Protein AF-A0A8F0HYT4-F1 (afdb_monomer_lite)

Foldseek 3Di:
DDKDKDFDPDQFDDLVNVLVVLVVCLVPPQVVDQPFKKKKWKWWAFPVDPDIDTLADIAIDHSPCSVVVSVVSLVSCVVVVPVRGNTGTTMIMMDMDTDDPVCVVVDVQQHDDSVPDDDDQFDFAQDSPRGRPRQGDFLEPPVVVCPVRAPFDKDWDDDPQKIWIWTDDPNDTRATWIWHDPDPQWIWIGGDQKIFTAGHPPSGGPDIDGDDDFDFDAFFDFAPDDDAQEKEKDWDFEQDPNDTFTQKIWMDRPPDIDMDRHSACVVVCVVQFFQVSAPHEYEYAVCFPPVCVSCVVVVVVCVVPWDKDFDDDPNTGQKIWTDDPRRGIYMYHHVCQAPVDDLQVLLVVLVHQHADWDQCQVPNPDDQFDWAADDDPVSTDPDDPVRVVVVRVVCPPHIDGSNVVVSVRRSSSNVSSSSSLVSVQVVCCVVQSDGCSVDRHNVRSVVNSCSHPPCPPPGHGPDDDPVVVVVVVVPDDDPPDDDDDDDDPPCVPCVVVVVVVVVD

Radius of gyration: 34.07 Å; chains: 1; bounding box: 73×57×103 Å

Sequence (504 aa):
MKNVIYDINTNILDNNILKQYIFKFFENRIRENPNKLYFVILKLRAKDTTSYKSLHKGLIINSTSFNNYIKYINNQLSLKSNYYTETVMDQIIFEYFEVPNNKLNYFKNKLVNFIDINIPNDIKFYDFSNSTITLKIPLNRNYESWVNILEGQYFFKDINNKIIFKYFLKGKLLLDFMDYDYNNKYFIREFDNQKYYIHKDNQSIDLITKEMETKYLNKVNRAKKSKNKIITFDIETILKDNIHIPYLYSMYDGTNKYSWFTNSPENLFKELLQSKYYGYSVYAHNLSRFDIIFIFKYISTLKNKYQITPIIKDGNIISLTIEKGKLIKITFKDSYLMLPSSLSKLAKQFKVDNKGIFPYKFINIIPLNYNGNVPDYNYFSNLSIEEYNNYNKSFSNNIWSLRDETIKYCEQDCKSLYQIINKFSKLIFKLFRINILKYPTLSSLAFAIYRSKFLGDAKIPLITGQIYDDLKLGYKFKIISGYLFDQGFIFENYVNELYEIKIT

Organism: NCBI:txid85976

InterPro domains:
  IPR004868 DNA-directed DNA polymerase, family B, mitochondria/virus [PF03175] (276-470)
  IPR012337 Ribonuclease H-like superfamily [SSF53098] (228-430)
  IPR036397 Ribonuclease H superfamily [G3DSA:3.30.420.10] (223-382)

pLDDT: mean 82.68, std 15.81, range [29.03, 98.62]

Secondary structure (DSSP, 8-state):
-EEEEEE---SS--HHHHHHHHHHHIIIIITTSTT--EEEEEEEEETT-S-EEESSS-EEE-TT-HHHHHHHHHHHHHHSHHHHHHS-EEEEEEEEEEPPGGGHHHHHHHS-BGGG----SS-----SSSS-------SSS-GGGGTTT-SSEEEEEEETTEEEEEEEETTEEEEEEEEEE-SSSEEEEEETTEEEEEETTT--EEEEEE----PBPPPPPPPSS----EEEEEEEEEEETTEEEEEEEEEE-SS-EEEE-SS-THHHHHHHTSGGGTTEEEEETTTTTTHHHHHHHHHHHGGGTSEEEEEEETTEEEEEEEEETTTEEEEEEESTTTS-S-HHHHHHHTT-PPP----TTTTTTS-TT-EESPPPGGG-SS--HHHHHHHHHTTTTS-EEHHHHHHHHHHHHHHHHHHHHHHHHHHHHHHH---GGG-SSHHHHHHHHIIIII-TT---B---HHHHHHHHHHT--------------HHHHHHHHHHHHHH-

Structure (mmCIF, N/CA/C/O backbone):
data_AF-A0A8F0HYT4-F1
#
_entry.id   AF-A0A8F0HYT4-F1
#
loop_
_atom_site.group_PDB
_atom_site.id
_atom_site.type_symbol
_atom_site.label_atom_id
_atom_site.label_alt_id
_atom_site.label_comp_id
_atom_site.label_asym_id
_atom_site.label_entity_id
_atom_site.label_seq_id
_atom_site.pdbx_PDB_ins_code
_atom_site.Cartn_x
_atom_site.Cartn_y
_atom_site.Cartn_z
_atom_site.occupancy
_atom_site.B_iso_or_equiv
_atom_site.auth_seq_id
_atom_site.auth_comp_id
_atom_site.auth_asym_id
_atom_site.auth_atom_id
_atom_site.pdbx_PDB_model_num
ATOM 1 N N . MET A 1 1 ? 7.236 17.257 43.272 1.00 72.50 1 MET A N 1
ATOM 2 C CA . MET A 1 1 ? 7.111 16.086 42.375 1.00 72.50 1 MET A CA 1
ATOM 3 C C . MET A 1 1 ? 8.191 16.181 41.322 1.00 72.50 1 MET A C 1
ATOM 5 O O . MET A 1 1 ? 8.428 17.278 40.836 1.00 72.50 1 MET A O 1
ATOM 9 N N . LYS A 1 2 ? 8.865 15.073 41.021 1.00 88.25 2 LYS A N 1
ATOM 10 C CA . LYS A 1 2 ? 9.779 14.945 39.883 1.00 88.25 2 LYS A CA 1
ATOM 11 C C . LYS A 1 2 ? 8.985 14.438 38.679 1.00 88.25 2 LYS A C 1
ATOM 13 O O . LYS A 1 2 ? 8.055 13.658 38.868 1.00 88.25 2 LYS A O 1
ATOM 18 N N . ASN A 1 3 ? 9.383 14.830 37.470 1.00 90.56 3 ASN A N 1
ATOM 19 C CA . ASN A 1 3 ? 8.738 14.391 36.233 1.00 90.56 3 ASN A CA 1
ATOM 20 C C . ASN A 1 3 ? 9.743 13.654 35.345 1.00 90.56 3 ASN A C 1
ATOM 22 O O . ASN A 1 3 ? 10.880 14.097 35.190 1.00 90.56 3 ASN A O 1
ATOM 26 N N . VAL A 1 4 ? 9.311 12.549 34.744 1.00 92.38 4 VAL A N 1
ATOM 27 C CA . VAL A 1 4 ? 10.009 11.889 33.636 1.00 92.38 4 VAL A CA 1
ATOM 28 C C . VAL A 1 4 ? 9.099 11.945 32.423 1.00 92.38 4 VAL A C 1
ATOM 30 O O . VAL A 1 4 ? 7.975 11.454 32.483 1.00 92.38 4 VAL A O 1
ATOM 33 N N . ILE A 1 5 ? 9.577 12.562 31.346 1.00 91.25 5 ILE A N 1
ATOM 34 C CA . ILE A 1 5 ? 8.827 12.754 30.104 1.00 91.25 5 ILE A CA 1
ATOM 35 C C . ILE A 1 5 ? 9.477 11.897 29.024 1.00 91.25 5 ILE A C 1
ATOM 37 O O . ILE A 1 5 ? 10.697 11.910 28.864 1.00 91.25 5 ILE A O 1
ATOM 41 N N . TYR A 1 6 ? 8.652 11.163 28.291 1.00 90.44 6 TYR A N 1
ATOM 42 C CA . TYR A 1 6 ? 9.053 10.397 27.126 1.00 90.44 6 TYR A CA 1
ATOM 43 C C . TYR A 1 6 ? 8.240 10.849 25.917 1.00 90.44 6 TYR A C 1
ATOM 45 O O . TYR A 1 6 ? 7.015 10.713 25.916 1.00 90.44 6 TYR A O 1
ATOM 53 N N . ASP A 1 7 ? 8.920 11.339 24.884 1.00 85.81 7 ASP A N 1
ATOM 54 C CA . ASP A 1 7 ? 8.289 11.634 23.600 1.00 85.81 7 ASP A CA 1
ATOM 55 C C . ASP A 1 7 ? 8.008 10.331 22.833 1.00 85.81 7 ASP A C 1
ATOM 57 O O . ASP A 1 7 ? 8.849 9.421 22.772 1.00 85.81 7 ASP A O 1
ATOM 61 N N . ILE A 1 8 ? 6.810 10.237 22.255 1.00 80.62 8 ILE A N 1
ATOM 62 C CA . ILE A 1 8 ? 6.346 9.097 21.460 1.00 80.62 8 ILE A CA 1
ATOM 63 C C . ILE A 1 8 ? 5.956 9.552 20.051 1.00 80.62 8 ILE A C 1
ATOM 65 O O . ILE A 1 8 ? 5.098 10.405 19.857 1.00 80.62 8 ILE A O 1
ATOM 69 N N . ASN A 1 9 ? 6.576 8.945 19.037 1.00 61.53 9 ASN A N 1
ATOM 70 C CA . ASN A 1 9 ? 6.337 9.245 17.618 1.00 61.53 9 ASN A CA 1
ATOM 71 C C . ASN A 1 9 ? 5.365 8.244 16.968 1.00 61.53 9 ASN A C 1
ATOM 73 O O . ASN A 1 9 ? 5.588 7.780 15.850 1.00 61.53 9 ASN A O 1
ATOM 77 N N . THR A 1 10 ? 4.305 7.859 17.677 1.00 55.53 10 THR A N 1
ATOM 78 C CA . THR A 1 10 ? 3.382 6.797 17.247 1.00 55.53 10 THR A CA 1
ATOM 79 C C . THR A 1 10 ? 1.950 7.310 17.155 1.00 55.53 10 THR A C 1
ATOM 81 O O . THR A 1 10 ? 1.457 7.937 18.084 1.00 55.53 10 THR A O 1
ATOM 84 N N . ASN A 1 11 ? 1.256 7.005 16.053 1.00 51.56 11 ASN A N 1
ATOM 85 C CA . ASN A 1 11 ? -0.108 7.493 15.808 1.00 51.56 11 ASN A CA 1
ATOM 86 C C . ASN A 1 11 ? -1.163 6.905 16.768 1.00 51.56 11 ASN A C 1
ATOM 88 O O . ASN A 1 11 ? -2.254 7.456 16.858 1.00 51.56 11 ASN A O 1
ATOM 92 N N . ILE A 1 12 ? -0.870 5.787 17.446 1.00 58.75 12 ILE A N 1
ATOM 93 C CA . ILE A 1 12 ? -1.786 5.080 18.353 1.00 58.75 12 ILE A CA 1
ATOM 94 C C . ILE A 1 12 ? -0.971 4.550 19.540 1.00 58.75 12 ILE A C 1
ATOM 96 O O . ILE A 1 12 ? 0.064 3.916 19.334 1.00 58.75 12 ILE A O 1
ATOM 100 N N . LEU A 1 13 ? -1.426 4.814 20.768 1.00 64.06 13 LEU A N 1
ATOM 101 C CA . LEU A 1 13 ? -0.843 4.247 21.984 1.00 64.06 13 LEU A CA 1
ATOM 102 C C . LEU A 1 13 ? -1.328 2.799 22.145 1.00 64.06 13 LEU A C 1
ATOM 104 O O . LEU A 1 13 ? -2.522 2.569 22.329 1.00 64.06 13 LEU A O 1
ATOM 108 N N . ASP A 1 14 ? -0.413 1.831 22.090 1.00 67.94 14 ASP A N 1
ATOM 109 C CA . ASP A 1 14 ? -0.714 0.422 22.359 1.00 67.94 14 ASP A CA 1
ATOM 110 C C . ASP A 1 14 ? -0.092 -0.068 23.683 1.00 67.94 14 ASP A C 1
ATOM 112 O O . ASP A 1 14 ? 0.761 0.589 24.296 1.00 67.94 14 ASP A O 1
ATOM 116 N N . ASN A 1 15 ? -0.536 -1.244 24.142 1.00 69.38 15 ASN A N 1
ATOM 117 C CA . ASN A 1 15 ? -0.076 -1.837 25.401 1.00 69.38 15 ASN A CA 1
ATOM 118 C C . ASN A 1 15 ? 1.432 -2.150 25.398 1.00 69.38 15 ASN A C 1
ATOM 120 O O . ASN A 1 15 ? 2.059 -2.141 26.458 1.00 69.38 15 ASN A O 1
ATOM 124 N N . ASN A 1 16 ? 2.032 -2.418 24.233 1.00 74.44 16 ASN A N 1
ATOM 125 C CA . ASN A 1 16 ? 3.451 -2.757 24.124 1.00 74.44 16 ASN A CA 1
ATOM 126 C C . ASN A 1 16 ? 4.328 -1.516 24.283 1.00 74.44 16 ASN A C 1
ATOM 128 O O . ASN A 1 16 ? 5.298 -1.545 25.043 1.00 74.44 16 ASN A O 1
ATOM 132 N N . ILE A 1 17 ? 3.947 -0.419 23.628 1.00 78.06 17 ILE A N 1
ATOM 133 C CA . ILE A 1 17 ? 4.572 0.896 23.763 1.00 78.06 17 ILE A CA 1
ATOM 134 C C . ILE A 1 17 ? 4.521 1.311 25.231 1.00 78.06 17 ILE A C 1
ATOM 136 O O . ILE A 1 17 ? 5.552 1.611 25.833 1.00 78.06 17 ILE A O 1
ATOM 140 N N . LEU A 1 18 ? 3.344 1.253 25.859 1.00 80.38 18 LEU A N 1
ATOM 141 C CA . LEU A 1 18 ? 3.222 1.681 27.248 1.00 80.38 18 LEU A CA 1
ATOM 142 C C . LEU A 1 18 ? 4.037 0.798 28.201 1.00 80.38 18 LEU A C 1
ATOM 144 O O . LEU A 1 18 ? 4.735 1.317 29.074 1.00 80.38 18 LEU A O 1
ATOM 148 N N . LYS A 1 19 ? 4.031 -0.524 27.994 1.00 84.81 19 LYS A N 1
ATOM 149 C CA . LYS A 1 19 ? 4.869 -1.462 28.752 1.00 84.81 19 LYS A CA 1
ATOM 150 C C . LYS A 1 19 ? 6.356 -1.128 28.627 1.00 84.81 19 LYS A C 1
ATOM 152 O O . LYS A 1 19 ? 7.061 -1.163 29.634 1.00 84.81 19 LYS A O 1
ATOM 157 N N . GLN A 1 20 ? 6.826 -0.769 27.433 1.00 88.00 20 GLN A N 1
ATOM 158 C CA . GLN A 1 20 ? 8.218 -0.381 27.197 1.00 88.00 20 GLN A CA 1
ATOM 159 C C . GLN A 1 20 ? 8.608 0.862 28.010 1.00 88.00 20 GLN A C 1
ATOM 161 O O . GLN A 1 20 ? 9.665 0.878 28.643 1.00 88.00 20 GLN A O 1
ATOM 166 N N . TYR A 1 21 ? 7.770 1.900 28.019 1.00 90.94 21 TYR A N 1
ATOM 167 C CA . TYR A 1 21 ? 8.070 3.136 28.748 1.00 90.94 21 TYR A CA 1
ATOM 168 C C . TYR A 1 21 ? 7.901 2.994 30.263 1.00 90.94 21 TYR A C 1
ATOM 170 O O . TYR A 1 21 ? 8.698 3.553 31.014 1.00 90.94 21 TYR A O 1
ATOM 178 N N . ILE A 1 22 ? 6.944 2.184 30.728 1.00 91.38 22 ILE A N 1
ATOM 179 C CA . ILE A 1 22 ? 6.839 1.817 32.147 1.00 91.38 22 ILE A CA 1
ATOM 180 C C . ILE A 1 22 ? 8.083 1.046 32.589 1.00 91.38 22 ILE A C 1
ATOM 182 O O . ILE A 1 22 ? 8.624 1.333 33.652 1.00 91.38 22 ILE A O 1
ATOM 186 N N . PHE A 1 23 ? 8.572 0.107 31.775 1.00 91.44 23 PHE A N 1
ATOM 187 C CA . PHE A 1 23 ? 9.806 -0.619 32.071 1.00 91.44 23 PHE A CA 1
ATOM 188 C C . PHE A 1 23 ? 10.996 0.336 32.222 1.00 91.44 23 PHE A C 1
ATOM 190 O O . PHE A 1 23 ? 11.670 0.303 33.247 1.00 91.44 23 PHE A O 1
ATOM 197 N N . LYS A 1 24 ? 11.187 1.260 31.268 1.00 92.31 24 LYS A N 1
ATOM 198 C CA . LYS A 1 24 ? 12.234 2.296 31.353 1.00 92.31 24 LYS A CA 1
ATOM 199 C C . LYS A 1 24 ? 12.118 3.147 32.619 1.00 92.31 24 LYS A C 1
ATOM 201 O O . LYS A 1 24 ? 13.131 3.447 33.241 1.00 92.31 24 LYS A O 1
ATOM 206 N N . PHE A 1 25 ? 10.904 3.536 33.005 1.00 94.38 25 PHE A N 1
ATOM 207 C CA . PHE A 1 25 ? 10.683 4.300 34.232 1.00 94.38 25 PHE A CA 1
ATOM 208 C C . PHE A 1 25 ? 11.045 3.490 35.488 1.00 94.38 25 PHE A C 1
ATOM 210 O O . PHE A 1 25 ? 11.702 4.014 36.388 1.00 94.38 25 PHE A O 1
ATOM 217 N N . PHE A 1 26 ? 10.663 2.209 35.545 1.00 93.38 26 PHE A N 1
ATOM 218 C CA . PHE A 1 26 ? 10.997 1.331 36.668 1.00 93.38 26 PHE A CA 1
ATOM 219 C C . PHE A 1 26 ? 12.504 1.120 36.808 1.00 93.38 26 PHE A C 1
ATOM 221 O O . PHE A 1 26 ? 13.015 1.300 37.912 1.00 93.38 26 PHE A O 1
ATOM 228 N N . GLU A 1 27 ? 13.202 0.796 35.718 1.00 92.44 27 GLU A N 1
ATOM 229 C CA . GLU A 1 27 ? 14.664 0.642 35.706 1.00 92.44 27 GLU A CA 1
ATOM 230 C C . GLU A 1 27 ? 15.356 1.916 36.181 1.00 92.44 27 GLU A C 1
ATOM 232 O O . GLU A 1 27 ? 16.109 1.903 37.151 1.00 92.44 27 GLU A O 1
ATOM 237 N N . ASN A 1 28 ? 15.025 3.042 35.549 1.00 90.69 28 ASN A N 1
ATOM 238 C CA . ASN A 1 28 ? 15.797 4.262 35.719 1.00 90.69 28 ASN A CA 1
ATOM 239 C C . ASN A 1 28 ? 15.467 5.033 36.992 1.00 90.69 28 ASN A C 1
ATOM 241 O O . ASN A 1 28 ? 16.157 6.004 37.254 1.00 90.69 28 ASN A O 1
ATOM 245 N N . ARG A 1 29 ? 14.374 4.732 37.713 1.00 90.88 29 ARG A N 1
ATOM 246 C CA . ARG A 1 29 ? 13.926 5.558 38.857 1.00 90.88 29 ARG A CA 1
ATOM 247 C C . ARG A 1 29 ? 13.496 4.782 40.087 1.00 90.88 29 ARG A C 1
ATOM 249 O O . ARG A 1 29 ? 13.711 5.261 41.196 1.00 90.88 29 ARG A O 1
ATOM 256 N N . ILE A 1 30 ? 12.849 3.635 39.904 1.00 89.56 30 ILE A N 1
ATOM 257 C CA . ILE A 1 30 ? 12.277 2.865 41.016 1.00 89.56 30 ILE A CA 1
ATOM 258 C C . ILE A 1 30 ? 13.279 1.821 41.509 1.00 89.56 30 ILE A C 1
ATOM 260 O O . ILE A 1 30 ? 13.470 1.659 42.711 1.00 89.56 30 ILE A O 1
ATOM 264 N N . ARG A 1 31 ? 13.948 1.124 40.584 1.00 89.69 31 ARG A N 1
ATOM 265 C CA . ARG A 1 31 ? 14.937 0.083 40.892 1.00 89.69 31 ARG A CA 1
ATOM 266 C C . ARG A 1 31 ? 16.297 0.640 41.303 1.00 89.69 31 ARG A C 1
ATOM 268 O O . ARG A 1 31 ? 17.032 -0.077 41.969 1.00 89.69 31 ARG A O 1
ATOM 275 N N . GLU A 1 32 ? 16.579 1.918 41.030 1.00 86.50 32 GLU A N 1
ATOM 276 C CA . GLU A 1 32 ? 17.757 2.618 41.571 1.00 86.50 32 GLU A CA 1
ATOM 277 C C . GLU A 1 32 ? 17.811 2.565 43.109 1.00 86.50 32 GLU A C 1
ATOM 279 O O . GLU A 1 32 ? 18.893 2.559 43.684 1.00 86.50 32 GLU A O 1
ATOM 284 N N . ASN A 1 33 ? 16.657 2.519 43.791 1.00 83.62 33 ASN A N 1
ATOM 285 C CA . ASN A 1 33 ? 16.601 2.372 45.246 1.00 83.62 33 ASN A CA 1
ATOM 286 C C . ASN A 1 33 ? 15.488 1.386 45.656 1.00 83.62 33 ASN A C 1
ATOM 288 O O . ASN A 1 33 ? 14.370 1.798 45.983 1.00 83.62 33 ASN A O 1
ATOM 292 N N . PRO A 1 34 ? 15.774 0.074 45.682 1.00 79.75 34 PRO A N 1
ATOM 293 C CA . PRO A 1 34 ? 14.745 -0.963 45.752 1.00 79.75 34 PRO A CA 1
ATOM 294 C C . PRO A 1 34 ? 13.961 -1.007 47.070 1.00 79.75 34 PRO A C 1
ATOM 296 O O . PRO A 1 34 ? 12.847 -1.530 47.077 1.00 79.75 34 PRO A O 1
ATOM 299 N N . ASN A 1 35 ? 14.512 -0.433 48.145 1.00 79.69 35 ASN A N 1
ATOM 300 C CA . ASN A 1 35 ? 13.919 -0.417 49.488 1.00 79.69 35 ASN A CA 1
ATOM 301 C C . ASN A 1 35 ? 12.959 0.760 49.724 1.00 79.69 35 ASN A C 1
ATOM 303 O O . ASN A 1 35 ? 12.392 0.887 50.808 1.00 79.69 35 ASN A O 1
ATOM 307 N N . LYS A 1 36 ? 12.791 1.647 48.738 1.00 84.31 36 LYS A N 1
ATOM 308 C CA . LYS A 1 36 ? 11.980 2.861 48.866 1.00 84.31 36 LYS A CA 1
ATOM 309 C C . LYS A 1 36 ? 10.603 2.688 48.232 1.00 84.31 36 LYS A C 1
ATOM 311 O O . LYS A 1 36 ? 10.423 1.946 47.265 1.00 84.31 36 LYS A O 1
ATOM 316 N N . LEU A 1 37 ? 9.622 3.402 48.784 1.00 83.62 37 LEU A N 1
ATOM 317 C CA . LEU A 1 37 ? 8.289 3.526 48.201 1.00 83.62 37 LEU A CA 1
ATOM 318 C C . LEU A 1 37 ? 8.196 4.812 47.394 1.00 83.62 37 LEU A C 1
ATOM 320 O O . LEU A 1 37 ? 8.661 5.870 47.818 1.00 83.62 37 LEU A O 1
ATOM 324 N N . TYR A 1 38 ? 7.529 4.726 46.253 1.00 86.62 38 TYR A N 1
ATOM 325 C CA . TYR A 1 38 ? 7.334 5.849 45.355 1.00 86.62 38 TYR A CA 1
ATOM 326 C C . TYR A 1 38 ? 5.856 6.065 45.109 1.00 86.62 38 TYR A C 1
ATOM 328 O O . TYR A 1 38 ? 5.135 5.135 44.761 1.00 86.62 38 TYR A O 1
ATOM 336 N N . PHE A 1 39 ? 5.421 7.311 45.240 1.00 86.50 39 PHE A N 1
ATOM 337 C CA . PHE A 1 39 ? 4.147 7.747 44.701 1.00 86.50 39 PHE A CA 1
ATOM 338 C C . PHE A 1 39 ? 4.336 8.076 43.224 1.00 86.50 39 PHE A C 1
ATOM 340 O O . PHE A 1 39 ? 5.239 8.844 42.896 1.00 86.50 39 PHE A O 1
ATOM 347 N N . VAL A 1 40 ? 3.490 7.537 42.349 1.00 86.06 40 VAL A N 1
ATOM 348 C CA . VAL A 1 40 ? 3.593 7.709 40.894 1.00 86.06 40 VAL A CA 1
ATOM 349 C C . VAL A 1 40 ? 2.234 8.023 40.288 1.00 86.06 40 VAL A C 1
ATOM 351 O O . VAL A 1 40 ? 1.248 7.368 40.614 1.00 86.06 40 VAL A O 1
ATOM 354 N N . ILE A 1 41 ? 2.185 8.980 39.365 1.00 85.69 41 ILE A N 1
ATOM 355 C CA . ILE A 1 41 ? 1.064 9.269 38.467 1.00 85.69 41 ILE A CA 1
ATOM 356 C C . ILE A 1 41 ? 1.562 9.139 37.033 1.00 85.69 41 ILE A C 1
ATOM 358 O O . ILE A 1 41 ? 2.530 9.790 36.648 1.00 85.69 41 ILE A O 1
ATOM 362 N N . LEU A 1 42 ? 0.849 8.355 36.230 1.00 87.69 42 LEU A N 1
ATOM 363 C CA . LEU A 1 42 ? 1.042 8.301 34.787 1.00 87.69 42 LEU A CA 1
ATOM 364 C C . LEU A 1 42 ? 0.083 9.267 34.080 1.00 87.69 42 LEU A C 1
ATOM 366 O O . LEU A 1 42 ? -1.133 9.171 34.265 1.00 87.69 42 LEU A O 1
ATOM 370 N N . LYS A 1 43 ? 0.615 10.161 33.244 1.00 86.56 43 LYS A N 1
ATOM 371 C CA . LYS A 1 43 ? -0.131 11.097 32.393 1.00 86.56 43 LYS A CA 1
ATOM 372 C C . LYS A 1 43 ? 0.214 10.907 30.918 1.00 86.56 43 LYS A C 1
ATOM 374 O O . LYS A 1 43 ? 1.314 10.481 30.577 1.00 86.56 43 LYS A O 1
ATOM 379 N N . LEU A 1 44 ? -0.736 11.258 30.058 1.00 85.50 44 LEU A N 1
ATOM 380 C CA . LEU A 1 44 ? -0.611 11.222 28.603 1.00 85.50 44 LEU A CA 1
ATOM 381 C C . LEU A 1 44 ? -0.970 12.595 28.023 1.00 85.50 44 LEU A C 1
ATOM 383 O O . LEU A 1 44 ? -1.933 13.216 28.490 1.00 85.50 44 LEU A O 1
ATOM 387 N N . ARG A 1 45 ? -0.211 13.055 27.022 1.00 81.12 45 ARG A N 1
ATOM 388 C CA . ARG A 1 45 ? -0.515 14.268 26.245 1.00 81.12 45 ARG A CA 1
ATOM 389 C C . ARG A 1 45 ? -0.970 13.892 24.840 1.00 81.12 45 ARG A C 1
ATOM 391 O O . ARG A 1 45 ? -0.346 13.046 24.200 1.00 81.12 45 ARG A O 1
ATOM 398 N N . ALA A 1 46 ? -2.047 14.528 24.383 1.00 75.00 46 ALA A N 1
ATOM 399 C CA . ALA A 1 46 ? -2.500 14.436 23.002 1.00 75.00 46 ALA A CA 1
ATOM 400 C C . ALA A 1 46 ? -1.820 15.509 22.139 1.00 75.00 46 ALA A C 1
ATOM 402 O O . ALA A 1 46 ? -1.694 16.654 22.570 1.00 75.00 46 ALA A O 1
ATOM 403 N N . LYS A 1 47 ? -1.454 15.140 20.907 1.00 68.44 47 LYS A N 1
ATOM 404 C CA . LYS A 1 47 ? -0.622 15.926 19.979 1.00 68.44 47 LYS A CA 1
ATOM 405 C C . LYS A 1 47 ? -1.155 17.330 19.659 1.00 68.44 47 LYS A C 1
ATOM 407 O O . LYS A 1 47 ? -0.363 18.239 19.437 1.00 68.44 47 LYS A O 1
ATOM 412 N N . ASP A 1 48 ? -2.474 17.513 19.691 1.00 64.62 48 ASP A N 1
ATOM 413 C CA . ASP A 1 48 ? -3.138 18.784 19.359 1.00 64.62 48 ASP A CA 1
ATOM 414 C C . ASP A 1 48 ? -3.603 19.561 20.606 1.00 64.62 48 ASP A C 1
ATOM 416 O O . ASP A 1 48 ? -4.430 20.468 20.521 1.00 64.62 48 ASP A O 1
ATOM 420 N N . THR A 1 49 ? -3.101 19.201 21.792 1.00 63.50 49 THR A N 1
ATOM 421 C CA . THR A 1 49 ? -3.502 19.825 23.059 1.00 63.50 49 THR A CA 1
ATOM 422 C C . THR A 1 49 ? -2.305 20.109 23.957 1.00 63.50 49 THR A C 1
ATOM 424 O O . THR A 1 49 ? -1.362 19.329 24.038 1.00 63.50 49 THR A O 1
ATOM 427 N N . THR A 1 50 ? -2.375 21.199 24.718 1.00 65.88 50 THR A N 1
ATOM 428 C CA . THR A 1 50 ? -1.433 21.475 25.816 1.00 65.88 50 THR A CA 1
ATOM 429 C C . THR A 1 50 ? -1.832 20.779 27.121 1.00 65.88 50 THR A C 1
ATOM 431 O O . THR A 1 50 ? -1.114 20.869 28.117 1.00 65.88 50 THR A O 1
ATOM 434 N N . SER A 1 51 ? -2.982 20.096 27.139 1.00 62.12 51 SER A N 1
ATOM 435 C CA . SER A 1 51 ? -3.535 19.466 28.331 1.00 62.12 51 SER A CA 1
ATOM 436 C C . SER A 1 51 ? -3.073 18.015 28.476 1.00 62.12 51 SER A C 1
ATOM 438 O O . SER A 1 51 ? -2.974 17.246 27.520 1.00 62.12 51 SER A O 1
ATOM 440 N N . TYR A 1 52 ? -2.789 17.633 29.719 1.00 73.75 52 TYR A N 1
ATOM 441 C CA . TYR A 1 52 ? -2.397 16.278 30.090 1.00 73.75 52 TYR A CA 1
ATOM 442 C C . TYR A 1 52 ? -3.581 15.572 30.741 1.00 73.75 52 TYR A C 1
ATOM 444 O O . TYR A 1 52 ? -4.261 16.156 31.588 1.00 73.75 52 TYR A O 1
ATOM 452 N N . LYS A 1 53 ? -3.800 14.294 30.420 1.00 73.56 53 LYS A N 1
ATOM 45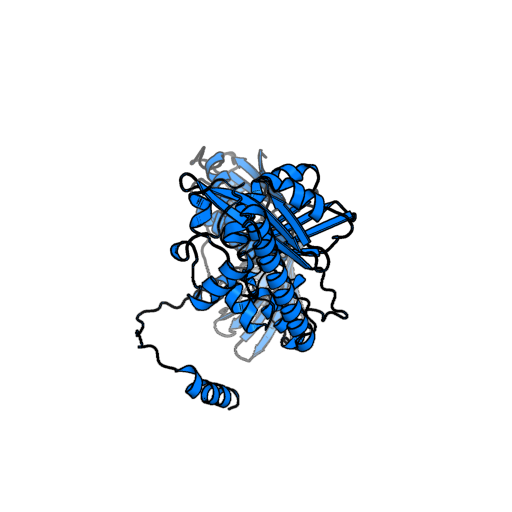3 C CA . LYS A 1 53 ? -4.758 13.453 31.151 1.00 73.56 53 LYS A CA 1
ATOM 454 C C . LYS A 1 53 ? -4.043 12.368 31.938 1.00 73.56 53 LYS A C 1
ATOM 456 O O . LYS A 1 53 ? -3.303 11.566 31.374 1.00 73.56 53 LYS A O 1
ATOM 461 N N . SER A 1 54 ? -4.313 12.313 33.239 1.00 74.75 54 SER A N 1
ATOM 462 C CA . SER A 1 54 ? -3.819 11.249 34.114 1.00 74.75 54 SER A CA 1
ATOM 463 C C . SER A 1 54 ? -4.577 9.944 33.870 1.00 74.75 54 SER A C 1
ATOM 465 O O . SER A 1 54 ? -5.808 9.925 33.869 1.00 74.75 54 SER A O 1
ATOM 467 N N . LEU A 1 55 ? -3.854 8.835 33.711 1.00 70.38 55 LEU A N 1
ATOM 468 C CA . LEU A 1 55 ? -4.449 7.507 33.561 1.00 70.38 55 LEU A CA 1
ATOM 469 C C . LEU A 1 55 ? -4.993 6.975 34.896 1.00 70.38 55 LEU A C 1
ATOM 471 O O . LEU A 1 55 ? -5.969 6.230 34.925 1.00 70.38 55 LEU A O 1
ATOM 475 N N . HIS A 1 56 ? -4.398 7.399 36.008 1.00 70.56 56 HIS A N 1
ATOM 476 C CA . HIS A 1 56 ? -4.845 7.123 37.372 1.00 70.56 56 HIS A CA 1
ATOM 477 C C . HIS A 1 56 ? -4.461 8.295 38.289 1.00 70.56 56 HIS A C 1
ATOM 479 O O . HIS A 1 56 ? -3.729 9.195 37.884 1.00 70.56 56 HIS A O 1
ATOM 485 N N . LYS A 1 57 ? -4.963 8.313 39.527 1.00 67.12 57 LYS A N 1
ATOM 486 C CA . LYS A 1 57 ? -4.786 9.445 40.459 1.00 67.12 57 LYS A CA 1
ATOM 487 C C . LYS A 1 57 ? -3.524 9.413 41.318 1.00 67.12 57 LYS A C 1
ATOM 489 O O . LYS A 1 57 ? -3.300 10.327 42.103 1.00 67.12 57 LYS A O 1
ATOM 494 N N . GLY A 1 58 ? -2.713 8.375 41.167 1.00 73.06 58 GLY A N 1
ATOM 495 C CA . GLY A 1 58 ? -1.574 8.126 42.041 1.00 73.06 58 GLY A CA 1
ATOM 496 C C . GLY A 1 58 ? -1.569 6.704 42.563 1.00 73.06 58 GLY A C 1
ATOM 497 O O . GLY A 1 58 ? -2.612 6.197 42.967 1.00 73.06 58 GLY A O 1
ATOM 498 N N . LEU A 1 59 ? -0.416 6.053 42.520 1.00 77.69 59 LEU A N 1
ATOM 499 C CA . LEU A 1 59 ? -0.199 4.719 43.068 1.00 77.69 59 LEU A CA 1
ATOM 500 C C . LEU A 1 59 ? 1.093 4.703 43.865 1.00 77.69 59 LEU A C 1
ATOM 502 O O . LEU A 1 59 ? 2.058 5.361 43.477 1.00 77.69 59 LEU A O 1
ATOM 506 N N . ILE A 1 60 ? 1.104 3.936 44.952 1.00 79.75 60 ILE A N 1
ATOM 507 C CA . ILE A 1 60 ? 2.336 3.636 45.671 1.00 79.75 60 ILE A CA 1
ATOM 508 C C . ILE A 1 60 ? 2.909 2.358 45.082 1.00 79.75 60 ILE A C 1
ATOM 510 O O . ILE A 1 60 ? 2.239 1.327 45.028 1.00 79.75 60 ILE A O 1
ATOM 514 N N . ILE A 1 61 ? 4.149 2.441 44.625 1.00 81.81 61 ILE A N 1
ATOM 515 C CA . ILE A 1 61 ? 4.874 1.319 44.045 1.00 81.81 61 ILE A CA 1
ATOM 516 C C . ILE A 1 61 ? 6.251 1.178 44.688 1.00 81.81 61 ILE A C 1
ATOM 518 O O . ILE A 1 61 ? 6.815 2.128 45.232 1.00 81.81 61 ILE A O 1
ATOM 522 N N . ASN A 1 62 ? 6.798 -0.024 44.580 1.00 83.62 62 ASN A N 1
ATOM 523 C CA . ASN A 1 62 ? 8.188 -0.354 44.876 1.00 83.62 62 ASN A CA 1
ATOM 524 C C . ASN A 1 62 ? 8.810 -1.112 43.694 1.00 83.62 62 ASN A C 1
ATOM 526 O O . ASN A 1 62 ? 8.163 -1.355 42.670 1.00 83.62 62 ASN A O 1
ATOM 530 N N . SER A 1 63 ? 10.061 -1.532 43.861 1.00 83.31 63 SER A N 1
ATOM 531 C CA . SER A 1 63 ? 10.822 -2.313 42.880 1.00 83.31 63 SER A CA 1
ATOM 532 C C . SER A 1 63 ? 10.122 -3.601 42.410 1.00 83.31 63 SER A C 1
ATOM 534 O O . SER A 1 63 ? 10.259 -3.969 41.239 1.00 83.31 63 SER A O 1
ATOM 536 N N . THR A 1 64 ? 9.324 -4.250 43.269 1.00 79.81 64 THR A N 1
ATOM 537 C CA . THR A 1 64 ? 8.613 -5.507 42.965 1.00 79.81 64 THR A CA 1
ATOM 538 C C . THR A 1 64 ? 7.233 -5.300 42.333 1.00 79.81 64 THR A C 1
ATOM 540 O O . THR A 1 64 ? 6.654 -6.231 41.777 1.00 79.81 64 THR A O 1
ATOM 543 N N . SER A 1 65 ? 6.714 -4.070 42.323 1.00 78.69 65 SER A N 1
ATOM 544 C CA . SER A 1 65 ? 5.355 -3.756 41.858 1.00 78.69 65 SER A CA 1
ATOM 545 C C . SER A 1 65 ? 5.173 -3.788 40.333 1.00 78.69 65 SER A C 1
ATOM 547 O O . SER A 1 65 ? 4.056 -3.592 39.863 1.00 78.69 65 SER A O 1
ATOM 549 N N . PHE A 1 66 ? 6.228 -4.024 39.543 1.00 82.50 66 PHE A N 1
ATOM 550 C CA . PHE A 1 66 ? 6.210 -3.861 38.080 1.00 82.50 66 PHE A CA 1
ATOM 551 C C . PHE A 1 66 ? 5.072 -4.625 37.385 1.00 82.50 66 PHE A C 1
ATOM 553 O O . PHE A 1 66 ? 4.277 -4.025 36.663 1.00 82.50 66 PHE A O 1
ATOM 560 N N . ASN A 1 67 ? 4.949 -5.932 37.633 1.00 73.62 67 ASN A N 1
ATOM 561 C CA . ASN A 1 67 ? 3.939 -6.765 36.968 1.00 73.62 67 ASN A CA 1
ATOM 562 C C . ASN A 1 67 ? 2.510 -6.344 37.340 1.00 73.62 67 ASN A C 1
ATOM 564 O O . ASN A 1 67 ? 1.638 -6.253 36.475 1.00 73.62 67 ASN A O 1
ATOM 568 N N . ASN A 1 68 ? 2.285 -6.029 38.616 1.00 66.38 68 ASN A N 1
ATOM 569 C CA . ASN A 1 68 ? 0.982 -5.594 39.110 1.00 66.38 68 ASN A CA 1
ATOM 570 C C . ASN A 1 68 ? 0.617 -4.200 38.585 1.00 66.38 68 ASN A C 1
ATOM 572 O O . ASN A 1 68 ? -0.527 -3.975 38.187 1.00 66.38 68 ASN A O 1
ATOM 576 N N . TYR A 1 69 ? 1.598 -3.298 38.500 1.00 78.06 69 TYR A N 1
ATOM 577 C CA . TYR A 1 69 ? 1.433 -1.977 37.908 1.00 78.06 69 TYR A CA 1
ATOM 578 C C . TYR A 1 69 ? 1.055 -2.088 36.429 1.00 78.06 69 TYR A C 1
ATOM 580 O O . TYR A 1 69 ? 0.043 -1.525 36.024 1.00 78.06 69 TYR A O 1
ATOM 588 N N . ILE A 1 70 ? 1.765 -2.901 35.639 1.00 75.69 70 ILE A N 1
ATOM 589 C CA . ILE A 1 70 ? 1.407 -3.169 34.236 1.00 75.69 70 ILE A CA 1
ATOM 590 C C . ILE A 1 70 ? -0.017 -3.724 34.115 1.00 75.69 70 ILE A C 1
ATOM 592 O O . ILE A 1 70 ? -0.805 -3.217 33.317 1.00 75.69 70 ILE A O 1
ATOM 596 N N . LYS A 1 71 ? -0.377 -4.729 34.923 1.00 66.94 71 LYS A N 1
ATOM 597 C CA . LYS A 1 71 ? -1.718 -5.333 34.896 1.00 66.94 71 LYS A CA 1
ATOM 598 C C . LYS A 1 71 ? -2.811 -4.301 35.189 1.00 66.94 71 LYS A C 1
ATOM 600 O O . LYS A 1 71 ? -3.825 -4.268 34.495 1.00 66.94 71 LYS A O 1
ATOM 605 N N . TYR A 1 72 ? -2.599 -3.434 36.178 1.00 69.25 72 TYR A N 1
ATOM 606 C CA . TYR A 1 72 ? -3.538 -2.364 36.510 1.00 69.25 72 TYR A CA 1
ATOM 607 C C . TYR A 1 72 ? -3.650 -1.318 35.408 1.00 69.25 72 TYR A C 1
ATOM 609 O O . TYR A 1 72 ? -4.759 -0.932 35.053 1.00 69.25 72 TYR A O 1
ATOM 617 N N . ILE A 1 73 ? -2.526 -0.886 34.840 1.00 73.56 73 ILE A N 1
ATOM 618 C CA . ILE A 1 73 ? -2.507 0.087 33.748 1.00 73.56 73 ILE A CA 1
ATOM 619 C C . ILE A 1 73 ? -3.235 -0.461 32.514 1.00 73.56 73 ILE A C 1
ATOM 621 O O . ILE A 1 73 ? -4.061 0.245 31.937 1.00 73.56 73 ILE A O 1
ATOM 625 N N . ASN A 1 74 ? -3.021 -1.733 32.171 1.00 65.88 74 ASN A N 1
ATOM 626 C CA . ASN A 1 74 ? -3.742 -2.397 31.083 1.00 65.88 74 ASN A CA 1
ATOM 627 C C . ASN A 1 74 ? -5.254 -2.448 31.347 1.00 65.88 74 ASN A C 1
ATOM 629 O O . ASN A 1 74 ? -6.041 -2.194 30.439 1.00 65.88 74 ASN A O 1
ATOM 633 N N . ASN A 1 75 ? -5.670 -2.711 32.590 1.00 60.38 75 ASN A N 1
ATOM 634 C CA . ASN A 1 75 ? -7.085 -2.682 32.964 1.00 60.38 75 ASN A CA 1
ATOM 635 C C . ASN A 1 75 ? -7.671 -1.255 32.921 1.00 60.38 75 ASN A C 1
ATOM 637 O O . ASN A 1 75 ? -8.794 -1.037 32.487 1.00 60.38 75 ASN A O 1
ATOM 641 N N . GLN A 1 76 ? -6.905 -0.237 33.322 1.00 62.91 76 GLN A N 1
ATOM 642 C CA . GLN A 1 76 ? -7.344 1.157 33.200 1.00 62.91 76 GLN A CA 1
ATOM 643 C C . GLN A 1 76 ? -7.514 1.577 31.735 1.00 62.91 76 GLN A C 1
ATOM 645 O O . GLN A 1 76 ? -8.456 2.300 31.414 1.00 62.91 76 GLN A O 1
ATOM 650 N N . LEU A 1 77 ? -6.636 1.113 30.844 1.00 61.97 77 LEU A N 1
ATOM 651 C CA . LEU A 1 77 ? -6.755 1.356 29.407 1.00 61.97 77 LEU A CA 1
ATOM 652 C C . LEU A 1 77 ? -7.945 0.622 28.787 1.00 61.97 77 LEU A C 1
ATOM 654 O O . LEU A 1 77 ? -8.657 1.224 27.989 1.00 61.97 77 LEU A O 1
ATOM 658 N N . SER A 1 78 ? -8.199 -0.635 29.165 1.00 54.72 78 SER A N 1
ATOM 659 C CA . SER A 1 78 ? -9.357 -1.389 28.660 1.00 54.72 78 SER A CA 1
ATOM 660 C C . SER A 1 78 ? -10.691 -0.781 29.110 1.00 54.72 78 SER A C 1
ATOM 662 O O . SER A 1 78 ? -11.681 -0.830 28.381 1.00 54.72 78 SER A O 1
ATOM 664 N N . LEU A 1 79 ? -10.723 -0.154 30.290 1.00 50.47 79 LEU A N 1
ATOM 665 C CA . LEU A 1 79 ? -11.897 0.561 30.785 1.00 50.47 79 LEU A CA 1
ATOM 666 C C . LEU A 1 79 ? -12.103 1.913 30.088 1.00 50.47 79 LEU A C 1
ATOM 668 O O . LEU A 1 79 ? -13.247 2.296 29.863 1.00 50.47 79 LEU A O 1
ATOM 672 N N . LYS A 1 80 ? -11.021 2.611 29.717 1.00 56.34 80 LYS A N 1
ATOM 673 C CA . LYS A 1 80 ? -11.042 3.979 29.158 1.00 56.34 80 LYS A CA 1
ATOM 674 C C . LYS A 1 80 ? -10.808 4.040 27.641 1.00 56.34 80 LYS A C 1
ATOM 676 O O . LYS A 1 80 ? -10.506 5.116 27.117 1.00 56.34 80 LYS A O 1
ATOM 681 N N . SER A 1 81 ? -10.906 2.900 26.955 1.00 51.56 81 SER A N 1
ATOM 682 C CA . SER A 1 81 ? -10.321 2.647 25.630 1.00 51.56 81 SER A CA 1
ATOM 683 C C . SER A 1 81 ? -10.588 3.744 24.601 1.00 51.56 81 SER A C 1
ATOM 685 O O . SER A 1 81 ? -9.643 4.208 23.973 1.00 51.56 81 SER A O 1
ATOM 687 N N . ASN A 1 82 ? -11.817 4.254 24.492 1.00 49.31 82 ASN A N 1
ATOM 688 C CA . ASN A 1 82 ? -12.205 5.133 23.381 1.00 49.31 82 ASN A CA 1
ATOM 689 C C . ASN A 1 82 ? -11.416 6.453 23.327 1.00 49.31 82 ASN A C 1
ATOM 691 O O . ASN A 1 82 ? -11.092 6.924 22.243 1.00 49.31 82 ASN A O 1
ATOM 695 N N . TYR A 1 83 ? -11.034 7.039 24.467 1.00 51.66 83 TYR A N 1
ATOM 696 C CA . TYR A 1 83 ? -10.258 8.286 24.456 1.00 51.66 83 TYR A CA 1
ATOM 697 C C . TYR A 1 83 ? -8.781 8.051 24.109 1.00 51.66 83 TYR A C 1
ATOM 699 O O . TYR A 1 83 ? -8.171 8.837 23.385 1.00 51.66 83 TYR A O 1
ATOM 707 N N . TYR A 1 84 ? -8.188 6.978 24.636 1.00 55.44 84 TYR A N 1
ATOM 708 C CA . TYR A 1 84 ? -6.738 6.770 24.595 1.00 55.44 84 TYR A CA 1
ATOM 709 C C . TYR A 1 84 ? -6.266 5.985 23.365 1.00 55.44 84 TYR A C 1
ATOM 711 O O . TYR A 1 84 ? -5.109 6.135 22.980 1.00 55.44 84 TYR A O 1
ATOM 719 N N . THR A 1 85 ? -7.140 5.199 22.725 1.00 52.84 85 THR A N 1
ATOM 720 C CA . THR A 1 85 ? -6.808 4.466 21.489 1.00 52.84 85 THR A CA 1
ATOM 721 C C . THR A 1 85 ? -7.107 5.255 20.215 1.00 52.84 85 THR A C 1
ATOM 723 O O . THR A 1 85 ? -6.572 4.920 19.163 1.00 52.84 85 THR A O 1
ATOM 726 N N . GLU A 1 86 ? -7.964 6.280 20.278 1.00 52.19 86 GLU A N 1
ATOM 727 C CA . GLU A 1 86 ? -8.356 7.075 19.100 1.00 52.19 86 GLU A CA 1
ATOM 728 C C . GLU A 1 86 ? -7.657 8.434 18.999 1.00 52.19 86 GLU A C 1
ATOM 730 O O . GLU A 1 86 ? -7.641 9.040 17.927 1.00 52.19 86 GLU A O 1
ATOM 735 N N . THR A 1 87 ? -7.065 8.906 20.096 1.00 59.56 87 THR A N 1
ATOM 736 C CA . THR A 1 87 ? -6.359 10.187 20.135 1.00 59.56 87 THR A CA 1
ATOM 737 C C . THR A 1 87 ? -4.864 9.961 19.935 1.00 59.56 87 THR A C 1
ATOM 739 O O . THR A 1 87 ? -4.256 9.139 20.621 1.00 59.56 87 THR A O 1
ATOM 742 N N . VAL A 1 88 ? -4.255 10.711 19.013 1.00 67.31 88 VAL A N 1
ATOM 743 C CA . VAL A 1 88 ? -2.806 10.667 18.784 1.00 67.31 88 VAL A CA 1
ATOM 744 C C . VAL A 1 88 ? -2.100 11.249 20.006 1.00 67.31 88 VAL A C 1
ATOM 746 O O . VAL A 1 88 ? -2.221 12.444 20.284 1.00 67.31 88 VAL A O 1
ATOM 749 N N . MET A 1 89 ? -1.368 10.405 20.729 1.00 75.75 89 MET A N 1
ATOM 750 C CA . MET A 1 89 ? -0.569 10.815 21.882 1.00 75.75 89 MET A CA 1
ATOM 751 C C . MET A 1 89 ? 0.865 11.097 21.446 1.00 75.75 89 MET A C 1
ATOM 753 O O . MET A 1 89 ? 1.423 10.342 20.653 1.00 75.75 89 MET A O 1
ATOM 757 N N . ASP A 1 90 ? 1.460 12.164 21.970 1.00 79.69 90 ASP A N 1
ATOM 758 C CA . ASP A 1 90 ? 2.838 12.554 21.658 1.00 79.69 90 ASP A CA 1
ATOM 759 C C . ASP A 1 90 ? 3.777 12.481 22.872 1.00 79.69 90 ASP A C 1
ATOM 761 O O . ASP A 1 90 ? 4.992 12.411 22.688 1.00 79.69 90 ASP A O 1
ATOM 765 N N . GLN A 1 91 ? 3.245 12.411 24.102 1.00 86.38 91 GLN A N 1
ATOM 766 C CA . GLN A 1 91 ? 4.056 12.246 25.314 1.00 86.38 91 GLN A CA 1
ATOM 767 C C . GLN A 1 91 ? 3.453 11.301 26.357 1.00 86.38 91 GLN A C 1
ATOM 769 O O . GLN A 1 91 ? 2.249 11.322 26.635 1.00 86.38 91 GLN A O 1
ATOM 774 N N . ILE A 1 92 ? 4.340 10.541 27.005 1.00 89.25 92 ILE A N 1
ATOM 775 C CA . ILE A 1 92 ? 4.083 9.764 28.223 1.00 89.25 92 ILE A CA 1
ATOM 776 C C . ILE A 1 92 ? 4.857 10.403 29.372 1.00 89.25 92 ILE A C 1
ATOM 778 O O . ILE A 1 92 ? 6.068 10.593 29.280 1.00 89.25 92 ILE A O 1
ATOM 782 N N . ILE A 1 93 ? 4.169 10.718 30.468 1.00 90.75 93 ILE A N 1
ATOM 783 C CA . ILE A 1 93 ? 4.750 11.457 31.591 1.00 90.75 93 ILE A CA 1
ATOM 784 C C . ILE A 1 93 ? 4.513 10.705 32.893 1.00 90.75 93 ILE A C 1
ATOM 786 O O . ILE A 1 93 ? 3.376 10.393 33.238 1.00 90.75 93 ILE A O 1
ATOM 790 N N . PHE A 1 94 ? 5.583 10.464 33.644 1.00 93.19 94 PHE A N 1
ATOM 791 C CA . PHE A 1 94 ? 5.526 9.949 35.007 1.00 93.19 94 PHE A CA 1
ATOM 792 C C . PHE A 1 94 ? 5.831 11.078 35.985 1.00 93.19 94 PHE A C 1
ATOM 794 O O . PHE A 1 94 ? 6.965 11.552 36.055 1.00 93.19 94 PHE A O 1
ATOM 801 N N . GLU A 1 95 ? 4.835 11.494 36.760 1.00 92.62 95 GLU A N 1
ATOM 802 C CA . GLU A 1 95 ? 5.041 12.382 37.904 1.00 92.62 95 GLU A CA 1
ATOM 803 C C . GLU A 1 95 ? 5.200 11.533 39.156 1.00 92.62 95 GLU A C 1
ATOM 805 O O . GLU A 1 95 ? 4.333 10.719 39.473 1.00 92.62 95 GLU A O 1
ATOM 810 N N . TYR A 1 96 ? 6.301 11.698 39.877 1.00 92.88 96 TYR A N 1
ATOM 811 C CA . TYR A 1 96 ? 6.603 10.836 41.008 1.00 92.88 96 TYR A CA 1
ATOM 812 C C . TYR A 1 96 ? 7.372 11.538 42.122 1.00 92.88 96 TYR A C 1
ATOM 814 O O . TYR A 1 96 ? 7.988 12.591 41.937 1.00 92.88 96 TYR A O 1
ATOM 822 N N . PHE A 1 97 ? 7.328 10.963 43.317 1.00 90.31 97 PHE A N 1
ATOM 823 C CA . PHE A 1 97 ? 8.218 11.326 44.414 1.00 90.31 97 PHE A CA 1
ATOM 824 C C . PHE A 1 97 ? 8.427 10.133 45.345 1.00 90.31 97 PHE A C 1
ATOM 826 O O . PHE A 1 97 ? 7.579 9.248 45.446 1.00 90.31 97 PHE A O 1
ATOM 833 N N . GLU A 1 98 ? 9.572 10.117 46.016 1.00 90.56 98 GLU A N 1
ATOM 834 C CA . GLU A 1 98 ? 9.852 9.164 47.086 1.00 90.56 98 GLU A CA 1
ATOM 835 C C . GLU A 1 98 ? 8.985 9.495 48.301 1.00 90.56 98 GLU A C 1
ATOM 837 O O . GLU A 1 98 ? 8.980 10.636 48.765 1.00 90.56 98 GLU A O 1
ATOM 842 N N . VAL A 1 99 ? 8.246 8.509 48.806 1.00 85.44 99 VAL A N 1
ATOM 843 C CA . VAL A 1 99 ? 7.367 8.678 49.962 1.00 85.44 99 VAL A CA 1
ATOM 844 C C . VAL A 1 99 ? 8.224 8.830 51.223 1.00 85.44 99 VAL A C 1
ATOM 846 O O . VAL A 1 99 ? 8.931 7.889 51.580 1.00 85.44 99 VAL A O 1
ATOM 849 N N . PRO A 1 100 ? 8.148 9.967 51.940 1.00 83.19 100 PRO A N 1
ATOM 850 C CA . PRO A 1 100 ? 8.894 10.145 53.180 1.00 83.19 100 PRO A CA 1
ATOM 851 C C . PRO A 1 100 ? 8.451 9.141 54.251 1.00 83.19 100 PRO A C 1
ATOM 853 O O . PRO A 1 100 ? 7.249 8.943 54.450 1.00 83.19 100 PRO A O 1
ATOM 856 N N . ASN A 1 101 ? 9.403 8.564 54.992 1.00 76.81 101 ASN A N 1
ATOM 857 C CA . ASN A 1 101 ? 9.126 7.561 56.033 1.00 76.81 101 ASN A CA 1
ATOM 858 C C . ASN A 1 101 ? 8.106 8.044 57.081 1.00 76.81 101 ASN A C 1
ATOM 860 O O . ASN A 1 101 ? 7.244 7.283 57.509 1.00 76.81 101 ASN A O 1
ATOM 864 N N . ASN A 1 102 ? 8.132 9.330 57.440 1.00 75.88 102 ASN A N 1
ATOM 865 C CA . ASN A 1 102 ? 7.188 9.929 58.391 1.00 75.88 102 ASN A CA 1
ATOM 866 C C . ASN A 1 102 ? 5.753 10.092 57.846 1.00 75.88 102 ASN A C 1
ATOM 868 O O . ASN A 1 102 ? 4.828 10.331 58.617 1.00 75.88 102 ASN A O 1
ATOM 872 N N . LYS A 1 103 ? 5.541 9.957 56.531 1.00 72.56 103 LYS A N 1
ATOM 873 C CA . LYS A 1 103 ? 4.220 10.006 55.880 1.00 72.56 103 LYS A CA 1
ATOM 874 C C . LYS A 1 103 ? 3.784 8.650 55.321 1.00 72.56 103 LYS A C 1
ATOM 876 O O . LYS A 1 103 ? 2.752 8.576 54.655 1.00 72.56 103 LYS A O 1
ATOM 881 N N . LEU A 1 104 ? 4.525 7.578 55.612 1.00 67.56 104 LEU A N 1
ATOM 882 C CA . LEU A 1 104 ? 4.271 6.239 55.077 1.00 67.56 104 LEU A CA 1
ATOM 883 C C . LEU A 1 104 ? 2.842 5.765 55.377 1.00 67.56 104 LEU A C 1
ATOM 885 O O . LEU A 1 104 ? 2.137 5.352 54.465 1.00 67.56 104 LEU A O 1
ATOM 889 N N . ASN A 1 105 ? 2.386 5.899 56.627 1.00 64.88 105 ASN A N 1
ATOM 890 C CA . ASN A 1 105 ? 1.041 5.479 57.041 1.00 64.88 105 ASN A CA 1
ATOM 891 C C . ASN A 1 105 ? -0.061 6.354 56.427 1.00 64.88 105 ASN A C 1
ATOM 893 O O . ASN A 1 105 ? -1.092 5.839 56.005 1.00 64.88 105 ASN A O 1
ATOM 897 N N . TYR A 1 106 ? 0.179 7.664 56.296 1.00 67.12 106 TYR A N 1
ATOM 898 C CA . TYR A 1 106 ? -0.748 8.576 55.620 1.00 67.12 106 TYR A CA 1
ATOM 899 C C . TYR A 1 106 ? -0.975 8.163 54.162 1.00 67.12 106 TYR A C 1
ATOM 901 O O . TYR A 1 106 ? -2.109 8.135 53.694 1.00 67.12 106 TYR A O 1
ATOM 909 N N . PHE A 1 107 ? 0.093 7.813 53.444 1.00 63.47 107 PHE A N 1
ATOM 910 C CA . PHE A 1 107 ? -0.014 7.392 52.052 1.00 63.47 107 PHE A CA 1
ATOM 911 C C . PHE A 1 107 ? -0.541 5.954 51.918 1.00 63.47 107 PHE A C 1
ATOM 913 O O . PHE A 1 107 ? -1.410 5.732 51.079 1.00 63.47 107 PHE A O 1
ATOM 920 N N . LYS A 1 108 ? -0.122 5.016 52.783 1.00 58.62 108 LYS A N 1
ATOM 921 C CA . LYS A 1 108 ? -0.655 3.639 52.829 1.00 58.62 108 LYS A CA 1
ATOM 922 C C . LYS A 1 108 ? -2.172 3.594 53.048 1.00 58.62 108 LYS A C 1
ATOM 924 O O . LYS A 1 108 ? -2.834 2.782 52.420 1.00 58.62 108 LYS A O 1
ATOM 929 N N . ASN A 1 109 ? -2.719 4.474 53.890 1.00 52.59 109 ASN A N 1
ATOM 930 C CA . ASN A 1 109 ? -4.150 4.475 54.219 1.00 52.59 109 ASN A CA 1
ATOM 931 C C . ASN A 1 109 ? -5.019 5.229 53.197 1.00 52.59 109 ASN A C 1
ATOM 933 O O . ASN A 1 109 ? -6.233 5.057 53.177 1.00 52.59 109 ASN A O 1
ATOM 937 N N . LYS A 1 110 ? -4.425 6.102 52.372 1.00 48.53 110 LYS A N 1
ATOM 938 C CA . LYS A 1 110 ? -5.162 7.029 51.492 1.00 48.53 110 LYS A CA 1
ATOM 939 C C . LYS A 1 110 ? -5.047 6.684 50.003 1.00 48.53 110 LYS A C 1
ATOM 941 O O . LYS A 1 110 ? -5.771 7.254 49.189 1.00 48.53 110 LYS A O 1
ATOM 946 N N . LEU A 1 111 ? -4.149 5.770 49.632 1.00 50.28 111 LEU A N 1
ATOM 947 C CA . LEU A 1 111 ? -3.864 5.383 48.248 1.00 50.28 111 LEU A CA 1
ATOM 948 C C . LEU A 1 111 ? -3.800 3.863 48.089 1.00 50.28 111 LEU A C 1
ATOM 950 O O . LEU A 1 111 ? -3.470 3.142 49.022 1.00 50.28 111 LEU A O 1
ATOM 954 N N . VAL A 1 112 ? -4.078 3.385 46.874 1.00 50.38 112 VAL A N 1
ATOM 955 C CA . VAL A 1 112 ? -4.081 1.953 46.541 1.00 50.38 112 VAL A CA 1
ATOM 956 C C . VAL A 1 112 ? -2.672 1.366 46.661 1.00 50.38 112 VAL A C 1
ATOM 958 O O . VAL A 1 112 ? -1.774 1.762 45.913 1.00 50.38 112 VAL A O 1
ATOM 961 N N . ASN A 1 113 ? -2.507 0.382 47.549 1.00 51.56 113 ASN A N 1
ATOM 962 C CA . ASN A 1 113 ? -1.363 -0.527 47.562 1.00 51.56 113 ASN A CA 1
ATOM 963 C C . ASN A 1 113 ? -1.673 -1.755 46.697 1.00 51.56 113 ASN A C 1
ATOM 965 O O . ASN A 1 113 ? -2.715 -2.389 46.844 1.00 51.56 113 ASN A O 1
ATOM 969 N N . PHE A 1 114 ? -0.735 -2.154 45.837 1.00 48.34 114 PHE A N 1
ATOM 970 C CA . PHE A 1 114 ? -0.832 -3.412 45.080 1.00 48.34 114 PHE A CA 1
ATOM 971 C C . PHE A 1 114 ? -0.755 -4.674 45.948 1.00 48.34 114 PHE A C 1
ATOM 973 O O . PHE A 1 114 ? -0.989 -5.768 45.442 1.00 48.34 114 PHE A O 1
ATOM 980 N N . ILE A 1 115 ? -0.399 -4.521 47.223 1.00 39.62 115 ILE A N 1
ATOM 981 C CA . ILE A 1 115 ? -0.172 -5.620 48.162 1.00 39.62 115 ILE A CA 1
ATOM 982 C C . ILE A 1 115 ? -1.506 -6.207 48.671 1.00 39.62 115 ILE A C 1
ATOM 984 O O . ILE A 1 115 ? -1.541 -7.379 49.017 1.00 39.62 115 ILE A O 1
ATOM 988 N N . ASP A 1 116 ? -2.622 -5.469 48.579 1.00 37.19 116 ASP A N 1
ATOM 989 C CA . ASP A 1 116 ? -3.915 -5.870 49.168 1.00 37.19 116 ASP A CA 1
ATOM 990 C C . ASP A 1 116 ? -5.000 -6.245 48.134 1.00 37.19 116 ASP A C 1
ATOM 992 O O . ASP A 1 116 ? -6.201 -6.207 48.417 1.00 37.19 116 ASP A O 1
ATOM 996 N N . ILE A 1 117 ? -4.619 -6.613 46.903 1.00 36.88 117 ILE A N 1
ATOM 997 C CA . ILE A 1 117 ? -5.589 -7.036 45.876 1.00 36.88 117 ILE A CA 1
ATOM 998 C C . ILE A 1 117 ? -6.000 -8.495 46.119 1.00 36.88 117 ILE A C 1
ATOM 1000 O O . ILE A 1 117 ? -5.591 -9.403 45.401 1.00 36.88 117 ILE A O 1
ATOM 1004 N N . ASN A 1 118 ? -6.868 -8.712 47.107 1.00 29.03 118 ASN A N 1
ATOM 1005 C CA . ASN A 1 118 ? -7.713 -9.902 47.132 1.00 29.03 118 ASN A CA 1
ATOM 1006 C C . ASN A 1 118 ? -8.769 -9.780 46.024 1.00 29.03 118 ASN A C 1
ATOM 1008 O O . ASN A 1 118 ? -9.340 -8.701 45.824 1.00 29.03 118 ASN A O 1
ATOM 1012 N N . ILE A 1 119 ? -9.034 -10.866 45.299 1.00 31.53 119 ILE A N 1
ATOM 1013 C CA . ILE A 1 119 ? -10.111 -10.976 44.303 1.00 31.53 119 ILE A CA 1
ATOM 1014 C C . ILE A 1 119 ? -11.302 -11.664 44.989 1.00 31.53 119 ILE A C 1
ATOM 1016 O O . ILE A 1 119 ? -11.193 -12.849 45.283 1.00 31.53 119 ILE A O 1
ATOM 1020 N N . PRO A 1 120 ? -12.420 -10.966 45.258 1.00 34.19 120 PRO A N 1
ATOM 1021 C CA . PRO A 1 120 ? -13.670 -11.607 45.635 1.00 34.19 120 PRO A CA 1
ATOM 1022 C C . PRO A 1 120 ? -14.805 -11.313 44.645 1.00 34.19 120 PRO A C 1
ATOM 1024 O O . PRO A 1 120 ? -14.742 -10.367 43.856 1.00 34.19 120 PRO A O 1
ATOM 1027 N N . ASN A 1 121 ? -15.854 -12.124 44.778 1.00 33.88 121 ASN A N 1
ATOM 1028 C CA . ASN A 1 121 ? -17.145 -12.147 44.080 1.00 33.88 121 ASN A CA 1
ATOM 1029 C C . ASN A 1 121 ? -18.025 -10.877 44.260 1.00 33.88 121 ASN A C 1
ATOM 1031 O O . ASN A 1 121 ? -19.244 -10.962 44.154 1.00 33.88 121 ASN A O 1
ATOM 1035 N N . ASP A 1 122 ? -17.432 -9.707 44.521 1.00 47.03 122 ASP A N 1
ATOM 1036 C CA . ASP A 1 122 ? -18.129 -8.449 44.838 1.00 47.03 122 ASP A CA 1
ATOM 1037 C C . ASP A 1 122 ? -17.995 -7.422 43.687 1.00 47.03 122 ASP A C 1
ATOM 1039 O O . ASP A 1 122 ? -16.941 -7.330 43.047 1.00 47.03 122 ASP A O 1
ATOM 1043 N N . ILE A 1 123 ? -19.011 -6.570 43.465 1.00 48.22 123 ILE A N 1
ATOM 1044 C CA . ILE A 1 123 ? -18.888 -5.395 42.574 1.00 48.22 123 ILE A CA 1
ATOM 1045 C C . ILE A 1 123 ? -18.024 -4.342 43.282 1.00 48.22 123 ILE A C 1
ATOM 1047 O O . ILE A 1 123 ? -18.440 -3.766 44.285 1.00 48.22 123 ILE A O 1
ATOM 1051 N N . LYS A 1 124 ? -16.812 -4.086 42.771 1.00 48.09 124 LYS A N 1
ATOM 1052 C CA . LYS A 1 124 ? -15.879 -3.088 43.323 1.00 48.09 124 LYS A CA 1
ATOM 1053 C C . LYS A 1 124 ? -15.957 -1.764 42.567 1.00 48.09 124 LYS A C 1
ATOM 1055 O O . LYS A 1 124 ? -15.768 -1.734 41.353 1.00 48.09 124 LYS A O 1
ATOM 1060 N N . PHE A 1 125 ? -16.120 -0.666 43.304 1.00 43.78 125 PHE A N 1
ATOM 1061 C CA . PHE A 1 125 ? -16.117 0.696 42.762 1.00 43.78 125 PHE A CA 1
ATOM 1062 C C . PHE A 1 125 ? -14.769 1.393 42.965 1.00 43.78 125 PHE A C 1
ATOM 1064 O O . PHE A 1 125 ? -14.103 1.215 43.984 1.00 43.78 125 PHE A O 1
ATOM 1071 N N . TYR A 1 126 ? -14.382 2.219 41.990 1.00 39.00 126 TYR A N 1
ATOM 1072 C CA . TYR A 1 126 ? -13.183 3.053 42.050 1.00 39.00 126 TYR A CA 1
ATOM 1073 C C . TYR A 1 126 ? -13.576 4.514 41.811 1.00 39.00 126 TYR A C 1
ATOM 1075 O O . TYR A 1 126 ? -13.872 4.898 40.681 1.00 39.00 126 TYR A O 1
ATOM 1083 N N . ASP A 1 127 ? -13.564 5.341 42.861 1.00 34.53 127 ASP A N 1
ATOM 1084 C CA . ASP A 1 127 ? -13.773 6.784 42.705 1.00 34.53 127 ASP A CA 1
ATOM 1085 C C . ASP A 1 127 ? -12.549 7.419 42.022 1.00 34.53 127 ASP A C 1
ATOM 1087 O O . ASP A 1 127 ? -11.398 7.300 42.466 1.00 34.53 127 ASP A O 1
ATOM 1091 N N . PHE A 1 128 ? -12.812 8.180 40.959 1.00 33.16 128 PHE A N 1
ATOM 1092 C CA . PHE A 1 128 ? -11.905 9.150 40.356 1.00 33.16 128 PHE A CA 1
ATOM 1093 C C . PHE A 1 128 ? -11.716 10.346 41.298 1.00 33.16 128 PHE A C 1
ATOM 1095 O O . PHE A 1 128 ? -11.834 11.495 40.878 1.00 33.16 128 PHE A O 1
ATOM 1102 N N . SER A 1 129 ? -11.321 10.093 42.556 1.00 31.83 129 SER A N 1
ATOM 1103 C CA . SER A 1 129 ? -11.648 10.824 43.793 1.00 31.83 129 SER A CA 1
ATOM 1104 C C . SER A 1 129 ? -10.598 10.979 44.899 1.00 31.83 129 SER A C 1
ATOM 1106 O O . SER A 1 129 ? -10.931 11.504 45.943 1.00 31.83 129 SER A O 1
ATOM 1108 N N . ASN A 1 130 ? -9.349 10.526 44.741 1.00 35.28 130 ASN A N 1
ATOM 1109 C CA . ASN A 1 130 ? -8.311 10.608 45.800 1.00 35.28 130 ASN A CA 1
ATOM 1110 C C . ASN A 1 130 ? -8.516 9.758 47.078 1.00 35.28 130 ASN A C 1
ATOM 1112 O O . ASN A 1 130 ? -7.849 10.001 48.081 1.00 35.28 130 ASN A O 1
ATOM 1116 N N . SER A 1 131 ? -9.323 8.702 47.023 1.00 36.28 131 SER A N 1
ATOM 1117 C CA . SER A 1 131 ? -9.321 7.621 48.019 1.00 36.28 131 SER A CA 1
ATOM 1118 C C . SER A 1 131 ? -10.115 6.449 47.451 1.00 36.28 131 SER A C 1
ATOM 1120 O O . SER A 1 131 ? -11.216 6.653 46.943 1.00 36.28 131 SER A O 1
ATOM 1122 N N . THR A 1 132 ? -9.569 5.233 47.480 1.00 36.16 132 THR A N 1
ATOM 1123 C CA . THR A 1 132 ? -10.352 4.032 47.165 1.00 36.16 132 THR A CA 1
ATOM 1124 C C . THR A 1 132 ? -11.368 3.810 48.265 1.00 36.16 132 THR A C 1
ATOM 1126 O O . THR A 1 132 ? -11.030 3.290 49.323 1.00 36.16 132 THR A O 1
ATOM 1129 N N . ILE A 1 133 ? -12.612 4.193 48.009 1.00 42.03 133 ILE A N 1
ATOM 1130 C CA . ILE A 1 133 ? -13.737 3.652 48.754 1.00 42.03 133 ILE A CA 1
ATOM 1131 C C . ILE A 1 133 ? -14.151 2.396 47.996 1.00 42.03 133 ILE A C 1
ATOM 1133 O O . ILE A 1 133 ? -14.786 2.476 46.946 1.00 42.03 133 ILE A O 1
ATOM 1137 N N . THR A 1 134 ? -13.735 1.235 48.497 1.00 46.09 134 THR A N 1
ATOM 1138 C CA . THR A 1 134 ? -14.283 -0.037 48.023 1.00 46.09 134 THR A CA 1
ATOM 1139 C C . THR A 1 134 ? -15.674 -0.170 48.630 1.00 46.09 134 THR A C 1
ATOM 1141 O O . THR A 1 134 ? -15.828 -0.677 49.736 1.00 46.09 134 THR A O 1
ATOM 1144 N N . LEU A 1 135 ? -16.684 0.339 47.928 1.00 53.84 135 LEU A N 1
ATOM 1145 C CA . LEU A 1 135 ? -18.081 0.122 48.295 1.00 53.84 135 LEU A CA 1
ATOM 1146 C C . LEU A 1 135 ? -18.442 -1.318 47.941 1.00 53.84 135 LEU A C 1
ATOM 1148 O O . LEU A 1 135 ? -18.487 -1.669 46.764 1.00 53.84 135 LEU A O 1
ATOM 1152 N N . LYS A 1 136 ? -18.672 -2.152 48.956 1.00 62.66 136 LYS A N 1
ATOM 1153 C CA . LYS A 1 136 ? -19.309 -3.454 48.762 1.00 62.66 136 LYS A CA 1
ATOM 1154 C C . LYS A 1 136 ? -20.801 -3.224 48.626 1.00 62.66 136 LYS A C 1
ATOM 1156 O O . LYS A 1 136 ? -21.473 -2.948 49.616 1.00 62.66 136 LYS A O 1
ATOM 1161 N N . ILE A 1 137 ? -21.306 -3.294 47.402 1.00 70.31 137 ILE A N 1
ATOM 1162 C CA . ILE A 1 137 ? -22.739 -3.127 47.173 1.00 70.31 137 ILE A CA 1
ATOM 1163 C C . ILE A 1 137 ? -23.423 -4.480 47.296 1.00 70.31 137 ILE A C 1
ATOM 1165 O O . ILE A 1 137 ? -23.016 -5.413 46.598 1.00 70.31 137 ILE A O 1
ATOM 1169 N N . PRO A 1 138 ? -24.465 -4.598 48.133 1.00 78.44 138 PRO A N 1
ATOM 1170 C CA . PRO A 1 138 ? -25.189 -5.849 48.270 1.00 78.44 138 PRO A CA 1
ATOM 1171 C C . PRO A 1 138 ? -25.788 -6.314 46.939 1.00 78.44 138 PRO A C 1
ATOM 1173 O O . PRO A 1 138 ? -26.304 -5.522 46.145 1.00 78.44 138 PRO A O 1
ATOM 1176 N N . LEU A 1 139 ? -25.748 -7.623 46.704 1.00 82.56 139 LEU A N 1
ATOM 1177 C CA . LEU A 1 139 ? -26.276 -8.287 45.508 1.00 82.56 139 LEU A CA 1
ATOM 1178 C C . LEU A 1 139 ? -27.760 -8.666 45.679 1.00 82.56 139 LEU A C 1
ATOM 1180 O O . LEU A 1 139 ? -28.220 -9.711 45.236 1.00 82.56 139 LEU A O 1
ATOM 1184 N N . ASN A 1 140 ? -28.522 -7.794 46.337 1.00 84.31 140 ASN A N 1
ATOM 1185 C CA . ASN A 1 140 ? -29.967 -7.909 46.524 1.00 84.31 140 ASN A CA 1
ATOM 1186 C C . ASN A 1 140 ? -30.648 -6.564 46.213 1.00 84.31 140 ASN A C 1
ATOM 1188 O O . ASN A 1 140 ? -29.966 -5.574 45.962 1.00 84.31 140 ASN A O 1
ATOM 1192 N N . ARG A 1 141 ? -31.984 -6.521 46.206 1.00 85.25 141 ARG A N 1
ATOM 1193 C CA . ARG A 1 141 ? -32.778 -5.288 46.005 1.00 85.25 141 ARG A CA 1
ATOM 1194 C C . ARG A 1 141 ? -33.452 -4.797 47.296 1.00 85.25 141 ARG A C 1
ATOM 1196 O O . ARG A 1 141 ? -34.376 -3.996 47.240 1.00 85.25 141 ARG A O 1
ATOM 1203 N N . ASN A 1 142 ? -33.018 -5.276 48.466 1.00 86.19 142 ASN A N 1
ATOM 1204 C CA . ASN A 1 142 ? -33.536 -4.816 49.756 1.00 86.19 142 ASN A CA 1
ATOM 1205 C C . ASN A 1 142 ? -32.764 -3.566 50.212 1.00 86.19 142 ASN A C 1
ATOM 1207 O O . ASN A 1 142 ? -31.926 -3.645 51.108 1.00 86.19 142 ASN A O 1
ATOM 1211 N N . TYR A 1 143 ? -33.015 -2.418 49.575 1.00 84.06 143 TYR A N 1
ATOM 1212 C CA . TYR A 1 143 ? -32.258 -1.178 49.820 1.00 84.06 143 TYR A CA 1
ATOM 1213 C C . TYR A 1 143 ? -32.394 -0.641 51.252 1.00 84.06 143 TYR A C 1
ATOM 1215 O O . TYR A 1 143 ? -31.510 0.070 51.724 1.00 84.06 143 TYR A O 1
ATOM 1223 N N . GLU A 1 144 ? -33.463 -0.994 51.969 1.00 80.19 144 GLU A N 1
ATOM 1224 C CA . GLU A 1 144 ? -33.627 -0.650 53.388 1.00 80.19 144 GLU A CA 1
ATOM 1225 C C . GLU A 1 144 ? -32.609 -1.381 54.269 1.00 80.19 144 GLU A C 1
ATOM 1227 O O . GLU A 1 144 ? -32.087 -0.813 55.223 1.00 80.19 144 GLU A O 1
ATOM 1232 N N . SER A 1 145 ? -32.224 -2.610 53.908 1.00 80.50 145 SER A N 1
ATOM 1233 C CA . SER A 1 145 ? -31.176 -3.348 54.631 1.00 80.50 145 SER A CA 1
ATOM 1234 C C . SER A 1 145 ? -29.771 -2.749 54.470 1.00 80.50 145 SER A C 1
ATOM 1236 O O . SER A 1 145 ? -28.832 -3.169 55.146 1.00 80.50 145 SER A O 1
ATOM 1238 N N . TRP A 1 146 ? -29.599 -1.759 53.586 1.00 79.38 146 TRP A N 1
ATOM 1239 C CA . TRP A 1 146 ? -28.292 -1.189 53.252 1.00 79.38 146 TRP A CA 1
ATOM 1240 C C . TRP A 1 146 ? -27.883 -0.029 54.165 1.00 79.38 146 TRP A C 1
ATOM 1242 O O . TRP A 1 146 ? -26.730 0.402 54.095 1.00 79.38 146 TRP A O 1
ATOM 1252 N N . VAL A 1 147 ? -28.784 0.438 55.045 1.00 67.56 147 VAL A N 1
ATOM 1253 C CA . VAL A 1 147 ? -28.544 1.529 56.015 1.00 67.56 147 VAL A CA 1
ATOM 1254 C C . VAL A 1 147 ? -27.244 1.312 56.795 1.00 67.56 147 VAL A C 1
ATOM 1256 O O . VAL A 1 147 ? -26.458 2.236 56.966 1.00 67.56 147 VAL A O 1
ATOM 1259 N N . ASN A 1 148 ? -26.984 0.073 57.219 1.00 66.50 148 ASN A N 1
ATOM 1260 C CA . ASN A 1 148 ? -25.826 -0.270 58.051 1.00 66.50 148 ASN A CA 1
ATOM 1261 C C . ASN A 1 148 ? -24.534 -0.503 57.248 1.00 66.50 148 ASN A C 1
ATOM 1263 O O . ASN A 1 148 ? -23.484 -0.755 57.833 1.00 66.50 148 ASN A O 1
ATOM 1267 N N . ILE A 1 149 ? -24.611 -0.472 55.915 1.00 67.62 149 ILE A N 1
ATOM 1268 C CA . ILE A 1 149 ? -23.507 -0.811 55.005 1.00 67.62 149 ILE A CA 1
ATOM 1269 C C . ILE A 1 149 ? -22.893 0.455 54.391 1.00 67.62 149 ILE A C 1
ATOM 1271 O O . ILE A 1 149 ? -21.713 0.467 54.042 1.00 67.62 149 ILE A O 1
ATOM 1275 N N . LEU A 1 150 ? -23.672 1.533 54.256 1.00 69.94 150 LEU A N 1
ATOM 1276 C CA . LEU A 1 150 ? -23.273 2.752 53.555 1.00 69.94 150 LEU A CA 1
ATOM 1277 C C . LEU A 1 150 ? -23.163 3.943 54.522 1.00 69.94 150 LEU A C 1
ATOM 1279 O O . LEU A 1 150 ? -24.168 4.469 54.980 1.00 69.94 150 LEU A O 1
ATOM 1283 N N . GLU A 1 151 ? -21.948 4.446 54.765 1.00 68.31 151 GLU A N 1
ATOM 1284 C CA . GLU A 1 151 ? -21.668 5.575 55.685 1.00 68.31 151 GLU A CA 1
ATOM 1285 C C . GLU A 1 151 ? -22.118 6.969 55.164 1.00 68.31 151 GLU A C 1
ATOM 1287 O O . GLU A 1 151 ? -21.602 8.004 55.587 1.00 68.31 151 GLU A O 1
ATOM 1292 N N . GLY A 1 152 ? -23.034 7.042 54.193 1.00 71.69 152 GLY A N 1
ATOM 1293 C CA . GLY A 1 152 ? -23.413 8.289 53.511 1.00 71.69 152 GLY A CA 1
ATOM 1294 C C . GLY A 1 152 ? -24.909 8.409 53.232 1.00 71.69 152 GLY A C 1
ATOM 1295 O O . GLY A 1 152 ? -25.704 7.572 53.644 1.00 71.69 152 GLY A O 1
ATOM 1296 N N . GLN A 1 153 ? -25.298 9.463 52.514 1.00 75.88 153 GLN A N 1
ATOM 1297 C CA . GLN A 1 153 ? -26.688 9.657 52.104 1.00 75.88 153 GLN A CA 1
ATOM 1298 C C . GLN A 1 153 ? -26.950 8.851 50.836 1.00 75.88 153 GLN A C 1
ATOM 1300 O O . GLN A 1 153 ? -26.176 8.916 49.883 1.00 75.88 153 GLN A O 1
ATOM 1305 N N . TYR A 1 154 ? -28.053 8.123 50.785 1.00 79.44 154 TYR A N 1
ATOM 1306 C CA . TYR A 1 154 ? -28.506 7.476 49.563 1.00 79.44 154 TYR A CA 1
ATOM 1307 C C . TYR A 1 154 ? -29.983 7.754 49.346 1.00 79.44 154 TYR A C 1
ATOM 1309 O O . TYR A 1 154 ? -30.728 8.034 50.283 1.00 79.44 154 TYR A O 1
ATOM 1317 N N . PHE A 1 155 ? -30.399 7.672 48.093 1.00 83.06 155 PHE A N 1
ATOM 1318 C CA . PHE A 1 155 ? -31.802 7.651 47.737 1.00 83.06 155 PHE A CA 1
ATOM 1319 C C . PHE A 1 155 ? -32.027 6.595 46.670 1.00 83.06 155 PHE A C 1
ATOM 1321 O O . PHE A 1 155 ? -31.173 6.362 45.811 1.00 83.06 155 PHE A O 1
ATOM 1328 N N . PHE A 1 156 ? -33.201 5.981 46.707 1.00 85.31 156 PHE A N 1
ATOM 1329 C CA . PHE A 1 156 ? -33.674 5.142 45.626 1.00 85.31 156 PHE A CA 1
ATOM 1330 C C . PHE A 1 156 ? -35.098 5.534 45.258 1.00 85.31 156 PHE A C 1
ATOM 1332 O O . PHE A 1 156 ? -35.868 5.991 46.101 1.00 85.31 156 PHE A O 1
ATOM 1339 N N . LYS A 1 157 ? -35.429 5.409 43.976 1.00 87.50 157 LYS A N 1
ATOM 1340 C CA . LYS A 1 157 ? -36.759 5.716 43.456 1.00 87.50 157 LYS A CA 1
ATOM 1341 C C . LYS A 1 157 ? -37.162 4.654 42.450 1.00 87.50 157 LYS A C 1
ATOM 1343 O O . LYS A 1 157 ? -36.399 4.372 41.529 1.00 87.50 157 LYS A O 1
ATOM 1348 N N . ASP A 1 158 ? -38.365 4.119 42.615 1.00 87.25 158 ASP A N 1
ATOM 1349 C CA . ASP A 1 158 ? -38.991 3.276 41.602 1.00 87.25 158 ASP A CA 1
ATOM 1350 C C . ASP A 1 158 ? -39.602 4.149 40.499 1.00 87.25 158 ASP A C 1
ATOM 1352 O O . ASP A 1 158 ? -40.328 5.114 40.762 1.00 87.25 158 ASP A O 1
ATOM 1356 N N . ILE A 1 159 ? -39.255 3.836 39.256 1.00 85.94 159 ILE A N 1
ATOM 1357 C CA . ILE A 1 159 ? -39.821 4.410 38.045 1.00 85.94 159 ILE A CA 1
ATOM 1358 C C . ILE A 1 159 ? -40.085 3.254 37.077 1.00 85.94 159 ILE A C 1
ATOM 1360 O O . ILE A 1 159 ? -39.153 2.707 36.491 1.00 85.94 159 ILE A O 1
ATOM 1364 N N . ASN A 1 160 ? -41.357 2.913 36.856 1.00 84.19 160 ASN A N 1
ATOM 1365 C CA . ASN A 1 160 ? -41.784 1.886 35.895 1.00 84.19 160 ASN A CA 1
ATOM 1366 C C . ASN A 1 160 ? -41.075 0.525 36.086 1.00 84.19 160 ASN A C 1
ATOM 1368 O O . ASN A 1 160 ? -40.529 -0.022 35.125 1.00 84.19 160 ASN A O 1
ATOM 1372 N N . ASN A 1 161 ? -41.067 -0.013 37.312 1.00 84.50 161 ASN A N 1
ATOM 1373 C CA . ASN A 1 161 ? -40.388 -1.265 37.690 1.00 84.50 161 ASN A CA 1
ATOM 1374 C C . ASN A 1 161 ? -38.857 -1.219 37.547 1.00 84.50 161 ASN A C 1
ATOM 1376 O O . ASN A 1 161 ? -38.195 -2.262 37.495 1.00 84.50 161 ASN A O 1
ATOM 1380 N N . LYS A 1 162 ? -38.281 -0.016 37.486 1.00 90.19 162 LYS A N 1
ATOM 1381 C CA . LYS A 1 162 ? -36.838 0.206 37.520 1.00 90.19 162 LYS A CA 1
ATOM 1382 C C . LYS A 1 162 ? -36.499 1.054 38.728 1.00 90.19 162 LYS A C 1
ATOM 1384 O O . LYS A 1 162 ? -37.017 2.155 38.892 1.00 90.19 162 LYS A O 1
ATOM 1389 N N . ILE A 1 163 ? -35.599 0.555 39.559 1.00 91.25 163 ILE A N 1
ATOM 1390 C CA . ILE A 1 163 ? -35.153 1.256 40.753 1.00 91.25 163 ILE A CA 1
ATOM 1391 C C . ILE A 1 163 ? -33.864 1.982 40.420 1.00 91.25 163 ILE A C 1
ATOM 1393 O O . ILE A 1 163 ? -32.841 1.356 40.164 1.00 91.25 163 ILE A O 1
ATOM 1397 N N . ILE A 1 164 ? -33.916 3.308 40.429 1.00 87.06 164 ILE A N 1
ATOM 1398 C CA . ILE A 1 164 ? -32.728 4.149 40.314 1.00 87.06 164 ILE A CA 1
ATOM 1399 C C . ILE A 1 164 ? -32.174 4.339 41.716 1.00 87.06 164 ILE A C 1
ATOM 1401 O O . ILE A 1 164 ? -32.887 4.841 42.582 1.00 87.06 164 ILE A O 1
ATOM 1405 N N . PHE A 1 165 ? -30.915 3.972 41.926 1.00 85.88 165 PHE A N 1
ATOM 1406 C CA . PHE A 1 165 ? -30.211 4.130 43.190 1.00 85.88 165 PHE A CA 1
ATOM 1407 C C . PHE A 1 165 ? -29.070 5.127 43.030 1.00 85.88 165 PHE A C 1
ATOM 1409 O O . PHE A 1 165 ? -28.227 4.980 42.143 1.00 85.88 165 PHE A O 1
ATOM 1416 N N . LYS A 1 166 ? -29.002 6.108 43.931 1.00 81.81 166 LYS A N 1
ATOM 1417 C CA . LYS A 1 166 ? -27.896 7.062 43.992 1.00 81.81 166 LYS A CA 1
ATOM 1418 C C . LYS A 1 166 ? -27.332 7.154 45.396 1.00 81.81 166 LYS A C 1
ATOM 1420 O O . LYS A 1 166 ? -28.080 7.261 46.365 1.00 81.81 166 LYS A O 1
ATOM 1425 N N . TYR A 1 167 ? -26.008 7.180 45.496 1.00 77.00 167 TYR A N 1
ATOM 1426 C CA . TYR A 1 167 ? -25.298 7.330 46.763 1.00 77.00 167 TYR A CA 1
ATOM 1427 C C . TYR A 1 167 ? -24.341 8.518 46.736 1.00 77.00 167 TYR A C 1
ATOM 1429 O O . TYR A 1 167 ? -23.580 8.726 45.785 1.00 77.00 167 TYR A O 1
ATOM 1437 N N . PHE A 1 168 ? -24.389 9.288 47.819 1.00 69.81 168 PHE A N 1
ATOM 1438 C CA . PHE A 1 168 ? -23.665 10.523 48.037 1.00 69.81 168 PHE A CA 1
ATOM 1439 C C . PHE A 1 168 ? -22.846 10.426 49.315 1.00 69.81 168 PHE A C 1
ATOM 1441 O O . PHE A 1 168 ? -23.348 10.088 50.388 1.00 69.81 168 PHE A O 1
ATOM 1448 N N . LEU A 1 169 ? -21.587 10.837 49.226 1.00 70.69 169 LEU A N 1
ATOM 1449 C CA . LEU A 1 169 ? -20.734 11.011 50.391 1.00 70.69 169 LEU A CA 1
ATOM 1450 C C . LEU A 1 169 ? -20.263 12.458 50.440 1.00 70.69 169 LEU A C 1
ATOM 1452 O O . LEU A 1 169 ? -19.702 12.966 49.470 1.00 70.69 169 LEU A O 1
ATOM 1456 N N . LYS A 1 170 ? -20.506 13.131 51.572 1.00 74.12 170 LYS A N 1
ATOM 1457 C CA . LYS A 1 170 ? -20.143 14.546 51.782 1.00 74.12 170 LYS A CA 1
ATOM 1458 C C . LYS A 1 170 ? -20.642 15.464 50.648 1.00 74.12 170 LYS A C 1
ATOM 1460 O O . LYS A 1 170 ? -19.908 16.321 50.166 1.00 74.12 170 LYS A O 1
ATOM 1465 N N . GLY A 1 171 ? -21.876 15.240 50.187 1.00 67.62 171 GLY A N 1
ATOM 1466 C CA . GLY A 1 171 ? -22.519 16.026 49.125 1.00 67.62 171 GLY A CA 1
ATOM 1467 C C . GLY A 1 171 ? -22.080 15.692 47.693 1.00 67.62 171 GLY A C 1
ATOM 1468 O O . GLY A 1 171 ? -22.586 16.295 46.751 1.00 67.62 171 GLY A O 1
ATOM 1469 N N . LYS A 1 172 ? -21.173 14.728 47.494 1.00 63.16 172 LYS A N 1
ATOM 1470 C CA . LYS A 1 172 ? -20.716 14.302 46.167 1.00 63.16 172 LYS A CA 1
ATOM 1471 C C . LYS A 1 172 ? -21.361 12.979 45.758 1.00 63.16 172 LYS A C 1
ATOM 1473 O O . LYS A 1 172 ? -21.260 12.009 46.502 1.00 63.16 172 LYS A O 1
ATOM 1478 N N . LEU A 1 173 ? -21.947 12.926 44.557 1.00 63.88 173 LEU A N 1
ATOM 1479 C CA . LEU A 1 173 ? -22.428 11.685 43.940 1.00 63.88 173 LEU A CA 1
ATOM 1480 C C . LEU A 1 173 ? -21.243 10.742 43.694 1.00 63.88 173 LEU A C 1
ATOM 1482 O O . LEU A 1 173 ? -20.320 11.084 42.951 1.00 63.88 173 LEU A O 1
ATOM 1486 N N . LEU A 1 174 ? -21.269 9.574 44.331 1.00 63.94 174 LEU A N 1
ATOM 1487 C CA . LEU A 1 174 ? -20.245 8.538 44.178 1.00 63.94 174 LEU A CA 1
ATOM 1488 C C . LEU A 1 174 ? -20.725 7.351 43.349 1.00 63.94 174 LEU A C 1
ATOM 1490 O O . LEU A 1 174 ? -19.901 6.631 42.789 1.00 63.94 174 LEU A O 1
ATOM 1494 N N . LEU A 1 175 ? -22.036 7.142 43.283 1.00 68.69 175 LEU A N 1
ATOM 1495 C CA . LEU A 1 175 ? -22.614 5.988 42.625 1.00 68.69 175 LEU A CA 1
ATOM 1496 C C . LEU A 1 175 ? -24.013 6.303 42.107 1.00 68.69 175 LEU A C 1
ATOM 1498 O O . LEU A 1 175 ? -24.814 6.898 42.826 1.00 68.69 175 LEU A O 1
ATOM 1502 N N . ASP A 1 176 ? -24.289 5.847 40.891 1.00 77.12 176 ASP A N 1
ATOM 1503 C CA . ASP A 1 176 ? -25.578 5.951 40.214 1.00 77.12 176 ASP A CA 1
ATOM 1504 C C . ASP A 1 176 ? -25.785 4.677 39.387 1.00 77.12 176 ASP A C 1
ATOM 1506 O O . ASP A 1 176 ? -25.005 4.420 38.471 1.00 77.12 176 ASP A O 1
ATOM 1510 N N . PHE A 1 177 ? -26.765 3.847 39.744 1.00 81.81 177 PHE A N 1
ATOM 1511 C CA . PHE A 1 177 ? -27.110 2.634 38.995 1.00 81.81 177 PHE A CA 1
ATOM 1512 C C . PHE A 1 177 ? -28.622 2.426 38.945 1.00 81.81 177 PHE A C 1
ATOM 1514 O O . PHE A 1 177 ? -29.387 3.036 39.694 1.00 81.81 177 PHE A O 1
ATOM 1521 N N . MET A 1 178 ? -29.048 1.520 38.071 1.00 87.75 178 MET A N 1
ATOM 1522 C CA . MET A 1 178 ? -30.443 1.145 37.894 1.00 87.75 178 MET A CA 1
ATOM 1523 C C . MET A 1 178 ? -30.620 -0.365 38.048 1.00 87.75 178 MET A C 1
ATOM 1525 O O . MET A 1 178 ? -29.956 -1.130 37.358 1.00 87.75 178 MET A O 1
ATOM 1529 N N . ASP A 1 179 ? -31.543 -0.794 38.902 1.00 92.94 179 ASP A N 1
ATOM 1530 C CA . ASP A 1 179 ? -31.922 -2.199 39.054 1.00 92.94 179 ASP A CA 1
ATOM 1531 C C . ASP A 1 179 ? -33.298 -2.463 38.436 1.00 92.94 179 ASP A C 1
ATOM 1533 O O . ASP A 1 179 ? -34.229 -1.677 38.613 1.00 92.94 179 ASP A O 1
ATOM 1537 N N . TYR A 1 180 ? -33.462 -3.589 37.747 1.00 94.06 180 TYR A N 1
ATOM 1538 C CA . TYR A 1 180 ? -34.753 -4.027 37.207 1.00 94.06 180 TYR A CA 1
ATOM 1539 C C . TYR A 1 180 ? -34.819 -5.545 37.078 1.00 94.06 180 TYR A C 1
ATOM 1541 O O . TYR A 1 180 ? -33.798 -6.221 36.951 1.00 94.06 180 TYR A O 1
ATOM 1549 N N . ASP A 1 181 ? -36.026 -6.102 37.116 1.00 94.06 181 ASP A N 1
ATOM 1550 C CA . ASP A 1 181 ? -36.205 -7.538 36.925 1.00 94.06 181 ASP A CA 1
ATOM 1551 C C . ASP A 1 181 ? -35.946 -7.937 35.471 1.00 94.06 181 ASP A C 1
ATOM 1553 O O . ASP A 1 181 ? -36.439 -7.302 34.540 1.00 94.06 181 ASP A O 1
ATOM 1557 N N . TYR A 1 182 ? -35.176 -9.011 35.287 1.00 92.69 182 TYR A N 1
ATOM 1558 C CA . TYR A 1 182 ? -34.974 -9.630 33.978 1.00 92.69 182 TYR A CA 1
ATOM 1559 C C . TYR A 1 182 ? -35.897 -10.833 33.799 1.00 92.69 182 TYR A C 1
ATOM 1561 O O . TYR A 1 182 ? -36.571 -10.959 32.781 1.00 92.69 182 TYR A O 1
ATOM 1569 N N . ASN A 1 183 ? -35.948 -11.711 34.803 1.00 92.44 183 ASN A N 1
ATOM 1570 C CA . ASN A 1 183 ? -36.874 -12.838 34.872 1.00 92.44 183 ASN A CA 1
ATOM 1571 C C . ASN A 1 183 ? -37.046 -13.305 36.333 1.00 92.44 183 ASN A C 1
ATOM 1573 O O . ASN A 1 183 ? -36.608 -12.639 37.276 1.00 92.44 183 ASN A O 1
ATOM 1577 N N . ASN A 1 184 ? -37.673 -14.464 36.540 1.00 91.69 184 ASN A N 1
ATOM 1578 C CA . ASN A 1 184 ? -37.893 -15.016 37.882 1.00 91.69 184 ASN A CA 1
ATOM 1579 C C . ASN A 1 184 ? -36.591 -15.354 38.624 1.00 91.69 184 ASN A C 1
ATOM 1581 O O . ASN A 1 184 ? -36.584 -15.350 39.847 1.00 91.69 184 ASN A O 1
ATOM 1585 N N . LYS A 1 185 ? -35.493 -15.602 37.900 1.00 94.44 185 LYS A N 1
ATOM 1586 C CA . LYS A 1 185 ? -34.197 -16.012 38.453 1.00 94.44 185 LYS A CA 1
ATOM 1587 C C . LYS A 1 185 ? -33.240 -14.835 38.662 1.00 94.44 185 LYS A C 1
ATOM 1589 O O . LYS A 1 185 ? -32.454 -14.843 39.605 1.00 94.44 185 LYS A O 1
ATOM 1594 N N . TYR A 1 186 ? -33.324 -13.813 37.812 1.00 93.75 186 TYR A N 1
ATOM 1595 C CA . TYR A 1 186 ? -32.354 -12.723 37.745 1.00 93.75 186 TYR A CA 1
ATOM 1596 C C . TYR A 1 186 ? -33.001 -11.346 37.847 1.00 93.75 186 TYR A C 1
ATOM 1598 O O . TYR A 1 186 ? -34.039 -11.074 37.237 1.00 93.75 186 TYR A O 1
ATOM 1606 N N . PHE A 1 187 ? -32.323 -10.445 38.548 1.00 94.88 187 PHE A N 1
ATOM 1607 C CA . PHE A 1 187 ? -32.454 -9.012 38.305 1.00 94.88 187 PHE A CA 1
ATOM 1608 C C . PHE A 1 187 ? -31.161 -8.494 37.668 1.00 94.88 187 PHE A C 1
ATOM 1610 O O . PHE A 1 187 ? -30.089 -9.075 37.844 1.00 94.88 187 PHE A O 1
ATOM 1617 N N . ILE A 1 188 ? -31.268 -7.425 36.889 1.00 91.50 188 ILE A N 1
ATOM 1618 C CA . ILE A 1 188 ? -30.122 -6.749 36.292 1.00 91.50 188 ILE A CA 1
ATOM 1619 C C . ILE A 1 188 ? -29.830 -5.503 37.108 1.00 91.50 188 ILE A C 1
ATOM 1621 O O . ILE A 1 188 ? -30.736 -4.709 37.353 1.00 91.50 188 ILE A O 1
ATOM 1625 N N . ARG A 1 189 ? -28.558 -5.326 37.464 1.00 88.62 189 ARG A N 1
ATOM 1626 C CA . ARG A 1 189 ? -27.998 -4.045 37.890 1.00 88.62 189 ARG A CA 1
ATOM 1627 C C . ARG A 1 189 ? -27.239 -3.425 36.732 1.00 88.62 189 ARG A C 1
ATOM 1629 O O . ARG A 1 189 ? -26.256 -3.991 36.258 1.00 88.62 189 ARG A O 1
ATOM 1636 N N . GLU A 1 190 ? -27.695 -2.276 36.270 1.00 83.44 190 GLU A N 1
ATOM 1637 C CA . GLU A 1 190 ? -27.105 -1.518 35.176 1.00 83.44 190 GLU A CA 1
ATOM 1638 C C . GLU A 1 190 ? -26.357 -0.307 35.728 1.00 83.44 190 GLU A C 1
ATOM 1640 O O . GLU A 1 190 ? -26.933 0.558 36.386 1.00 83.44 190 GLU A O 1
ATOM 1645 N N . PHE A 1 191 ? -25.054 -0.276 35.475 1.00 73.25 191 PHE A N 1
ATOM 1646 C CA . PHE A 1 191 ? -24.146 0.773 35.909 1.00 73.25 191 PHE A CA 1
ATOM 1647 C C . PHE A 1 191 ? -23.293 1.211 34.721 1.00 73.25 191 PHE A C 1
ATOM 1649 O O . PHE A 1 191 ? -22.558 0.400 34.154 1.00 73.25 191 PHE A O 1
ATOM 1656 N N . ASP A 1 192 ? -23.372 2.494 34.368 1.00 71.81 192 ASP A N 1
ATOM 1657 C CA . ASP A 1 192 ? -22.707 3.056 33.187 1.00 71.81 192 ASP A CA 1
ATOM 1658 C C . ASP A 1 192 ? -23.068 2.261 31.911 1.00 71.81 192 ASP A C 1
ATOM 1660 O O . ASP A 1 192 ? -24.239 2.206 31.543 1.00 71.81 192 ASP A O 1
ATOM 1664 N N . ASN A 1 193 ? -22.108 1.592 31.263 1.00 68.31 193 ASN A N 1
ATOM 1665 C CA . ASN A 1 193 ? -22.342 0.719 30.105 1.00 68.31 193 ASN A CA 1
ATOM 1666 C C . ASN A 1 193 ? -22.289 -0.781 30.433 1.00 68.31 193 ASN A C 1
ATOM 1668 O O . ASN A 1 193 ? -22.139 -1.608 29.528 1.00 68.31 193 ASN A O 1
ATOM 1672 N N . GLN A 1 194 ? -22.350 -1.148 31.713 1.00 75.31 194 GLN A N 1
ATOM 1673 C CA . GLN A 1 194 ? -22.263 -2.528 32.177 1.00 75.31 194 GLN A CA 1
ATOM 1674 C C . GLN A 1 194 ? -23.572 -2.990 32.806 1.00 75.31 194 GLN A C 1
ATOM 1676 O O . GLN A 1 194 ? -24.196 -2.282 33.591 1.00 75.31 194 GLN A O 1
ATOM 1681 N N . LYS A 1 195 ? -23.951 -4.229 32.500 1.00 84.12 195 LYS A N 1
ATOM 1682 C CA . LYS A 1 195 ? -25.103 -4.915 33.085 1.00 84.12 195 LYS A CA 1
ATOM 1683 C C . LYS A 1 195 ? -24.610 -6.148 33.826 1.00 84.12 195 LYS A C 1
ATOM 1685 O O . LYS A 1 195 ? -23.900 -6.976 33.252 1.00 84.12 195 LYS A O 1
ATOM 1690 N N . TYR A 1 196 ? -24.993 -6.245 35.089 1.00 84.75 196 TYR A N 1
ATOM 1691 C CA . TYR A 1 196 ? -24.675 -7.338 35.997 1.00 84.75 196 TYR A CA 1
ATOM 1692 C C . TYR A 1 196 ? -25.940 -8.161 36.210 1.00 84.75 196 TYR A C 1
ATOM 1694 O O . TYR A 1 196 ? -26.931 -7.644 36.722 1.00 84.75 196 TYR A O 1
ATOM 1702 N N . TYR A 1 197 ? -25.911 -9.428 35.815 1.00 87.12 197 TYR A N 1
ATOM 1703 C CA . TYR A 1 197 ? -27.025 -10.354 35.988 1.00 87.12 197 TYR A CA 1
ATOM 1704 C C . TYR A 1 197 ? -26.865 -11.039 37.337 1.00 87.12 197 TYR A C 1
ATOM 1706 O O . TYR A 1 197 ? -25.986 -11.888 37.511 1.00 87.12 197 TYR A O 1
ATOM 1714 N N . ILE A 1 198 ? -27.692 -10.622 38.292 1.00 85.94 198 ILE A N 1
ATOM 1715 C CA . ILE A 1 198 ? -27.602 -11.046 39.683 1.00 85.94 198 ILE A CA 1
ATOM 1716 C C . ILE A 1 198 ? -28.716 -12.045 39.966 1.00 85.94 198 ILE A C 1
ATOM 1718 O O . ILE A 1 198 ? -29.900 -11.765 39.754 1.00 85.94 198 ILE A O 1
ATOM 1722 N N . HIS A 1 199 ? -28.325 -13.226 40.422 1.00 87.19 199 HIS A N 1
ATOM 1723 C CA . HIS A 1 199 ? -29.236 -14.304 40.760 1.00 87.19 199 HIS A CA 1
ATOM 1724 C C . HIS A 1 199 ? -29.935 -14.009 42.093 1.00 87.19 199 HIS A C 1
ATOM 1726 O O . HIS A 1 199 ? -29.288 -13.736 43.102 1.00 87.19 199 HIS A O 1
ATOM 1732 N N . LYS A 1 200 ? -31.270 -14.068 42.110 1.00 89.88 200 LYS A N 1
ATOM 1733 C CA . LYS A 1 200 ? -32.092 -13.619 43.248 1.00 89.88 200 LYS A CA 1
ATOM 1734 C C . LYS A 1 200 ? -31.893 -14.461 44.513 1.00 89.88 200 LYS A C 1
ATOM 1736 O O . LYS A 1 200 ? -31.782 -13.891 45.594 1.00 89.88 200 LYS A O 1
ATOM 1741 N N . ASP A 1 201 ? -31.801 -15.785 44.367 1.00 86.81 201 ASP A N 1
ATOM 1742 C CA . ASP A 1 201 ? -31.761 -16.701 45.520 1.00 86.81 201 ASP A CA 1
ATOM 1743 C C . ASP A 1 201 ? -30.396 -16.767 46.220 1.00 86.81 201 ASP A C 1
ATOM 1745 O O . ASP A 1 201 ? -30.308 -16.625 47.436 1.00 86.81 201 ASP A O 1
ATOM 1749 N N . ASN A 1 202 ? -29.317 -16.979 45.464 1.00 84.69 202 ASN A N 1
ATOM 1750 C CA . ASN A 1 202 ? -27.966 -17.151 46.012 1.00 84.69 202 ASN A CA 1
ATOM 1751 C C . ASN A 1 202 ? -27.140 -15.848 46.014 1.00 84.69 202 ASN A C 1
ATOM 1753 O O . ASN A 1 202 ? -26.012 -15.852 46.504 1.00 84.69 202 ASN A O 1
ATOM 1757 N N . GLN A 1 203 ? -27.684 -14.759 45.456 1.00 81.75 203 GLN A N 1
ATOM 1758 C CA . GLN A 1 203 ? -27.045 -13.446 45.375 1.00 81.75 203 GLN A CA 1
ATOM 1759 C C . GLN A 1 203 ? -25.671 -13.483 44.673 1.00 81.75 203 GLN A C 1
ATOM 1761 O O . GLN A 1 203 ? -24.756 -12.773 45.080 1.00 81.75 203 GLN A O 1
ATOM 1766 N N . SER A 1 204 ? -25.508 -14.298 43.619 1.00 77.38 204 SER A N 1
ATOM 1767 C CA . SER A 1 204 ? -24.292 -14.342 42.785 1.00 77.38 204 SER A CA 1
ATOM 1768 C C . SER A 1 204 ? -24.409 -13.513 41.504 1.00 77.38 204 SER A C 1
ATOM 1770 O O . SER A 1 204 ? -25.499 -13.312 40.968 1.00 77.38 204 SER A O 1
ATOM 1772 N N . ILE A 1 205 ? -23.267 -13.046 40.988 1.00 77.19 205 ILE A N 1
ATOM 1773 C CA . ILE A 1 205 ? -23.165 -12.462 39.643 1.00 77.19 205 ILE A CA 1
ATOM 1774 C C . ILE A 1 205 ? -22.849 -13.591 38.664 1.00 77.19 205 ILE A C 1
ATOM 1776 O O . ILE A 1 205 ? -21.735 -14.113 38.666 1.00 77.19 205 ILE A O 1
ATOM 1780 N N . ASP A 1 206 ? -23.805 -13.931 37.806 1.00 77.06 206 ASP A N 1
ATOM 1781 C CA . ASP A 1 206 ? -23.652 -15.046 36.863 1.00 77.06 206 ASP A CA 1
ATOM 1782 C C . ASP A 1 206 ? -23.156 -14.576 35.485 1.00 77.06 206 ASP A C 1
ATOM 1784 O O . ASP A 1 206 ? -22.511 -15.328 34.757 1.00 77.06 206 ASP A O 1
ATOM 1788 N N . LEU A 1 207 ? -23.447 -13.325 35.112 1.00 67.25 207 LEU A N 1
ATOM 1789 C CA . LEU A 1 207 ? -23.050 -12.742 33.831 1.00 67.25 207 LEU A CA 1
ATOM 1790 C C . LEU A 1 207 ? -22.794 -11.240 33.972 1.00 67.25 207 LEU A C 1
ATOM 1792 O O . LEU A 1 207 ? -23.545 -10.517 34.627 1.00 67.25 207 LEU A O 1
ATOM 1796 N N . ILE A 1 208 ? -21.750 -10.764 33.296 1.00 72.88 208 ILE A N 1
ATOM 1797 C CA . ILE A 1 208 ? -21.466 -9.341 33.119 1.00 72.88 208 ILE A CA 1
ATOM 1798 C C . ILE A 1 208 ? -21.421 -9.069 31.619 1.00 72.88 208 ILE A C 1
ATOM 1800 O O . ILE A 1 208 ? -20.620 -9.667 30.902 1.00 72.88 208 ILE A O 1
ATOM 1804 N N . THR A 1 209 ? -22.257 -8.152 31.139 1.00 70.75 209 THR A N 1
ATOM 1805 C CA . THR A 1 209 ? -22.205 -7.674 29.749 1.00 70.75 209 THR A CA 1
ATOM 1806 C C . THR A 1 209 ? -21.813 -6.208 29.722 1.00 70.75 209 THR A C 1
ATOM 1808 O O . THR A 1 209 ? -22.285 -5.437 30.554 1.00 70.75 209 THR A O 1
ATOM 1811 N N . LYS A 1 210 ? -20.983 -5.807 28.756 1.00 71.44 210 LYS A N 1
ATOM 1812 C CA . LYS A 1 210 ? -20.576 -4.414 28.547 1.00 71.44 210 LYS A CA 1
ATOM 1813 C C . LYS A 1 210 ? -20.938 -3.977 27.135 1.00 71.44 210 LYS A C 1
ATOM 1815 O O . LYS A 1 210 ? -20.527 -4.623 26.174 1.00 71.44 210 LYS A O 1
ATOM 1820 N N . GLU A 1 211 ? -21.656 -2.869 27.009 1.00 72.50 211 GLU A N 1
ATOM 1821 C CA . GLU A 1 211 ? -21.887 -2.229 25.718 1.00 72.50 211 GLU A CA 1
ATOM 1822 C C . GLU A 1 211 ? -20.639 -1.441 25.308 1.00 72.50 211 GLU A C 1
ATOM 1824 O O . GLU A 1 211 ? -20.125 -0.600 26.049 1.00 72.50 211 GLU A O 1
ATOM 1829 N N . MET A 1 212 ? -20.111 -1.753 24.125 1.00 67.88 212 MET A N 1
ATOM 1830 C CA . MET A 1 212 ? -18.913 -1.118 23.585 1.00 67.88 212 MET A CA 1
ATOM 1831 C C . MET A 1 212 ? -19.269 -0.335 22.330 1.00 67.88 212 MET A C 1
ATOM 1833 O O . MET A 1 212 ? -19.759 -0.900 21.352 1.00 67.88 212 MET A O 1
ATOM 1837 N N . GLU A 1 213 ? -18.973 0.962 22.333 1.00 70.06 213 GLU A N 1
ATOM 1838 C CA . GLU A 1 213 ? -19.013 1.745 21.104 1.00 70.06 213 GLU A CA 1
ATOM 1839 C C . GLU A 1 213 ? -17.924 1.239 20.154 1.00 70.06 213 GLU A C 1
ATOM 1841 O O . GLU A 1 213 ? -16.753 1.129 20.520 1.00 70.06 213 GLU A O 1
ATOM 1846 N N . THR A 1 214 ? -18.305 0.922 18.920 1.00 74.00 214 THR A N 1
ATOM 1847 C CA . THR A 1 214 ? -17.377 0.472 17.884 1.00 74.00 214 THR A CA 1
ATOM 1848 C C . THR A 1 214 ? -17.672 1.177 16.571 1.00 74.00 214 THR A C 1
ATOM 1850 O O . THR A 1 214 ? -18.822 1.474 16.233 1.00 74.00 214 THR A O 1
ATOM 1853 N N . LYS A 1 215 ? -16.610 1.451 15.813 1.00 84.44 215 LYS A N 1
ATOM 1854 C CA . LYS A 1 215 ? -16.734 1.912 14.432 1.00 84.44 215 LYS A CA 1
ATOM 1855 C C . LYS A 1 215 ? -17.087 0.724 13.555 1.00 84.44 215 LYS A C 1
ATOM 1857 O O . LYS A 1 215 ? -16.588 -0.378 13.752 1.00 84.44 215 LYS A O 1
ATOM 1862 N N . TYR A 1 216 ? -17.900 0.964 12.541 1.00 88.12 216 TYR A N 1
ATOM 1863 C CA . TYR A 1 216 ? -18.262 -0.063 11.574 1.00 88.12 216 TYR A CA 1
ATOM 1864 C C . TYR A 1 216 ? -17.433 0.072 10.304 1.00 88.12 216 TYR A C 1
ATOM 1866 O O . TYR A 1 216 ? -16.928 1.145 9.959 1.00 88.12 216 TYR A O 1
ATOM 1874 N N . LEU A 1 217 ? -17.287 -1.039 9.589 1.00 91.31 217 LEU A N 1
ATOM 1875 C CA . LEU A 1 217 ? -16.636 -1.046 8.296 1.00 91.31 217 LEU A CA 1
ATOM 1876 C C . LEU A 1 217 ? -17.396 -0.135 7.323 1.00 91.31 217 LEU A C 1
ATOM 1878 O O . LEU A 1 217 ? -18.544 -0.384 6.966 1.00 91.31 217 LEU A O 1
ATOM 1882 N N . ASN A 1 218 ? -16.729 0.919 6.858 1.00 90.69 218 ASN A N 1
ATOM 1883 C CA . ASN A 1 218 ? -17.364 1.907 5.990 1.00 90.69 218 ASN A CA 1
ATOM 1884 C C . ASN A 1 218 ? -17.533 1.395 4.553 1.00 90.69 218 ASN A C 1
ATOM 1886 O O . ASN A 1 218 ? -16.608 0.797 3.990 1.00 90.69 218 ASN A O 1
ATOM 1890 N N . LYS A 1 219 ? -18.650 1.744 3.907 1.00 92.81 219 LYS A N 1
ATOM 1891 C CA . LYS A 1 219 ? -18.837 1.557 2.458 1.00 92.81 219 LYS A CA 1
ATOM 1892 C C . LYS A 1 219 ? -17.799 2.354 1.661 1.00 92.81 219 LYS A C 1
ATOM 1894 O O . LYS A 1 219 ? -17.343 3.419 2.080 1.00 92.81 219 LYS A O 1
ATOM 1899 N N . VAL A 1 220 ? -17.413 1.834 0.497 1.00 92.69 220 VAL A N 1
ATOM 1900 C CA . VAL A 1 220 ? -16.543 2.543 -0.457 1.00 92.69 220 VAL A CA 1
ATOM 1901 C C . VAL A 1 220 ? -17.392 3.101 -1.591 1.00 92.69 220 VAL A C 1
ATOM 1903 O O . VAL A 1 220 ? -18.128 2.368 -2.245 1.00 92.69 220 VAL A O 1
ATOM 1906 N N . ASN A 1 221 ? -17.251 4.399 -1.862 1.00 89.19 221 ASN A N 1
ATOM 1907 C CA . ASN A 1 221 ? -17.981 5.054 -2.944 1.00 89.19 221 ASN A CA 1
ATOM 1908 C C . ASN A 1 221 ? -17.475 4.618 -4.323 1.00 89.19 221 ASN A C 1
ATOM 1910 O O . ASN A 1 221 ? -16.270 4.622 -4.601 1.00 89.19 221 ASN A O 1
ATOM 1914 N N . ARG A 1 222 ? -18.421 4.325 -5.218 1.00 88.81 222 ARG A N 1
ATOM 1915 C CA . ARG A 1 222 ? -18.154 4.029 -6.629 1.00 88.81 222 ARG A CA 1
ATOM 1916 C C . ARG A 1 222 ? -17.663 5.280 -7.355 1.00 88.81 222 ARG A C 1
ATOM 1918 O O . ARG A 1 222 ? -18.164 6.387 -7.158 1.00 88.81 222 ARG A O 1
ATOM 1925 N N . ALA A 1 223 ? -16.669 5.108 -8.216 1.00 87.88 223 ALA A N 1
ATOM 1926 C CA . ALA A 1 223 ? -16.110 6.185 -9.014 1.00 87.88 223 ALA A CA 1
ATOM 1927 C C . ALA A 1 223 ? -17.048 6.549 -10.177 1.00 87.88 223 ALA A C 1
ATOM 1929 O O . ALA A 1 223 ? -17.468 5.689 -10.951 1.00 87.88 223 ALA A O 1
ATOM 1930 N N . LYS A 1 224 ? -17.333 7.849 -10.333 1.00 85.31 224 LYS A N 1
ATOM 1931 C CA . LYS A 1 224 ? -18.189 8.370 -11.414 1.00 85.31 224 LYS A CA 1
ATOM 1932 C C . LYS A 1 224 ? -17.524 8.279 -12.792 1.00 85.31 224 LYS A C 1
ATOM 1934 O O . LYS A 1 224 ? -18.185 7.975 -13.777 1.00 85.31 224 LYS A O 1
ATOM 1939 N N . LYS A 1 225 ? -16.215 8.545 -12.863 1.00 83.44 225 LYS A N 1
ATOM 1940 C CA . LYS A 1 225 ? -15.430 8.572 -14.106 1.00 83.44 225 LYS A CA 1
ATOM 1941 C C . LYS A 1 225 ? -14.181 7.709 -13.969 1.00 83.44 225 LYS A C 1
ATOM 1943 O O . LYS A 1 225 ? -13.586 7.652 -12.891 1.00 83.44 225 LYS A O 1
ATOM 1948 N N . SER A 1 226 ? -13.771 7.102 -15.078 1.00 77.75 226 SER A N 1
ATOM 1949 C CA . SER A 1 226 ? -12.446 6.508 -15.213 1.00 77.7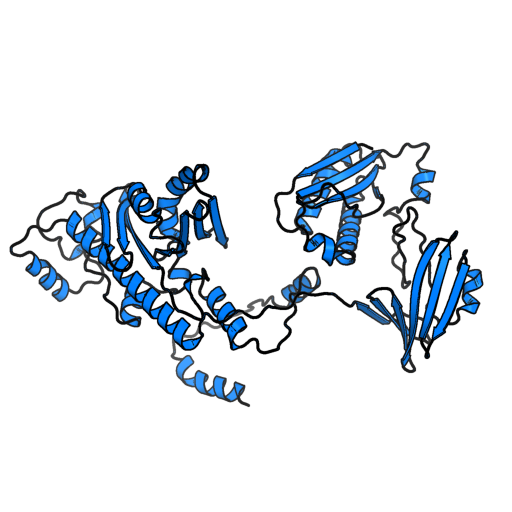5 226 SER A CA 1
ATOM 1950 C C . SER A 1 226 ? -11.482 7.588 -15.699 1.00 77.75 226 SER A C 1
ATOM 1952 O O . SER A 1 226 ? -11.713 8.206 -16.736 1.00 77.75 226 SER A O 1
ATOM 1954 N N . LYS A 1 227 ? -10.432 7.863 -14.925 1.00 78.50 227 LYS A N 1
ATOM 1955 C CA . LYS A 1 227 ? -9.273 8.637 -15.378 1.00 78.50 227 LYS A CA 1
ATOM 1956 C C . LYS A 1 227 ? -8.039 7.803 -15.079 1.00 78.50 227 LYS A C 1
ATOM 1958 O O . LYS A 1 227 ? -7.692 7.618 -13.913 1.00 78.50 227 LYS A O 1
ATOM 1963 N N . ASN A 1 228 ? -7.405 7.315 -16.137 1.00 86.31 228 ASN A N 1
ATOM 1964 C CA . ASN A 1 228 ? -6.171 6.554 -16.046 1.00 86.31 228 ASN A CA 1
ATOM 1965 C C . ASN A 1 228 ? -5.000 7.522 -16.177 1.00 86.31 228 ASN A C 1
ATOM 1967 O O . ASN A 1 228 ? -4.639 7.930 -17.273 1.00 86.31 228 ASN A O 1
ATOM 1971 N N . LYS A 1 229 ? -4.455 7.921 -15.030 1.00 95.56 229 LYS A N 1
ATOM 1972 C CA . LYS A 1 229 ? -3.211 8.684 -14.935 1.00 95.56 229 LYS A CA 1
ATOM 1973 C C . LYS A 1 229 ? -2.094 7.708 -14.586 1.00 95.56 229 LYS A C 1
ATOM 1975 O O . LYS A 1 229 ? -1.819 7.480 -13.408 1.00 95.56 229 LYS A O 1
ATOM 1980 N N . ILE A 1 230 ? -1.567 7.048 -15.609 1.00 98.06 230 ILE A N 1
ATOM 1981 C CA . ILE A 1 230 ? -0.599 5.956 -15.486 1.00 98.06 230 ILE A CA 1
ATOM 1982 C C . ILE A 1 230 ? 0.672 6.381 -16.207 1.00 98.06 230 ILE A C 1
ATOM 1984 O O . ILE A 1 230 ? 0.593 6.874 -17.324 1.00 98.06 230 ILE A O 1
ATOM 1988 N N . ILE A 1 231 ? 1.811 6.167 -15.568 1.00 98.62 231 ILE A N 1
ATOM 1989 C CA . ILE A 1 231 ? 3.126 6.120 -16.205 1.00 98.62 231 ILE A CA 1
ATOM 1990 C C . ILE A 1 231 ? 3.713 4.762 -15.851 1.00 98.62 231 ILE A C 1
ATOM 1992 O O . ILE A 1 231 ? 3.451 4.233 -14.766 1.00 98.62 231 ILE A O 1
ATOM 1996 N N . THR A 1 232 ? 4.494 4.195 -16.749 1.00 98.50 232 THR A N 1
ATOM 1997 C CA . THR A 1 232 ? 5.295 3.005 -16.473 1.00 98.50 232 THR A CA 1
ATOM 1998 C C . THR A 1 232 ? 6.756 3.314 -16.685 1.00 98.50 232 THR A C 1
ATOM 2000 O O . THR A 1 232 ? 7.074 4.109 -17.565 1.00 98.50 232 THR A O 1
ATOM 2003 N N . PHE A 1 233 ? 7.624 2.692 -15.907 1.00 98.50 233 PHE A N 1
ATOM 2004 C CA . PHE A 1 233 ? 9.061 2.766 -16.114 1.00 98.50 233 PHE A CA 1
ATOM 2005 C C . PHE A 1 233 ? 9.694 1.403 -15.874 1.00 98.50 233 PHE A C 1
ATOM 2007 O O . PHE A 1 233 ? 9.080 0.536 -15.246 1.00 98.50 233 PHE A O 1
ATOM 2014 N N . ASP A 1 234 ? 10.906 1.256 -16.382 1.00 97.75 234 ASP A N 1
ATOM 2015 C CA . ASP A 1 234 ? 11.712 0.053 -16.275 1.00 97.75 234 ASP A CA 1
ATOM 2016 C C . ASP A 1 234 ? 13.199 0.435 -16.216 1.00 97.75 234 ASP A C 1
ATOM 2018 O O . ASP A 1 234 ? 13.586 1.529 -16.661 1.00 97.75 234 ASP A O 1
ATOM 2022 N N . ILE A 1 235 ? 14.010 -0.421 -15.592 1.00 97.31 235 ILE A N 1
ATOM 2023 C CA . ILE A 1 235 ? 15.443 -0.199 -15.384 1.00 97.31 235 ILE A CA 1
ATOM 2024 C C . ILE A 1 235 ? 16.207 -1.420 -15.877 1.00 97.31 235 ILE A C 1
ATOM 2026 O O . ILE A 1 235 ? 16.078 -2.511 -15.326 1.00 97.31 235 ILE A O 1
ATOM 2030 N N . GLU A 1 236 ? 17.106 -1.207 -16.833 1.00 95.44 236 GLU A N 1
ATOM 2031 C CA . GLU A 1 236 ? 18.042 -2.247 -17.236 1.00 95.44 236 GLU A CA 1
ATOM 2032 C C . GLU A 1 236 ? 19.350 -2.148 -16.454 1.00 95.44 236 GLU A C 1
ATOM 2034 O O . GLU A 1 236 ? 19.903 -1.062 -16.229 1.00 95.44 236 GLU A O 1
ATOM 2039 N N . THR A 1 237 ? 19.861 -3.312 -16.050 1.00 94.44 237 THR A N 1
ATOM 2040 C CA . THR A 1 237 ? 21.068 -3.434 -15.225 1.00 94.44 237 THR A CA 1
ATOM 2041 C C . THR A 1 237 ? 22.069 -4.408 -15.833 1.00 94.44 237 THR A C 1
ATOM 2043 O O . THR A 1 237 ? 21.685 -5.398 -16.453 1.00 94.44 237 THR A O 1
ATOM 2046 N N . ILE A 1 238 ? 23.354 -4.134 -15.634 1.00 93.31 238 ILE A N 1
ATOM 2047 C CA . ILE A 1 238 ? 24.439 -5.091 -15.866 1.00 93.31 238 ILE A CA 1
ATOM 2048 C C . ILE A 1 238 ? 24.895 -5.672 -14.533 1.00 93.31 238 ILE A C 1
ATOM 2050 O O . ILE A 1 238 ? 24.793 -5.008 -13.498 1.00 93.31 238 ILE A O 1
ATOM 2054 N N . LEU A 1 239 ? 25.423 -6.894 -14.556 1.00 91.19 239 LEU A N 1
ATOM 2055 C CA . LEU A 1 239 ? 26.010 -7.516 -13.375 1.00 91.19 239 LEU A CA 1
ATOM 2056 C C . LEU A 1 239 ? 27.532 -7.360 -13.431 1.00 91.19 239 LEU A C 1
ATOM 2058 O O . LEU A 1 239 ? 28.193 -8.012 -14.235 1.00 91.19 239 LEU A O 1
ATOM 2062 N N . LYS A 1 240 ? 28.088 -6.501 -12.574 1.00 88.38 240 LYS A N 1
ATOM 2063 C CA . LYS A 1 240 ? 29.536 -6.301 -12.441 1.00 88.38 240 LYS A CA 1
ATOM 2064 C C . LYS A 1 240 ? 29.951 -6.627 -11.014 1.00 88.38 240 LYS A C 1
ATOM 2066 O O . LYS A 1 240 ? 29.395 -6.057 -10.082 1.00 88.38 240 LYS A O 1
ATOM 2071 N N . ASP A 1 241 ? 30.881 -7.563 -10.843 1.00 88.69 241 ASP A N 1
ATOM 2072 C CA . ASP A 1 241 ? 31.361 -8.008 -9.525 1.00 88.69 241 ASP A CA 1
ATOM 2073 C C . ASP A 1 241 ? 30.217 -8.448 -8.584 1.00 88.69 241 ASP A C 1
ATOM 2075 O O . ASP A 1 241 ? 30.191 -8.117 -7.402 1.00 88.69 241 ASP A O 1
ATOM 2079 N N . ASN A 1 242 ? 29.226 -9.170 -9.130 1.00 89.25 242 ASN A N 1
ATOM 2080 C CA . ASN A 1 242 ? 27.980 -9.572 -8.453 1.00 89.25 242 ASN A CA 1
ATOM 2081 C C . ASN A 1 242 ? 27.097 -8.413 -7.950 1.00 89.25 242 ASN A C 1
ATOM 2083 O O . ASN A 1 242 ? 26.172 -8.627 -7.166 1.00 89.25 242 ASN A O 1
ATOM 2087 N N . ILE A 1 243 ? 27.337 -7.191 -8.426 1.00 90.62 243 ILE A N 1
ATOM 2088 C CA . ILE A 1 243 ? 26.542 -6.005 -8.116 1.00 90.62 243 ILE A CA 1
ATOM 2089 C C . ILE A 1 243 ? 25.770 -5.590 -9.369 1.00 90.62 243 ILE A C 1
ATOM 2091 O O . ILE A 1 243 ? 26.339 -5.417 -10.448 1.00 90.62 243 ILE A O 1
ATOM 2095 N N . HIS A 1 244 ? 24.458 -5.413 -9.221 1.00 92.88 244 HIS A N 1
ATOM 2096 C CA . HIS A 1 244 ? 23.630 -4.839 -10.276 1.00 92.88 244 HIS A CA 1
ATOM 2097 C C . HIS A 1 244 ? 23.907 -3.341 -10.399 1.00 92.88 244 HIS A C 1
ATOM 2099 O O . HIS A 1 244 ? 23.736 -2.588 -9.438 1.00 92.88 244 HIS A O 1
ATOM 2105 N N . ILE A 1 245 ? 24.302 -2.909 -11.594 1.00 93.62 245 ILE A N 1
ATOM 2106 C CA . ILE A 1 245 ? 24.532 -1.503 -11.917 1.00 93.62 245 ILE A CA 1
ATOM 2107 C C . ILE A 1 245 ? 23.541 -1.105 -13.014 1.00 93.62 245 ILE A C 1
ATOM 2109 O O . ILE A 1 245 ? 23.574 -1.701 -14.093 1.00 93.62 245 ILE A O 1
ATOM 2113 N N . PRO A 1 246 ? 22.658 -0.121 -12.774 1.00 96.06 246 PRO A N 1
ATOM 2114 C CA . PRO A 1 246 ? 21.764 0.377 -13.808 1.00 96.06 246 PRO A CA 1
ATOM 2115 C C . PRO A 1 246 ? 22.564 1.052 -14.922 1.00 96.06 246 PRO A C 1
ATOM 2117 O O . PRO A 1 246 ? 23.570 1.713 -14.660 1.00 96.06 246 PRO A O 1
ATOM 2120 N N . TYR A 1 247 ? 22.114 0.898 -16.162 1.00 95.94 247 TYR A N 1
ATOM 2121 C CA . TYR A 1 247 ? 22.729 1.557 -17.320 1.00 95.94 247 TYR A CA 1
ATOM 2122 C C . TYR A 1 247 ? 21.711 2.172 -18.287 1.00 95.94 247 TYR A C 1
ATOM 2124 O O . TYR A 1 247 ? 22.088 2.956 -19.160 1.00 95.94 247 TYR A O 1
ATOM 2132 N N . LEU A 1 248 ? 20.426 1.858 -18.123 1.00 97.38 248 LEU A N 1
ATOM 2133 C CA . LEU A 1 248 ? 19.339 2.457 -18.880 1.00 97.38 248 LEU A CA 1
ATOM 2134 C C . LEU A 1 248 ? 18.100 2.579 -17.991 1.00 97.38 248 LEU A C 1
ATOM 2136 O O . LEU A 1 248 ? 17.734 1.652 -17.273 1.00 97.38 248 LEU A O 1
ATOM 2140 N N . TYR A 1 249 ? 17.452 3.734 -18.087 1.00 98.44 249 TYR A N 1
ATOM 2141 C CA . TYR A 1 249 ? 16.131 3.989 -17.529 1.00 98.44 249 TYR A CA 1
ATOM 2142 C C . TYR A 1 249 ? 15.196 4.344 -18.674 1.00 98.44 249 TYR A C 1
ATOM 2144 O O . TYR A 1 249 ? 15.505 5.265 -19.435 1.00 98.44 249 TYR A O 1
ATOM 2152 N N . SER A 1 250 ? 14.042 3.690 -18.753 1.00 98.38 250 SER A N 1
ATOM 2153 C CA . SER A 1 250 ? 13.003 4.041 -19.720 1.00 98.38 250 SER A CA 1
ATOM 2154 C C . SER A 1 250 ? 11.676 4.297 -19.024 1.00 98.38 250 SER A C 1
ATOM 2156 O O . SER A 1 250 ? 11.386 3.728 -17.975 1.00 98.38 250 SER A O 1
ATOM 2158 N N . MET A 1 251 ? 10.856 5.175 -19.598 1.00 98.44 251 MET A N 1
ATOM 2159 C CA . MET A 1 251 ? 9.478 5.378 -19.170 1.00 98.44 251 MET A CA 1
ATOM 2160 C C . MET A 1 251 ? 8.530 5.613 -20.343 1.00 98.44 251 MET A C 1
ATOM 2162 O O . MET A 1 251 ? 8.917 6.085 -21.412 1.00 98.44 251 MET A O 1
ATOM 2166 N N . TYR A 1 252 ? 7.255 5.322 -20.110 1.00 98.50 252 TYR A N 1
ATOM 2167 C CA . TYR A 1 252 ? 6.163 5.561 -21.043 1.00 98.50 252 TYR A CA 1
ATOM 2168 C C . TYR A 1 252 ? 4.973 6.184 -20.308 1.00 98.50 252 TYR A C 1
ATOM 2170 O O . TYR A 1 252 ? 4.470 5.626 -19.329 1.00 98.50 252 TYR A O 1
ATOM 2178 N N . ASP A 1 253 ? 4.517 7.347 -20.775 1.00 97.75 253 ASP A N 1
ATOM 2179 C CA . ASP A 1 253 ? 3.413 8.107 -20.160 1.00 97.75 253 ASP A CA 1
ATOM 2180 C C . ASP A 1 253 ? 2.028 7.782 -20.765 1.00 97.75 253 ASP A C 1
ATOM 2182 O O . ASP A 1 253 ? 1.003 8.335 -20.354 1.00 97.75 253 ASP A O 1
ATOM 2186 N N . GLY A 1 254 ? 1.988 6.868 -21.741 1.00 96.00 254 GLY A N 1
ATOM 2187 C CA . GLY A 1 254 ? 0.807 6.545 -22.544 1.00 96.00 254 GLY A CA 1
ATOM 2188 C C . GLY A 1 254 ? 0.768 7.213 -23.919 1.00 96.00 254 GLY A C 1
ATOM 2189 O O . GLY A 1 254 ? -0.066 6.843 -24.742 1.00 96.00 254 GLY A O 1
ATOM 2190 N N . THR A 1 255 ? 1.670 8.157 -24.178 1.00 95.81 2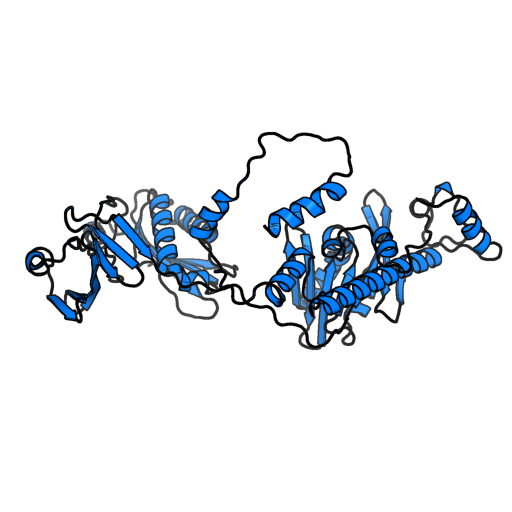55 THR A N 1
ATOM 2191 C CA . THR A 1 255 ? 1.815 8.885 -25.446 1.00 95.81 255 THR A CA 1
ATOM 2192 C C . THR A 1 255 ? 3.273 8.873 -25.896 1.00 95.81 255 THR A C 1
ATOM 2194 O O . THR A 1 255 ? 3.583 8.345 -26.961 1.00 95.81 255 THR A O 1
ATOM 2197 N N . ASN A 1 256 ? 4.171 9.376 -25.054 1.00 97.69 256 ASN A N 1
ATOM 2198 C CA . ASN A 1 256 ? 5.591 9.543 -25.315 1.00 97.69 256 ASN A CA 1
ATOM 2199 C C . ASN A 1 256 ? 6.412 8.479 -24.591 1.00 97.69 256 ASN A C 1
ATOM 2201 O O . ASN A 1 256 ? 6.108 8.083 -23.460 1.00 97.69 256 ASN A O 1
ATOM 2205 N N . LYS A 1 257 ? 7.483 8.054 -25.257 1.00 98.00 257 LYS A N 1
ATOM 2206 C CA . LYS A 1 257 ? 8.521 7.189 -24.706 1.00 98.00 257 LYS A CA 1
ATOM 2207 C C . LYS A 1 257 ? 9.752 8.032 -24.403 1.00 98.00 257 LYS A C 1
ATOM 2209 O O . LYS A 1 257 ? 10.093 8.921 -25.180 1.00 98.00 257 LYS A O 1
ATOM 2214 N N . TYR A 1 258 ? 10.401 7.742 -23.288 1.00 98.38 258 TYR A N 1
ATOM 2215 C CA . TYR A 1 258 ? 11.616 8.419 -22.861 1.00 98.38 258 TYR A CA 1
ATOM 2216 C C . TYR A 1 258 ? 12.620 7.373 -22.410 1.00 98.38 258 TYR A C 1
ATOM 2218 O O . TYR A 1 258 ? 12.248 6.461 -21.676 1.00 98.38 258 TYR A O 1
ATOM 2226 N N . SER A 1 259 ? 13.874 7.533 -22.818 1.00 98.31 259 SER A N 1
ATOM 2227 C CA . SER A 1 259 ? 14.946 6.591 -22.516 1.00 98.31 259 SER A CA 1
ATOM 2228 C C . SER A 1 259 ? 16.238 7.353 -22.254 1.00 98.31 259 SER A C 1
ATOM 2230 O O . SER A 1 259 ? 16.635 8.216 -23.039 1.00 98.31 259 SER A O 1
ATOM 2232 N N . TRP A 1 260 ? 16.904 7.040 -21.146 1.00 98.12 260 TRP A N 1
ATOM 2233 C CA . TRP A 1 260 ? 18.158 7.667 -20.744 1.00 98.12 260 TRP A CA 1
ATOM 2234 C C . TRP A 1 260 ? 19.198 6.592 -20.471 1.00 98.12 260 TRP A C 1
ATOM 2236 O O . TRP A 1 260 ? 19.126 5.879 -19.471 1.00 98.12 260 TRP A O 1
ATOM 2246 N N . PHE A 1 261 ? 20.177 6.495 -21.368 1.00 95.75 261 PHE A N 1
ATOM 2247 C CA . PHE A 1 261 ? 21.303 5.575 -21.244 1.00 95.75 261 PHE A CA 1
ATOM 2248 C C . PHE A 1 261 ? 22.312 6.134 -20.227 1.00 95.75 261 PHE A C 1
ATOM 2250 O O . PHE A 1 261 ? 23.228 6.880 -20.574 1.00 95.75 261 PHE A O 1
ATOM 2257 N N . THR A 1 262 ? 22.055 5.883 -18.946 1.00 95.25 262 THR A N 1
ATOM 2258 C CA . THR A 1 262 ? 22.800 6.413 -17.802 1.00 95.25 262 THR A CA 1
ATOM 2259 C C . THR A 1 262 ? 22.653 5.482 -16.600 1.00 95.25 262 THR A C 1
ATOM 2261 O O . THR A 1 262 ? 21.678 4.745 -16.485 1.00 95.25 262 THR A O 1
ATOM 2264 N N . ASN A 1 263 ? 23.599 5.559 -15.666 1.00 94.38 263 ASN A N 1
ATOM 2265 C CA . ASN A 1 263 ? 23.534 4.870 -14.377 1.00 94.38 263 ASN A CA 1
ATOM 2266 C C . ASN A 1 263 ? 22.851 5.693 -13.269 1.00 94.38 263 ASN A C 1
ATOM 2268 O O . ASN A 1 263 ? 22.778 5.245 -12.126 1.00 94.38 263 ASN A O 1
ATOM 2272 N N . SER A 1 264 ? 22.382 6.904 -13.584 1.00 96.06 264 SER A N 1
ATOM 2273 C CA . SER A 1 264 ? 21.748 7.810 -12.628 1.00 96.06 264 SER A CA 1
ATOM 2274 C C . SER A 1 264 ? 20.250 7.956 -12.906 1.00 96.06 264 SER A C 1
ATOM 2276 O O . SER A 1 264 ? 19.864 8.267 -14.034 1.00 96.06 264 SER A O 1
ATOM 2278 N N . PRO A 1 265 ? 19.380 7.866 -11.885 1.00 97.31 265 PRO A N 1
ATOM 2279 C CA . PRO A 1 265 ? 17.942 8.060 -12.062 1.00 97.31 265 PRO A CA 1
ATOM 2280 C C . PRO A 1 265 ? 17.540 9.538 -12.228 1.00 97.31 265 PRO A C 1
ATOM 2282 O O . PRO A 1 265 ? 16.358 9.845 -12.355 1.00 97.31 265 PRO A O 1
ATOM 2285 N N . GLU A 1 266 ? 18.483 10.483 -12.210 1.00 97.56 266 GLU A N 1
ATOM 2286 C CA . GLU A 1 266 ? 18.191 11.921 -12.200 1.00 97.56 266 GLU A CA 1
ATOM 2287 C C . GLU A 1 266 ? 17.290 12.376 -13.357 1.00 97.56 266 GLU A C 1
ATOM 2289 O O . GLU A 1 266 ? 16.341 13.129 -13.134 1.00 97.56 266 GLU A O 1
ATOM 2294 N N . ASN A 1 267 ? 17.549 11.906 -14.579 1.00 98.06 267 ASN A N 1
ATOM 2295 C CA . ASN A 1 267 ? 16.756 12.292 -15.748 1.00 98.06 267 ASN A CA 1
ATOM 2296 C C . ASN A 1 267 ? 15.322 11.749 -15.681 1.00 98.06 267 ASN A C 1
ATOM 2298 O O . ASN A 1 267 ? 14.381 12.483 -15.985 1.00 98.06 267 ASN A O 1
ATOM 2302 N N . LEU A 1 268 ? 15.150 10.521 -15.179 1.00 98.19 268 LEU A N 1
ATOM 2303 C CA . LEU A 1 268 ? 13.832 9.949 -14.913 1.00 98.19 268 LEU A CA 1
ATOM 2304 C C . LEU A 1 268 ? 13.046 10.840 -13.942 1.00 98.19 268 LEU A C 1
ATOM 2306 O O . LEU A 1 268 ? 11.900 11.189 -14.208 1.00 98.19 268 LEU A O 1
ATOM 2310 N N . PHE A 1 269 ? 13.657 11.275 -12.836 1.00 98.06 269 PHE A N 1
ATOM 2311 C CA . PHE A 1 269 ? 12.974 12.147 -11.876 1.00 98.06 269 PHE A CA 1
ATOM 2312 C C . PHE A 1 269 ? 12.749 13.571 -12.395 1.00 98.06 269 PHE A C 1
ATOM 2314 O O . PHE A 1 269 ? 11.712 14.153 -12.083 1.00 98.06 269 PHE A O 1
ATOM 2321 N N . LYS A 1 270 ? 13.660 14.134 -13.200 1.00 97.19 270 LYS A N 1
ATOM 2322 C CA . LYS A 1 270 ? 13.448 15.427 -13.878 1.00 97.19 270 LYS A CA 1
ATOM 2323 C C . LYS A 1 270 ? 12.207 15.398 -14.773 1.00 97.19 270 LYS A C 1
ATOM 2325 O O . LYS A 1 270 ? 11.469 16.381 -14.822 1.00 97.19 270 LYS A O 1
ATOM 2330 N N . GLU A 1 271 ? 11.954 14.273 -15.435 1.00 98.12 271 GLU A N 1
ATOM 2331 C CA . GLU A 1 271 ? 10.758 14.093 -16.254 1.00 98.12 271 GLU A CA 1
ATOM 2332 C C . GLU A 1 271 ? 9.509 13.809 -15.399 1.00 98.12 271 GLU A C 1
ATOM 2334 O O . GLU A 1 271 ? 8.484 14.472 -15.557 1.00 98.12 271 GLU A O 1
ATOM 2339 N N . LEU A 1 272 ? 9.594 12.891 -14.429 1.00 97.81 272 LEU A N 1
ATOM 2340 C CA . LEU A 1 272 ? 8.462 12.511 -13.571 1.00 97.81 272 LEU A CA 1
ATOM 2341 C C . LEU A 1 272 ? 7.958 13.650 -12.670 1.00 97.81 272 LEU A C 1
ATOM 2343 O O . LEU A 1 272 ? 6.760 13.730 -12.392 1.00 97.81 272 LEU A O 1
ATOM 2347 N N . LEU A 1 273 ? 8.842 14.532 -12.195 1.00 96.94 273 LEU A N 1
ATOM 2348 C CA . LEU A 1 273 ? 8.514 15.613 -11.256 1.00 96.94 273 LEU A CA 1
ATOM 2349 C C . LEU A 1 273 ? 8.041 16.897 -11.962 1.00 96.94 273 LEU A C 1
ATOM 2351 O O . LEU A 1 273 ? 8.292 18.007 -11.493 1.00 96.94 273 LEU A O 1
ATOM 2355 N N . GLN A 1 274 ? 7.318 16.749 -13.071 1.00 96.12 274 GLN A N 1
ATOM 2356 C CA . GLN A 1 274 ? 6.662 17.844 -13.787 1.00 96.12 274 GLN A CA 1
ATOM 2357 C C . GLN A 1 274 ? 5.188 17.978 -13.379 1.00 96.12 274 GLN A C 1
ATOM 2359 O O . GLN A 1 274 ? 4.494 16.995 -13.112 1.00 96.12 274 GLN A O 1
ATOM 2364 N N . SER A 1 275 ? 4.665 19.208 -13.388 1.00 95.88 275 SER A N 1
ATOM 2365 C CA . SER A 1 275 ? 3.271 19.503 -13.011 1.00 95.88 275 SER A CA 1
ATOM 2366 C C . SER A 1 275 ? 2.235 18.796 -13.897 1.00 95.88 275 SER A C 1
ATOM 2368 O O . SER A 1 275 ? 1.157 18.438 -13.417 1.00 95.88 275 SER A O 1
ATOM 2370 N N . LYS A 1 276 ? 2.570 18.514 -15.166 1.00 95.88 276 LYS A N 1
ATOM 2371 C CA . LYS A 1 276 ? 1.713 17.756 -16.099 1.00 95.88 276 LYS A CA 1
ATOM 2372 C C . LYS A 1 276 ? 1.364 16.352 -15.583 1.00 95.88 276 LYS A C 1
ATOM 2374 O O . LYS A 1 276 ? 0.280 15.839 -15.872 1.00 95.88 276 LYS A O 1
ATOM 2379 N N . TYR A 1 277 ? 2.227 15.770 -14.747 1.00 97.19 277 TYR A N 1
ATOM 2380 C CA . TYR A 1 277 ? 2.035 14.458 -14.131 1.00 97.19 277 TYR A CA 1
ATOM 2381 C C . TYR A 1 277 ? 1.414 14.517 -12.726 1.00 97.19 277 TYR A C 1
ATOM 2383 O O . TYR A 1 277 ? 1.412 13.526 -11.994 1.00 97.19 277 TYR A O 1
ATOM 2391 N N . TYR A 1 278 ? 0.801 15.641 -12.336 1.00 96.56 278 TYR A N 1
ATOM 2392 C CA . TYR A 1 278 ? 0.093 15.731 -11.059 1.00 96.56 278 TYR A CA 1
ATOM 2393 C C . TYR A 1 278 ? -1.012 14.664 -10.927 1.00 96.56 278 TYR A C 1
ATOM 2395 O O . TYR A 1 278 ? -1.958 14.580 -11.725 1.00 96.56 278 TYR A O 1
ATOM 2403 N N . GLY A 1 279 ? -0.921 13.866 -9.866 1.00 95.88 279 GLY A N 1
ATOM 2404 C CA . GLY A 1 279 ? -1.824 12.774 -9.520 1.00 95.88 279 GLY A CA 1
ATOM 2405 C C . GLY A 1 279 ? -1.616 11.486 -10.322 1.00 95.88 279 GLY A C 1
ATOM 2406 O O . GLY A 1 279 ? -2.531 10.662 -10.344 1.00 95.88 279 GLY A O 1
ATOM 2407 N N . TYR A 1 280 ? -0.483 11.319 -11.012 1.00 97.75 280 TYR A N 1
ATOM 2408 C CA . TYR A 1 280 ? -0.174 10.087 -11.743 1.00 97.75 280 TYR A CA 1
ATOM 2409 C C . TYR A 1 280 ? 0.336 8.974 -10.822 1.00 97.75 280 TYR A C 1
ATOM 2411 O O . TYR A 1 280 ? 1.031 9.211 -9.832 1.00 97.75 280 TYR A O 1
ATOM 2419 N N . SER A 1 281 ? -0.028 7.738 -11.165 1.00 98.00 281 SER A N 1
ATOM 2420 C CA . SER A 1 281 ? 0.570 6.527 -10.607 1.00 98.00 281 SER A CA 1
ATOM 2421 C C . SER A 1 281 ? 1.667 6.028 -11.540 1.00 98.00 281 SER A C 1
ATOM 2423 O O . SER A 1 281 ? 1.396 5.765 -12.711 1.00 98.00 281 SER A O 1
ATOM 2425 N N . VAL A 1 282 ? 2.876 5.891 -11.009 1.00 98.44 282 VAL A N 1
ATOM 2426 C CA . VAL A 1 282 ? 4.069 5.423 -11.716 1.00 98.44 282 VAL A CA 1
ATOM 2427 C C . VAL A 1 282 ? 4.285 3.953 -11.355 1.00 98.44 282 VAL A C 1
ATOM 2429 O O . VAL A 1 282 ? 4.486 3.636 -10.185 1.00 98.44 282 VAL A O 1
ATOM 2432 N N . TYR A 1 283 ? 4.198 3.047 -12.324 1.00 98.56 283 TYR A N 1
ATOM 2433 C CA . TYR A 1 283 ? 4.361 1.610 -12.102 1.00 98.56 283 TYR A CA 1
ATOM 2434 C C . TYR A 1 283 ? 5.691 1.103 -12.653 1.00 98.56 283 TYR A C 1
ATOM 2436 O O . TYR A 1 283 ? 6.029 1.400 -13.793 1.00 98.56 283 TYR A O 1
ATOM 2444 N N . ALA A 1 284 ? 6.370 0.264 -11.879 1.00 98.12 284 ALA A N 1
ATOM 2445 C CA . ALA A 1 284 ? 7.350 -0.689 -12.398 1.00 98.12 284 ALA A CA 1
ATOM 2446 C C . ALA A 1 284 ? 6.884 -2.116 -12.090 1.00 98.12 284 ALA A C 1
ATOM 2448 O O . ALA A 1 284 ? 5.982 -2.342 -11.263 1.00 98.12 284 ALA A O 1
ATOM 2449 N N . HIS A 1 285 ? 7.437 -3.088 -12.804 1.00 97.50 285 HIS A N 1
ATOM 2450 C CA . HIS A 1 285 ? 7.122 -4.492 -12.591 1.00 97.50 285 HIS A CA 1
ATOM 2451 C C . HIS A 1 285 ? 8.091 -5.106 -11.593 1.00 97.50 285 HIS A C 1
ATOM 2453 O O . HIS A 1 285 ? 9.268 -5.210 -11.888 1.00 97.50 285 HIS A O 1
ATOM 2459 N N . ASN A 1 286 ? 7.583 -5.530 -10.427 1.00 96.31 286 ASN A N 1
ATOM 2460 C CA . ASN A 1 286 ? 8.395 -5.994 -9.296 1.00 96.31 286 ASN A CA 1
ATOM 2461 C C . ASN A 1 286 ? 9.213 -4.868 -8.618 1.00 96.31 286 ASN A C 1
ATOM 2463 O O . ASN A 1 286 ? 10.273 -5.110 -8.034 1.00 96.31 286 ASN A O 1
ATOM 2467 N N . LEU A 1 287 ? 8.664 -3.643 -8.625 1.00 96.44 287 LEU A N 1
ATOM 2468 C CA . LEU A 1 287 ? 9.260 -2.446 -8.017 1.00 96.44 287 LEU A CA 1
ATOM 2469 C C . LEU A 1 287 ? 9.775 -2.706 -6.597 1.00 96.44 287 LEU A C 1
ATOM 2471 O O . LEU A 1 287 ? 10.897 -2.331 -6.272 1.00 96.44 287 LEU A O 1
ATOM 2475 N N . SER A 1 288 ? 8.934 -3.298 -5.741 1.00 93.31 288 SER A N 1
ATOM 2476 C CA . SER A 1 288 ? 9.172 -3.371 -4.293 1.00 93.31 288 SER A CA 1
ATOM 2477 C C . SER A 1 288 ? 10.377 -4.229 -3.918 1.00 93.31 288 SER A C 1
ATOM 2479 O O . SER A 1 288 ? 10.936 -4.036 -2.841 1.00 93.31 288 SER A O 1
ATOM 2481 N N . ARG A 1 289 ? 10.780 -5.149 -4.803 1.00 92.38 289 ARG A N 1
ATOM 2482 C CA . ARG A 1 289 ? 11.902 -6.071 -4.591 1.00 92.38 289 ARG A CA 1
ATOM 2483 C C . ARG A 1 289 ? 13.147 -5.723 -5.402 1.00 92.38 289 ARG A C 1
ATOM 2485 O O . ARG A 1 289 ? 14.210 -6.231 -5.064 1.00 92.38 289 ARG A O 1
ATOM 2492 N N . PHE A 1 290 ? 13.023 -4.922 -6.462 1.00 93.06 290 PHE A N 1
ATOM 2493 C CA . PHE A 1 290 ? 14.127 -4.664 -7.387 1.00 93.06 290 PHE A CA 1
ATOM 2494 C C . PHE A 1 290 ? 14.311 -3.171 -7.672 1.00 93.06 290 PHE A C 1
ATOM 2496 O O . PHE A 1 290 ? 15.160 -2.542 -7.039 1.00 93.06 290 PHE A O 1
ATOM 2503 N N . ASP A 1 291 ? 13.496 -2.575 -8.550 1.00 93.69 291 ASP A N 1
ATOM 2504 C CA . ASP A 1 291 ? 13.735 -1.223 -9.082 1.00 93.69 291 ASP A CA 1
ATOM 2505 C C . ASP A 1 291 ? 13.862 -0.147 -8.004 1.00 93.69 291 ASP A C 1
ATOM 2507 O O . ASP A 1 291 ? 14.649 0.795 -8.140 1.00 93.69 291 ASP A O 1
ATOM 2511 N N . ILE A 1 292 ? 13.109 -0.290 -6.903 1.00 93.94 292 ILE A N 1
ATOM 2512 C CA . ILE A 1 292 ? 13.109 0.685 -5.812 1.00 93.94 292 ILE A CA 1
ATOM 2513 C C . ILE A 1 292 ? 14.515 0.884 -5.242 1.00 93.94 292 ILE A C 1
ATOM 2515 O O . ILE A 1 292 ? 14.855 2.004 -4.875 1.00 93.94 292 ILE A O 1
ATOM 2519 N N . ILE A 1 293 ? 15.349 -0.161 -5.223 1.00 92.31 293 ILE A N 1
ATOM 2520 C CA . ILE A 1 293 ? 16.701 -0.141 -4.652 1.00 92.31 293 ILE A CA 1
ATOM 2521 C C . ILE A 1 293 ? 17.594 0.843 -5.421 1.00 92.31 293 ILE A C 1
ATOM 2523 O O . ILE A 1 293 ? 18.314 1.630 -4.803 1.00 92.31 293 ILE A O 1
ATOM 2527 N N . PHE A 1 294 ? 17.489 0.875 -6.754 1.00 94.94 294 PHE A N 1
ATOM 2528 C CA . PHE A 1 294 ? 18.308 1.743 -7.610 1.00 94.94 294 PHE A CA 1
ATOM 2529 C C . PHE A 1 294 ? 17.890 3.215 -7.550 1.00 94.94 294 PHE A C 1
ATOM 2531 O O . PHE A 1 294 ? 18.711 4.106 -7.763 1.00 94.94 294 PHE A O 1
ATOM 2538 N N . ILE A 1 295 ? 16.625 3.496 -7.228 1.00 95.50 295 ILE A N 1
ATOM 2539 C CA . ILE A 1 295 ? 16.109 4.869 -7.119 1.00 95.50 295 ILE A CA 1
ATOM 2540 C C . ILE A 1 295 ? 16.072 5.390 -5.677 1.00 95.50 295 ILE A C 1
ATOM 2542 O O . ILE A 1 295 ? 15.984 6.602 -5.469 1.00 95.50 295 ILE A O 1
ATOM 2546 N N . PHE A 1 296 ? 16.179 4.518 -4.667 1.00 91.75 296 PHE A N 1
ATOM 2547 C CA . PHE A 1 296 ? 16.003 4.874 -3.255 1.00 91.75 296 PHE A CA 1
ATOM 2548 C C . PHE A 1 296 ? 17.003 5.931 -2.776 1.00 91.75 296 PHE A C 1
ATOM 2550 O O . PHE A 1 296 ? 16.610 6.925 -2.157 1.00 91.75 296 PHE A O 1
ATOM 2557 N N . LYS A 1 297 ? 18.292 5.766 -3.116 1.00 90.19 297 LYS A N 1
ATOM 2558 C CA . LYS A 1 297 ? 19.335 6.742 -2.758 1.00 90.19 297 LYS A CA 1
ATOM 2559 C C . LYS A 1 297 ? 19.016 8.118 -3.340 1.00 90.19 297 LYS A C 1
ATOM 2561 O O . LYS A 1 297 ? 19.103 9.111 -2.623 1.00 90.19 297 LYS A O 1
ATOM 2566 N N . TYR A 1 298 ? 18.575 8.185 -4.594 1.00 94.62 298 TYR A N 1
ATOM 2567 C CA . TYR A 1 298 ? 18.201 9.452 -5.221 1.00 94.62 298 TYR A CA 1
ATOM 2568 C C . TYR A 1 298 ? 16.967 10.076 -4.561 1.00 94.62 298 TYR A C 1
ATOM 2570 O O . TYR A 1 298 ? 16.998 11.252 -4.206 1.00 94.62 298 TYR A O 1
ATOM 2578 N N . ILE A 1 299 ? 15.922 9.285 -4.293 1.00 94.31 299 ILE A N 1
ATOM 2579 C CA . ILE A 1 299 ? 14.720 9.729 -3.568 1.00 94.31 299 ILE A CA 1
ATOM 2580 C C . ILE A 1 299 ? 15.087 10.366 -2.224 1.00 94.31 299 ILE A C 1
ATOM 2582 O O . ILE A 1 299 ? 14.525 11.400 -1.866 1.00 94.31 299 ILE A O 1
ATOM 2586 N N . SER A 1 300 ? 16.057 9.808 -1.494 1.00 92.31 300 SER A N 1
ATOM 2587 C CA . SER A 1 300 ? 16.483 10.367 -0.205 1.00 92.31 300 SER A CA 1
ATOM 2588 C C . SER A 1 300 ? 17.003 11.812 -0.315 1.00 92.31 300 SER A C 1
ATOM 2590 O O . SER A 1 300 ? 16.723 12.632 0.561 1.00 92.31 300 SER A O 1
ATOM 2592 N N . THR A 1 301 ? 17.656 12.164 -1.431 1.00 94.94 301 THR A N 1
ATOM 2593 C CA . THR A 1 301 ? 18.154 13.529 -1.699 1.00 94.94 301 THR A CA 1
ATOM 2594 C C . THR A 1 301 ? 17.027 14.538 -1.944 1.00 94.94 301 THR A C 1
ATOM 2596 O O . THR A 1 301 ? 17.199 15.740 -1.745 1.00 94.94 301 THR A O 1
ATOM 2599 N N . LEU A 1 302 ? 15.838 14.059 -2.328 1.00 94.50 302 LEU A N 1
ATOM 2600 C CA . LEU A 1 302 ? 14.670 14.890 -2.622 1.00 94.50 302 LEU A CA 1
ATOM 2601 C C . LEU A 1 302 ? 13.925 15.352 -1.360 1.00 94.50 302 LEU A C 1
ATOM 2603 O O . LEU A 1 302 ? 13.118 16.278 -1.445 1.00 94.50 302 LEU A O 1
ATOM 2607 N N . LYS A 1 303 ? 14.203 14.763 -0.188 1.00 91.56 303 LYS A N 1
ATOM 2608 C CA . LYS A 1 303 ? 13.465 15.007 1.067 1.00 91.56 303 LYS A CA 1
ATOM 2609 C C . LYS A 1 303 ? 13.438 16.479 1.501 1.00 91.56 303 LYS A C 1
ATOM 2611 O O . LYS A 1 303 ? 12.466 16.918 2.103 1.00 91.56 303 LYS A O 1
ATOM 2616 N N . ASN A 1 304 ? 14.464 17.258 1.157 1.00 91.31 304 ASN A N 1
ATOM 2617 C CA . ASN A 1 304 ? 14.520 18.689 1.490 1.00 91.31 304 ASN A CA 1
ATOM 2618 C C . ASN A 1 304 ? 13.577 19.546 0.628 1.00 91.31 304 ASN A C 1
ATOM 2620 O O . ASN A 1 304 ? 13.267 20.677 0.988 1.00 91.31 304 ASN A O 1
ATOM 2624 N N . LYS A 1 305 ? 13.142 19.035 -0.530 1.00 94.38 305 LYS A N 1
ATOM 2625 C CA . LYS A 1 305 ? 12.315 19.762 -1.509 1.00 94.38 305 LYS A CA 1
ATOM 2626 C C . LYS A 1 305 ? 10.892 19.209 -1.623 1.00 94.38 305 LYS A C 1
ATOM 2628 O O . LYS A 1 305 ? 10.012 19.919 -2.113 1.00 94.38 305 LYS A O 1
ATOM 2633 N N . TYR A 1 306 ? 10.683 17.959 -1.215 1.00 96.94 306 TYR A N 1
ATOM 2634 C CA . TYR A 1 306 ? 9.447 17.209 -1.402 1.00 96.94 306 TYR A CA 1
ATOM 2635 C C . TYR A 1 306 ? 9.068 16.453 -0.133 1.00 96.94 306 TYR A C 1
ATOM 2637 O O . TYR A 1 306 ? 9.920 15.892 0.553 1.00 96.94 306 TYR A O 1
ATOM 2645 N N . GLN A 1 307 ? 7.768 16.362 0.124 1.00 97.00 307 GLN A N 1
ATOM 2646 C CA . GLN A 1 307 ? 7.223 15.428 1.095 1.00 97.00 307 GLN A CA 1
ATOM 2647 C C . GLN A 1 307 ? 7.209 14.027 0.480 1.00 97.00 307 GLN A C 1
ATOM 2649 O O . GLN A 1 307 ? 6.676 13.814 -0.609 1.00 97.00 307 GLN A O 1
ATOM 2654 N N . ILE A 1 308 ? 7.805 13.067 1.187 1.00 96.62 308 ILE A N 1
ATOM 2655 C CA . ILE A 1 308 ? 7.951 11.683 0.733 1.00 96.62 308 ILE A CA 1
ATOM 2656 C C . ILE A 1 308 ? 7.267 10.775 1.750 1.00 96.62 308 ILE A C 1
ATOM 2658 O O . ILE A 1 308 ? 7.653 10.748 2.916 1.00 96.62 308 ILE A O 1
ATOM 2662 N N . THR A 1 309 ? 6.250 10.036 1.309 1.00 96.12 309 THR A N 1
ATOM 2663 C CA . THR A 1 309 ? 5.431 9.174 2.174 1.00 96.12 309 THR A CA 1
ATOM 2664 C C . THR A 1 309 ? 5.431 7.736 1.645 1.00 96.12 309 THR A C 1
ATOM 2666 O O . THR A 1 309 ? 4.731 7.453 0.664 1.00 96.12 309 THR A O 1
ATOM 2669 N N . PRO A 1 310 ? 6.220 6.824 2.244 1.00 95.50 310 PRO A N 1
ATOM 2670 C CA . PRO A 1 310 ? 6.215 5.411 1.884 1.00 95.50 310 PRO A CA 1
ATOM 2671 C C . PRO A 1 310 ? 5.059 4.655 2.551 1.00 95.50 310 PRO A C 1
ATOM 2673 O O . PRO A 1 310 ? 4.643 4.969 3.664 1.00 95.50 310 PRO A O 1
ATOM 2676 N N . ILE A 1 311 ? 4.594 3.600 1.889 1.00 95.31 311 ILE A N 1
ATOM 2677 C CA . ILE A 1 311 ? 3.811 2.519 2.486 1.00 95.31 311 ILE A CA 1
ATOM 2678 C C . ILE A 1 311 ? 4.730 1.303 2.536 1.00 95.31 311 ILE A C 1
ATOM 2680 O O . ILE A 1 311 ? 5.153 0.801 1.492 1.00 95.31 311 ILE A O 1
ATOM 2684 N N . ILE A 1 312 ? 5.042 0.851 3.748 1.00 93.69 312 ILE A N 1
ATOM 2685 C CA . ILE A 1 312 ? 5.953 -0.267 3.995 1.00 93.69 312 ILE A CA 1
ATOM 2686 C C . ILE A 1 312 ? 5.143 -1.462 4.485 1.00 93.69 312 ILE A C 1
ATOM 2688 O O . ILE A 1 312 ? 4.303 -1.324 5.374 1.00 93.69 312 ILE A O 1
ATOM 2692 N N . LYS A 1 313 ? 5.400 -2.635 3.908 1.00 88.69 313 LYS A N 1
ATOM 2693 C CA . LYS A 1 313 ? 4.826 -3.907 4.341 1.00 88.69 313 LYS A CA 1
ATOM 2694 C C . LYS A 1 313 ? 5.926 -4.962 4.369 1.00 88.69 313 LYS A C 1
ATOM 2696 O O . LYS A 1 313 ? 6.616 -5.141 3.370 1.00 88.69 313 LYS A O 1
ATOM 2701 N N . ASP A 1 314 ? 6.082 -5.637 5.507 1.00 88.56 314 ASP A N 1
ATOM 2702 C CA . ASP A 1 314 ? 7.069 -6.709 5.703 1.00 88.56 314 ASP A CA 1
ATOM 2703 C C . ASP A 1 314 ? 8.490 -6.287 5.271 1.00 88.56 314 ASP A C 1
ATOM 2705 O O . ASP A 1 314 ? 9.176 -6.995 4.541 1.00 88.56 314 ASP A O 1
ATOM 2709 N N . GLY A 1 315 ? 8.894 -5.065 5.641 1.00 88.06 315 GLY A N 1
ATOM 2710 C CA . GLY A 1 315 ? 10.193 -4.474 5.285 1.00 88.06 315 GLY A CA 1
ATOM 2711 C C . GLY A 1 315 ? 10.308 -3.916 3.859 1.00 88.06 315 GLY A C 1
ATOM 2712 O O . GLY A 1 315 ? 11.271 -3.215 3.570 1.00 88.06 315 GLY A O 1
ATOM 2713 N N . ASN A 1 316 ? 9.324 -4.146 2.985 1.00 90.62 316 ASN A N 1
ATOM 2714 C CA . ASN A 1 316 ? 9.357 -3.706 1.587 1.00 90.62 316 ASN A CA 1
ATOM 2715 C C . ASN A 1 316 ? 8.532 -2.434 1.361 1.00 90.62 316 ASN A C 1
ATOM 2717 O O . ASN A 1 316 ? 7.407 -2.310 1.855 1.00 90.62 316 ASN A O 1
ATOM 2721 N N . ILE A 1 317 ? 9.053 -1.500 0.560 1.00 94.06 317 ILE A N 1
ATOM 2722 C CA . ILE A 1 317 ? 8.312 -0.310 0.119 1.00 94.06 317 ILE A CA 1
ATOM 2723 C C . ILE A 1 317 ? 7.381 -0.726 -1.023 1.00 94.06 317 ILE A C 1
ATOM 2725 O O . ILE A 1 317 ? 7.800 -0.873 -2.168 1.00 94.06 317 ILE A O 1
ATOM 2729 N N . ILE A 1 318 ? 6.100 -0.914 -0.712 1.00 94.44 318 ILE A N 1
ATOM 2730 C CA . ILE A 1 318 ? 5.096 -1.361 -1.691 1.00 94.44 318 ILE A CA 1
ATOM 2731 C C . ILE A 1 318 ? 4.480 -0.200 -2.481 1.00 94.44 318 ILE A C 1
ATOM 2733 O O . ILE A 1 318 ? 3.907 -0.390 -3.555 1.00 94.44 318 ILE A O 1
ATOM 2737 N N . SER A 1 319 ? 4.570 1.016 -1.940 1.00 96.25 319 SER A N 1
ATOM 2738 C CA . SER A 1 319 ? 4.187 2.248 -2.620 1.00 96.25 319 SER A CA 1
ATOM 2739 C C . SER A 1 319 ? 4.909 3.442 -2.004 1.00 96.25 319 SER A C 1
ATOM 2741 O O . SER A 1 319 ? 5.221 3.430 -0.815 1.00 96.25 319 SER A O 1
ATOM 2743 N N . LEU A 1 320 ? 5.158 4.485 -2.791 1.00 96.75 320 LEU A N 1
ATOM 2744 C CA . LEU A 1 320 ? 5.842 5.694 -2.341 1.00 96.75 320 LEU A CA 1
ATOM 2745 C C . LEU A 1 320 ? 5.208 6.909 -3.006 1.00 96.75 320 LEU A C 1
ATOM 2747 O O . LEU A 1 320 ? 5.163 6.989 -4.230 1.00 96.75 320 LEU A O 1
ATOM 2751 N N . THR A 1 321 ? 4.730 7.866 -2.217 1.00 97.62 321 THR A N 1
ATOM 2752 C CA . THR A 1 321 ? 4.208 9.133 -2.743 1.00 97.62 321 THR A CA 1
ATOM 2753 C C . THR A 1 321 ? 5.240 10.238 -2.576 1.00 97.62 321 THR A C 1
ATOM 2755 O O . THR A 1 321 ? 5.792 10.391 -1.489 1.00 97.62 321 THR A O 1
ATOM 2758 N N . ILE A 1 322 ? 5.472 11.008 -3.640 1.00 97.81 322 ILE A N 1
ATOM 2759 C CA . ILE A 1 322 ? 6.298 12.220 -3.641 1.00 97.81 322 ILE A CA 1
ATOM 2760 C C . ILE A 1 322 ? 5.386 13.401 -3.964 1.00 97.81 322 ILE A C 1
ATOM 2762 O O . ILE A 1 322 ? 4.725 13.405 -5.007 1.00 97.81 322 ILE A O 1
ATOM 2766 N N . GLU A 1 323 ? 5.334 14.395 -3.080 1.00 97.31 323 GLU A N 1
ATOM 2767 C CA . GLU A 1 323 ? 4.460 15.556 -3.235 1.00 97.31 323 GLU A CA 1
ATOM 2768 C C . GLU A 1 323 ? 5.127 16.890 -2.864 1.00 97.31 323 GLU A C 1
ATOM 2770 O O . GLU A 1 323 ? 6.006 16.968 -2.007 1.00 97.31 323 GLU A O 1
ATOM 2775 N N . LYS A 1 324 ? 4.711 17.961 -3.550 1.00 96.19 324 LYS A N 1
ATOM 2776 C CA . LYS A 1 324 ? 5.089 19.356 -3.278 1.00 96.19 324 LYS A CA 1
ATOM 2777 C C . LYS A 1 324 ? 3.862 20.244 -3.464 1.00 96.19 324 LYS A C 1
ATOM 2779 O O . LYS A 1 324 ? 3.558 20.695 -4.574 1.00 96.19 324 LYS A O 1
ATOM 2784 N N . GLY A 1 325 ? 3.136 20.463 -2.368 1.00 90.62 325 GLY A N 1
ATOM 2785 C CA . GLY A 1 325 ? 1.905 21.253 -2.349 1.00 90.62 325 GLY A CA 1
ATOM 2786 C C . GLY A 1 325 ? 0.888 20.784 -3.397 1.00 90.62 325 GLY A C 1
ATOM 2787 O O . GLY A 1 325 ? 0.630 19.592 -3.552 1.00 90.62 325 GLY A O 1
ATOM 2788 N N . LYS A 1 326 ? 0.314 21.733 -4.145 1.00 89.25 326 LYS A N 1
ATOM 2789 C CA . LYS A 1 326 ? -0.635 21.450 -5.239 1.00 89.25 326 LYS A CA 1
ATOM 2790 C C . LYS A 1 326 ? 0.029 21.292 -6.615 1.00 89.25 326 LYS A C 1
ATOM 2792 O O . LYS A 1 326 ? -0.678 21.079 -7.591 1.00 89.25 326 LYS A O 1
ATOM 2797 N N . LEU A 1 327 ? 1.358 21.407 -6.701 1.00 93.00 327 LEU A N 1
ATOM 2798 C CA . LEU A 1 327 ? 2.085 21.428 -7.975 1.00 93.00 327 LEU A CA 1
ATOM 2799 C C . LEU A 1 327 ? 2.517 20.033 -8.423 1.00 93.00 327 LEU A C 1
ATOM 2801 O O . LEU A 1 327 ? 2.375 19.690 -9.592 1.00 93.00 327 LEU A O 1
ATOM 2805 N N . ILE A 1 328 ? 3.043 19.229 -7.498 1.00 96.12 328 ILE A N 1
ATOM 2806 C CA . ILE A 1 328 ? 3.598 17.905 -7.799 1.00 96.12 328 ILE A CA 1
ATOM 2807 C C . ILE A 1 328 ? 2.981 16.891 -6.846 1.00 96.12 328 ILE A C 1
ATOM 2809 O O . ILE A 1 328 ? 2.951 17.109 -5.636 1.00 96.12 328 ILE A O 1
ATOM 2813 N N . LYS A 1 329 ? 2.490 15.786 -7.408 1.00 97.38 329 LYS A N 1
ATOM 2814 C CA . LYS A 1 329 ? 2.049 14.605 -6.667 1.00 97.38 329 LYS A CA 1
ATOM 2815 C C . LYS A 1 329 ? 2.141 13.386 -7.570 1.00 97.38 329 LYS A C 1
ATOM 2817 O O . LYS A 1 329 ? 1.326 13.253 -8.476 1.00 97.38 329 LYS A O 1
ATOM 2822 N N . ILE A 1 330 ? 3.093 12.502 -7.314 1.00 97.81 330 ILE A N 1
ATOM 2823 C CA . ILE A 1 330 ? 3.216 11.220 -8.016 1.00 97.81 330 ILE A CA 1
ATOM 2824 C C . ILE A 1 330 ? 3.289 10.086 -7.003 1.00 97.81 330 ILE A C 1
ATOM 2826 O O . ILE A 1 330 ? 3.804 10.263 -5.898 1.00 97.81 330 ILE A O 1
ATOM 2830 N N . THR A 1 331 ? 2.769 8.921 -7.375 1.00 98.00 331 THR A N 1
ATOM 2831 C CA . THR A 1 331 ? 2.785 7.738 -6.510 1.00 98.00 331 THR A CA 1
ATOM 2832 C C . THR A 1 331 ? 3.399 6.560 -7.249 1.00 98.00 331 THR A C 1
ATOM 2834 O O . THR A 1 331 ? 2.800 6.047 -8.192 1.00 98.00 331 THR A O 1
ATOM 2837 N N . PHE A 1 332 ? 4.565 6.112 -6.794 1.00 98.12 332 PHE A N 1
ATOM 2838 C CA . PHE A 1 332 ? 5.207 4.888 -7.256 1.00 98.12 332 PHE A CA 1
ATOM 2839 C C . PHE A 1 332 ? 4.489 3.665 -6.696 1.00 98.12 332 PHE A C 1
ATOM 2841 O O . PHE A 1 332 ? 4.067 3.653 -5.529 1.00 98.12 332 PHE A O 1
ATOM 2848 N N . LYS A 1 333 ? 4.341 2.642 -7.533 1.00 97.44 333 LYS A N 1
ATOM 2849 C CA . LYS A 1 333 ? 3.608 1.419 -7.223 1.00 97.44 333 LYS A CA 1
ATOM 2850 C C . LYS A 1 333 ? 4.234 0.205 -7.880 1.00 97.44 333 LYS A C 1
ATOM 2852 O O . LYS A 1 333 ? 4.742 0.275 -8.995 1.00 97.44 333 LYS A O 1
ATOM 2857 N N . ASP A 1 334 ? 4.106 -0.921 -7.199 1.00 97.81 334 ASP A N 1
ATOM 2858 C CA . ASP A 1 334 ? 4.492 -2.210 -7.742 1.00 97.81 334 ASP A CA 1
ATOM 2859 C C . ASP A 1 334 ? 3.319 -2.856 -8.485 1.00 97.81 334 ASP A C 1
ATOM 2861 O O . ASP A 1 334 ? 2.279 -3.166 -7.895 1.00 97.81 334 ASP A O 1
ATOM 2865 N N . SER A 1 335 ? 3.475 -3.067 -9.791 1.00 97.75 335 SER A N 1
ATOM 2866 C CA . SER A 1 335 ? 2.454 -3.758 -10.581 1.00 97.75 335 SER A CA 1
ATOM 2867 C C . SER A 1 335 ? 2.355 -5.250 -10.259 1.00 97.75 335 SER A C 1
ATOM 2869 O O . SER A 1 335 ? 1.268 -5.809 -10.395 1.00 97.75 335 SER A O 1
ATOM 2871 N N . TYR A 1 336 ? 3.422 -5.887 -9.769 1.00 97.75 336 TYR A N 1
ATOM 2872 C CA . TYR A 1 336 ? 3.429 -7.311 -9.425 1.00 97.75 336 TYR A CA 1
ATOM 2873 C C . TYR A 1 336 ? 2.523 -7.608 -8.222 1.00 97.75 336 TYR A C 1
ATOM 2875 O O . TYR A 1 336 ? 1.844 -8.630 -8.172 1.00 97.75 336 TYR A O 1
ATOM 2883 N N . LEU A 1 337 ? 2.412 -6.667 -7.278 1.00 96.69 337 LEU A N 1
ATOM 2884 C CA . LEU A 1 337 ? 1.480 -6.778 -6.148 1.00 96.69 337 LEU A CA 1
ATOM 2885 C C . LEU A 1 337 ? 0.006 -6.638 -6.559 1.00 96.69 337 LEU A C 1
ATOM 2887 O O . LEU A 1 337 ? -0.890 -6.983 -5.782 1.00 96.69 337 LEU A O 1
ATOM 2891 N N . MET A 1 338 ? -0.253 -6.108 -7.756 1.00 96.31 338 MET A N 1
ATOM 2892 C CA . MET A 1 338 ? -1.584 -6.012 -8.354 1.00 96.31 338 MET A CA 1
ATOM 2893 C C . MET A 1 338 ? -1.869 -7.191 -9.297 1.00 96.31 338 MET A C 1
ATOM 2895 O O . MET A 1 338 ? -2.996 -7.678 -9.344 1.00 96.31 338 MET A O 1
ATOM 2899 N N . LEU A 1 339 ? -0.856 -7.642 -10.037 1.00 97.12 339 LEU A N 1
ATOM 2900 C CA . LEU A 1 339 ? -0.916 -8.696 -11.048 1.00 97.12 339 LEU A CA 1
ATOM 2901 C C . LEU A 1 339 ? 0.294 -9.638 -10.857 1.00 97.12 339 LEU A C 1
ATOM 2903 O O . LEU A 1 339 ? 1.341 -9.403 -11.462 1.00 97.12 339 LEU A O 1
ATOM 2907 N N . PRO A 1 340 ? 0.176 -10.684 -10.014 1.00 96.00 340 PRO A N 1
ATOM 2908 C CA . PRO A 1 340 ? 1.304 -11.511 -9.569 1.00 96.00 340 PRO A CA 1
ATOM 2909 C C . PRO A 1 340 ? 1.688 -12.576 -10.609 1.00 96.00 340 PRO A C 1
ATOM 2911 O O . PRO A 1 340 ? 1.519 -13.775 -10.403 1.00 96.00 340 PRO A O 1
ATOM 2914 N N . SER A 1 341 ? 2.164 -12.133 -11.767 1.00 96.12 341 SER A N 1
ATOM 2915 C CA . SER A 1 341 ? 2.646 -12.978 -12.861 1.00 96.12 341 SER A CA 1
ATOM 2916 C C . SER A 1 341 ? 3.718 -12.224 -13.642 1.00 96.12 341 SER A C 1
ATOM 2918 O O . SER A 1 341 ? 3.809 -11.005 -13.530 1.00 96.12 341 SER A O 1
ATOM 2920 N N . SER A 1 342 ? 4.536 -12.924 -14.429 1.00 94.38 342 SER A N 1
ATOM 2921 C CA . SER A 1 342 ? 5.582 -12.267 -15.216 1.00 94.38 342 SER A CA 1
ATOM 2922 C C . SER A 1 342 ? 4.988 -11.369 -16.301 1.00 94.38 342 SER A C 1
ATOM 2924 O O . SER A 1 342 ? 3.942 -11.681 -16.879 1.00 94.38 342 SER A O 1
ATOM 2926 N N . LEU A 1 343 ? 5.699 -10.289 -16.635 1.00 94.31 343 LEU A N 1
ATOM 2927 C CA . LEU A 1 343 ? 5.275 -9.338 -17.662 1.00 94.31 343 LEU A CA 1
ATOM 2928 C C . LEU A 1 343 ? 4.909 -10.022 -18.988 1.00 94.31 343 LEU A C 1
ATOM 2930 O O . LEU A 1 343 ? 3.854 -9.735 -19.543 1.00 94.31 343 LEU A O 1
ATOM 2934 N N . SER A 1 344 ? 5.709 -10.987 -19.460 1.00 91.81 344 SER A N 1
ATOM 2935 C CA . SER A 1 344 ? 5.410 -11.702 -20.711 1.00 91.81 344 SER A CA 1
ATOM 2936 C C . SER A 1 344 ? 4.139 -12.560 -20.628 1.00 91.81 344 SER A C 1
ATOM 2938 O O . SER A 1 344 ? 3.338 -12.575 -21.565 1.00 91.81 344 SER A O 1
ATOM 2940 N N . LYS A 1 345 ? 3.892 -13.241 -19.497 1.00 94.12 345 LYS A N 1
ATOM 2941 C CA . LYS A 1 345 ? 2.645 -13.999 -19.294 1.00 94.12 345 LYS A CA 1
ATOM 2942 C C . LYS A 1 345 ? 1.438 -13.063 -19.275 1.00 94.12 345 LYS A C 1
ATOM 2944 O O . LYS A 1 345 ? 0.439 -13.349 -19.932 1.00 94.12 345 LYS A O 1
ATOM 2949 N N . LEU A 1 346 ? 1.546 -11.933 -18.574 1.00 96.50 346 LEU A N 1
ATOM 2950 C CA . LEU A 1 346 ? 0.502 -10.909 -18.543 1.00 96.50 346 LEU A CA 1
ATOM 2951 C C . LEU A 1 346 ? 0.262 -10.316 -19.935 1.00 96.50 346 LEU A C 1
ATOM 2953 O O . LEU A 1 346 ? -0.890 -10.154 -20.330 1.00 96.50 346 LEU A O 1
ATOM 2957 N N . ALA A 1 347 ? 1.317 -10.051 -20.705 1.00 95.25 347 ALA A N 1
ATOM 2958 C CA . ALA A 1 347 ? 1.193 -9.501 -22.048 1.00 95.25 347 ALA A CA 1
ATOM 2959 C C . ALA A 1 347 ? 0.360 -10.415 -22.959 1.00 95.25 347 ALA A C 1
ATOM 2961 O O . ALA A 1 347 ? -0.606 -9.967 -23.583 1.00 95.25 347 ALA A O 1
ATOM 2962 N N . LYS A 1 348 ? 0.655 -11.723 -22.932 1.00 94.31 348 LYS A N 1
ATOM 2963 C CA . LYS A 1 348 ? -0.119 -12.754 -23.640 1.00 94.31 348 LYS A CA 1
ATOM 2964 C C . LYS A 1 348 ? -1.572 -12.818 -23.152 1.00 94.31 348 LYS A C 1
ATOM 2966 O O . LYS A 1 348 ? -2.491 -12.758 -23.964 1.00 94.31 348 LYS A O 1
ATOM 2971 N N . GLN A 1 349 ? -1.796 -12.874 -21.835 1.00 95.38 349 GLN A N 1
ATOM 2972 C CA . GLN A 1 349 ? -3.142 -12.957 -21.242 1.00 95.38 349 GLN A CA 1
ATOM 2973 C C . GLN A 1 349 ? -4.019 -11.745 -21.580 1.00 95.38 349 GLN A C 1
ATOM 2975 O O . GLN A 1 349 ? -5.195 -11.893 -21.911 1.00 95.38 349 GLN A O 1
ATOM 2980 N N . PHE A 1 350 ? -3.450 -10.540 -21.539 1.00 96.00 350 PHE A N 1
ATOM 2981 C CA . PHE A 1 350 ? -4.160 -9.307 -21.874 1.00 96.00 350 PHE A CA 1
ATOM 2982 C C . PHE A 1 350 ? -4.178 -9.008 -23.379 1.00 96.00 350 PHE A C 1
ATOM 2984 O O . PHE A 1 350 ? -4.783 -8.005 -23.776 1.00 96.00 350 PHE A O 1
ATOM 2991 N N . LYS A 1 351 ? -3.570 -9.862 -24.217 1.00 95.94 351 LYS A N 1
ATOM 2992 C CA . LYS A 1 351 ? -3.444 -9.692 -25.674 1.00 95.94 351 LYS A CA 1
ATOM 2993 C C . LYS A 1 351 ? -2.886 -8.312 -26.024 1.00 95.94 351 LYS A C 1
ATOM 2995 O O . LYS A 1 351 ? -3.550 -7.508 -26.684 1.00 95.94 351 LYS A O 1
ATOM 3000 N N . VAL A 1 352 ? -1.753 -7.965 -25.430 1.00 94.00 352 VAL A N 1
ATOM 3001 C CA . VAL A 1 352 ? -1.018 -6.728 -25.718 1.00 94.00 352 VAL A CA 1
ATOM 3002 C C . VAL A 1 352 ? 0.315 -7.065 -26.370 1.00 94.00 352 VAL A C 1
ATOM 3004 O O . VAL A 1 352 ? 0.697 -8.236 -26.413 1.00 94.00 352 VAL A O 1
ATOM 3007 N N . ASP A 1 353 ? 1.002 -6.041 -26.865 1.00 86.25 353 ASP A N 1
ATOM 3008 C CA . ASP A 1 353 ? 2.338 -6.203 -27.425 1.00 86.25 353 ASP A CA 1
ATOM 3009 C C . ASP A 1 353 ? 3.231 -6.881 -26.366 1.00 86.25 353 ASP A C 1
ATOM 3011 O O . ASP A 1 353 ? 3.170 -6.536 -25.184 1.00 86.25 353 ASP A O 1
ATOM 3015 N N . ASN A 1 354 ? 3.981 -7.912 -26.758 1.00 79.56 354 ASN A N 1
ATOM 3016 C CA . ASN A 1 354 ? 4.799 -8.700 -25.835 1.00 79.56 354 ASN A CA 1
ATOM 3017 C C . ASN A 1 354 ? 6.219 -8.119 -25.734 1.00 79.56 354 ASN A C 1
ATOM 3019 O O . ASN A 1 354 ? 6.611 -7.241 -26.504 1.00 79.56 354 ASN A O 1
ATOM 3023 N N . LYS A 1 355 ? 6.983 -8.652 -24.780 1.00 76.06 355 LYS A N 1
ATOM 3024 C CA . LYS A 1 355 ? 8.419 -8.426 -24.622 1.00 76.06 355 LYS A CA 1
ATOM 3025 C C . LYS A 1 355 ? 9.163 -8.698 -25.940 1.00 76.06 355 LYS A C 1
ATOM 3027 O O . LYS A 1 355 ? 8.861 -9.676 -26.627 1.00 76.06 355 LYS A O 1
ATOM 3032 N N . GLY A 1 356 ? 10.102 -7.814 -26.279 1.00 79.81 356 GLY A N 1
ATOM 3033 C CA . GLY A 1 356 ? 10.944 -7.928 -27.473 1.00 79.81 356 GLY A CA 1
ATOM 3034 C C . GLY A 1 356 ? 12.059 -8.969 -27.331 1.00 79.81 356 GLY A C 1
ATOM 3035 O O . GLY A 1 356 ? 12.267 -9.544 -26.263 1.00 79.81 356 GLY A O 1
ATOM 3036 N N . ILE A 1 357 ? 12.793 -9.191 -28.420 1.00 87.62 357 ILE A N 1
ATOM 3037 C CA . ILE A 1 357 ? 13.971 -10.066 -28.459 1.00 87.62 357 ILE A CA 1
ATOM 3038 C C . ILE A 1 357 ? 15.175 -9.294 -27.897 1.00 87.62 357 ILE A C 1
ATOM 3040 O O . ILE A 1 357 ? 15.431 -8.180 -28.346 1.00 87.62 357 ILE A O 1
ATOM 3044 N N . PHE A 1 358 ? 15.911 -9.868 -26.935 1.00 91.12 358 PHE A N 1
ATOM 3045 C CA . PHE A 1 358 ? 17.111 -9.234 -26.374 1.00 91.12 358 PHE A CA 1
ATOM 3046 C C . PHE A 1 358 ? 18.168 -10.252 -25.889 1.00 91.12 358 PHE A C 1
ATOM 3048 O O . PHE A 1 358 ? 17.808 -11.242 -25.240 1.00 91.12 358 PHE A O 1
ATOM 3055 N N . PRO A 1 359 ? 19.471 -10.036 -26.170 1.00 91.56 359 PRO A N 1
ATOM 3056 C CA . PRO A 1 359 ? 20.544 -10.962 -25.805 1.00 91.56 359 PRO A CA 1
ATOM 3057 C C . PRO A 1 359 ? 21.113 -10.692 -24.398 1.00 91.56 359 PRO A C 1
ATOM 3059 O O . PRO A 1 359 ? 22.207 -10.150 -24.241 1.00 91.56 359 PRO A O 1
ATOM 3062 N N . TYR A 1 360 ? 20.402 -11.109 -23.345 1.00 87.25 360 TYR A N 1
ATOM 3063 C CA . TYR A 1 360 ? 20.784 -10.824 -21.946 1.00 87.25 360 TYR A CA 1
ATOM 3064 C C . TYR A 1 360 ? 22.188 -11.285 -21.546 1.00 87.25 360 TYR A C 1
ATOM 3066 O O . TYR A 1 360 ? 22.806 -10.681 -20.675 1.00 87.25 360 TYR A O 1
ATOM 3074 N N . LYS A 1 361 ? 22.699 -12.374 -22.130 1.00 87.81 361 LYS A N 1
ATOM 3075 C CA . LYS A 1 361 ? 24.035 -12.879 -21.776 1.00 87.81 361 LYS A CA 1
ATOM 3076 C C . LYS A 1 361 ? 25.152 -12.079 -22.445 1.00 87.81 361 LYS A C 1
ATOM 3078 O O . LYS A 1 361 ? 26.261 -12.053 -21.923 1.00 87.81 361 LYS A O 1
ATOM 3083 N N . PHE A 1 362 ? 24.865 -11.434 -23.576 1.00 91.56 362 PHE A N 1
ATOM 3084 C CA . PHE A 1 362 ? 25.856 -10.690 -24.352 1.00 91.56 362 PHE A CA 1
ATOM 3085 C C . PHE A 1 362 ? 26.309 -9.420 -23.628 1.00 91.56 362 PHE A C 1
ATOM 3087 O O . PHE A 1 362 ? 27.478 -9.050 -23.679 1.00 91.56 362 PHE A O 1
ATOM 3094 N N . ILE A 1 363 ? 25.404 -8.782 -22.883 1.00 89.44 363 ILE A N 1
ATOM 3095 C CA . ILE A 1 363 ? 25.686 -7.483 -22.272 1.00 89.44 363 ILE A CA 1
ATOM 3096 C C . ILE A 1 363 ? 26.761 -7.521 -21.182 1.00 89.44 363 ILE A C 1
ATOM 3098 O O . ILE A 1 363 ? 27.435 -6.524 -20.946 1.00 89.44 363 ILE A O 1
ATOM 3102 N N . ASN A 1 364 ? 26.951 -8.669 -20.528 1.00 85.62 364 ASN A N 1
ATOM 3103 C CA . ASN A 1 364 ? 27.935 -8.799 -19.452 1.00 85.62 364 ASN A CA 1
ATOM 3104 C C . ASN A 1 364 ? 29.370 -9.000 -19.972 1.00 85.62 364 ASN A C 1
ATOM 3106 O O . ASN A 1 364 ? 30.301 -8.986 -19.173 1.00 85.62 364 ASN A O 1
ATOM 3110 N N . ILE A 1 365 ? 29.557 -9.206 -21.282 1.00 88.88 365 ILE A N 1
ATOM 3111 C CA . ILE A 1 365 ? 30.861 -9.535 -21.882 1.00 88.88 365 ILE A CA 1
ATOM 3112 C C . ILE A 1 365 ? 31.331 -8.521 -22.934 1.00 88.88 365 ILE A C 1
ATOM 3114 O O . ILE A 1 365 ? 32.432 -8.657 -23.461 1.00 88.88 365 ILE A O 1
ATOM 3118 N N . ILE A 1 366 ? 30.511 -7.519 -23.254 1.00 91.75 366 ILE A N 1
ATOM 3119 C CA . ILE A 1 366 ? 30.760 -6.547 -24.322 1.00 91.75 366 ILE A CA 1
ATOM 3120 C C . ILE A 1 366 ? 30.641 -5.117 -23.770 1.00 91.75 366 ILE A C 1
ATOM 3122 O O . ILE A 1 366 ? 29.878 -4.887 -22.828 1.00 91.75 366 ILE A O 1
ATOM 3126 N N . PRO A 1 367 ? 31.363 -4.121 -24.314 1.00 91.75 367 PRO A N 1
ATOM 3127 C CA . PRO A 1 367 ? 31.160 -2.737 -23.906 1.00 91.75 367 PRO A CA 1
ATOM 3128 C C . PRO A 1 367 ? 29.776 -2.210 -24.322 1.00 91.75 367 PRO A C 1
ATOM 3130 O O . PRO A 1 367 ? 29.255 -2.523 -25.390 1.00 91.75 367 PRO A O 1
ATOM 3133 N N . LEU A 1 368 ? 29.195 -1.342 -23.487 1.00 91.00 368 LEU A N 1
ATOM 3134 C CA . LEU A 1 368 ? 27.841 -0.798 -23.670 1.00 91.00 368 LEU A CA 1
ATOM 3135 C C . LEU A 1 368 ? 27.646 0.048 -24.948 1.00 91.00 368 LEU A C 1
ATOM 3137 O O . LEU A 1 368 ? 26.513 0.294 -25.352 1.00 91.00 368 LEU A O 1
ATOM 3141 N N . ASN A 1 369 ? 28.732 0.499 -25.580 1.00 92.31 369 ASN A N 1
ATOM 3142 C CA . ASN A 1 369 ? 28.731 1.230 -26.851 1.00 92.31 369 ASN A CA 1
ATOM 3143 C C . ASN A 1 369 ? 28.992 0.324 -28.071 1.00 92.31 369 ASN A C 1
ATOM 3145 O O . ASN A 1 369 ? 29.390 0.827 -29.122 1.00 92.31 369 ASN A O 1
ATOM 3149 N N . TYR A 1 370 ? 28.814 -0.994 -27.932 1.00 94.88 370 TYR A N 1
ATOM 3150 C CA . TYR A 1 370 ? 29.011 -1.947 -29.020 1.00 94.88 370 TYR A CA 1
ATOM 3151 C C . TYR A 1 370 ? 28.112 -1.651 -30.224 1.00 94.88 370 TYR A C 1
ATOM 3153 O O . TYR A 1 370 ? 26.888 -1.573 -30.098 1.00 94.88 370 TYR A O 1
ATOM 3161 N N . ASN A 1 371 ? 28.759 -1.570 -31.385 1.00 95.50 371 ASN A N 1
ATOM 3162 C CA . ASN A 1 371 ? 28.157 -1.497 -32.706 1.00 95.50 371 ASN A CA 1
ATOM 3163 C C . ASN A 1 371 ? 28.855 -2.538 -33.582 1.00 95.50 371 ASN A C 1
ATOM 3165 O O . ASN A 1 371 ? 30.072 -2.463 -33.764 1.00 95.50 371 ASN A O 1
ATOM 3169 N N . GLY A 1 372 ? 28.118 -3.514 -34.098 1.00 94.31 372 GLY A N 1
ATOM 3170 C CA . GLY A 1 372 ? 28.717 -4.589 -34.879 1.00 94.31 372 GLY A CA 1
ATOM 3171 C C . GLY A 1 372 ? 27.712 -5.619 -35.369 1.00 94.31 372 GLY A C 1
ATOM 3172 O O . GLY A 1 372 ? 26.594 -5.278 -35.755 1.00 94.31 372 GLY A O 1
ATOM 3173 N N . ASN A 1 373 ? 28.142 -6.878 -35.377 1.00 93.94 373 ASN A N 1
ATOM 3174 C CA . ASN A 1 373 ? 27.317 -8.004 -35.792 1.00 93.94 373 ASN A CA 1
ATOM 3175 C C . ASN A 1 373 ? 26.266 -8.329 -34.727 1.00 93.94 373 ASN A C 1
ATOM 3177 O O . ASN A 1 373 ? 26.457 -8.084 -33.534 1.00 93.94 373 ASN A O 1
ATOM 3181 N N . VAL A 1 374 ? 25.161 -8.927 -35.165 1.00 94.69 374 VAL A N 1
ATOM 3182 C CA . VAL A 1 374 ? 24.153 -9.471 -34.252 1.00 94.69 374 VAL A CA 1
ATOM 3183 C C . VAL A 1 374 ? 24.807 -10.554 -33.382 1.00 94.69 374 VAL A C 1
ATOM 3185 O O . VAL A 1 374 ? 25.546 -11.381 -33.920 1.00 94.69 374 VAL A O 1
ATOM 3188 N N . PRO A 1 375 ? 24.551 -10.587 -32.061 1.00 94.81 375 PRO A N 1
ATOM 3189 C CA . PRO A 1 375 ? 25.106 -11.622 -31.196 1.00 94.81 375 PRO A CA 1
ATOM 3190 C C . PRO A 1 375 ? 24.700 -13.029 -31.636 1.00 94.81 375 PRO A C 1
ATOM 3192 O O . PRO A 1 375 ? 23.622 -13.239 -32.200 1.00 94.81 375 PRO A O 1
ATOM 3195 N N . ASP A 1 376 ? 25.537 -14.011 -31.320 1.00 94.00 376 ASP A N 1
ATOM 3196 C CA . ASP A 1 376 ? 25.219 -15.413 -31.576 1.00 94.00 376 ASP A CA 1
ATOM 3197 C C . ASP A 1 376 ? 23.965 -15.860 -30.811 1.00 94.00 376 ASP A C 1
ATOM 3199 O O . ASP A 1 376 ? 23.679 -15.397 -29.700 1.00 94.00 376 ASP A O 1
ATOM 3203 N N . TYR A 1 377 ? 23.246 -16.831 -31.376 1.00 93.81 377 TYR A N 1
ATOM 3204 C CA . TYR A 1 377 ? 22.023 -17.408 -30.804 1.00 93.81 377 TYR A CA 1
ATOM 3205 C C . TYR A 1 377 ? 22.155 -17.795 -29.318 1.00 93.81 377 TYR A C 1
ATOM 3207 O O . TYR A 1 377 ? 21.235 -17.579 -28.531 1.00 93.81 377 TYR A O 1
ATOM 3215 N N . ASN A 1 378 ? 23.329 -18.284 -28.903 1.00 93.25 378 ASN A N 1
ATOM 3216 C CA . ASN A 1 378 ? 23.607 -18.734 -27.534 1.00 93.25 378 ASN A CA 1
ATOM 3217 C C . ASN A 1 378 ? 23.467 -17.630 -26.464 1.00 93.25 378 ASN A C 1
ATOM 3219 O O . ASN A 1 378 ? 23.337 -17.937 -25.270 1.00 93.25 378 ASN A O 1
ATOM 3223 N N . TYR A 1 379 ? 23.485 -16.355 -26.873 1.00 93.00 379 TYR A N 1
ATOM 3224 C CA . TYR A 1 379 ? 23.302 -15.211 -25.981 1.00 93.00 379 TYR A CA 1
ATOM 3225 C C . TYR A 1 379 ? 21.836 -14.834 -25.725 1.00 93.00 379 TYR A C 1
ATOM 3227 O O . TYR A 1 379 ? 21.563 -14.045 -24.813 1.00 93.00 379 TYR A O 1
ATOM 3235 N N . PHE A 1 380 ? 20.902 -15.403 -26.488 1.00 91.06 380 PHE A N 1
ATOM 3236 C CA . PHE A 1 380 ? 19.466 -15.191 -26.336 1.00 91.06 380 PHE A CA 1
ATOM 3237 C C . PHE A 1 380 ? 18.852 -16.263 -25.427 1.00 91.06 380 PHE A C 1
ATOM 3239 O O . PHE A 1 380 ? 19.326 -17.396 -25.340 1.00 91.06 380 PHE A O 1
ATOM 3246 N N . SER A 1 381 ? 17.779 -15.895 -24.730 1.00 85.75 381 SER A N 1
ATOM 3247 C CA . SER A 1 381 ? 17.036 -16.791 -23.838 1.00 85.75 381 SER A CA 1
ATOM 3248 C C . SER A 1 381 ? 15.595 -16.908 -24.321 1.00 85.75 381 SER A C 1
ATOM 3250 O O . SER A 1 381 ? 14.973 -15.890 -24.613 1.00 85.75 381 SER A O 1
ATOM 3252 N N . ASN A 1 382 ? 15.037 -18.123 -24.320 1.00 82.38 382 ASN A N 1
ATOM 3253 C CA . ASN A 1 382 ? 13.637 -18.394 -24.683 1.00 82.38 382 ASN A CA 1
ATOM 3254 C C . ASN A 1 382 ? 13.242 -17.916 -26.096 1.00 82.38 382 ASN A C 1
ATOM 3256 O O . ASN A 1 382 ? 12.124 -17.439 -26.287 1.00 82.38 382 ASN A O 1
ATOM 3260 N N . LEU A 1 383 ? 14.156 -18.036 -27.061 1.00 88.06 383 LEU A N 1
ATOM 3261 C CA . LEU A 1 383 ? 13.956 -17.676 -28.464 1.00 88.06 383 LEU A CA 1
ATOM 3262 C C . LEU A 1 383 ? 14.104 -18.930 -29.327 1.00 88.06 383 LEU A C 1
ATOM 3264 O O . LEU A 1 383 ? 15.031 -19.701 -29.098 1.00 88.06 383 LEU A O 1
ATOM 3268 N N . SER A 1 384 ? 13.220 -19.150 -30.299 1.00 90.38 384 SER A N 1
ATOM 3269 C CA . SER A 1 384 ? 13.393 -20.240 -31.267 1.00 90.38 384 SER A CA 1
ATOM 3270 C C . SER A 1 384 ? 14.466 -19.902 -32.309 1.00 90.38 384 SER A C 1
ATOM 3272 O O . SER A 1 384 ? 14.748 -18.734 -32.585 1.00 90.38 384 SER A O 1
ATOM 3274 N N . ILE A 1 385 ? 15.052 -20.930 -32.931 1.00 91.62 385 ILE A N 1
ATOM 3275 C CA . ILE A 1 385 ? 16.052 -20.739 -33.994 1.00 91.62 385 ILE A CA 1
ATOM 3276 C C . ILE A 1 385 ? 15.480 -19.967 -35.193 1.00 91.62 385 ILE A C 1
ATOM 3278 O O . ILE A 1 385 ? 16.176 -19.173 -35.820 1.00 91.62 385 ILE A O 1
ATOM 3282 N N . GLU A 1 386 ? 14.193 -20.155 -35.489 1.00 92.62 386 GLU A N 1
ATOM 3283 C CA . GLU A 1 386 ? 13.501 -19.453 -36.567 1.00 92.62 386 GLU A CA 1
ATOM 3284 C C . GLU A 1 386 ? 13.329 -17.961 -36.250 1.00 92.62 386 GLU A C 1
ATOM 3286 O O . GLU A 1 386 ? 13.679 -17.111 -37.071 1.00 92.62 386 GLU A O 1
ATOM 3291 N N . GLU A 1 387 ? 12.873 -17.624 -35.038 1.00 91.62 387 GLU A N 1
ATOM 3292 C CA . GLU A 1 387 ? 12.767 -16.232 -34.585 1.00 91.62 387 GLU A CA 1
ATOM 3293 C C . GLU A 1 387 ? 14.132 -15.536 -34.573 1.00 91.62 387 GLU A C 1
ATOM 3295 O O . GLU A 1 387 ? 14.236 -14.385 -34.999 1.00 91.62 387 GLU A O 1
ATOM 3300 N N . TYR A 1 388 ? 15.188 -16.237 -34.147 1.00 94.06 388 TYR A N 1
ATOM 3301 C CA . TYR A 1 388 ? 16.556 -15.723 -34.201 1.00 94.06 388 TYR A CA 1
ATOM 3302 C C . TYR A 1 388 ? 17.014 -15.443 -35.631 1.00 94.06 388 TYR A C 1
ATOM 3304 O O . TYR A 1 388 ? 17.515 -14.358 -35.913 1.00 94.06 388 TYR A O 1
ATOM 3312 N N . ASN A 1 389 ? 16.817 -16.389 -36.551 1.00 93.88 389 ASN A N 1
ATOM 3313 C CA . ASN A 1 389 ? 17.207 -16.212 -37.948 1.00 93.88 389 ASN A CA 1
ATOM 3314 C C . ASN A 1 389 ? 16.473 -15.028 -38.589 1.00 93.88 389 ASN A C 1
ATOM 3316 O O . ASN A 1 389 ? 17.077 -14.263 -39.340 1.00 93.88 389 ASN A O 1
ATOM 3320 N N . ASN A 1 390 ? 15.191 -14.841 -38.267 1.00 93.38 390 ASN A N 1
ATOM 3321 C CA . ASN A 1 390 ? 14.412 -13.691 -38.722 1.00 93.38 390 ASN A CA 1
ATOM 3322 C C . ASN A 1 390 ? 14.913 -12.376 -38.109 1.00 93.38 390 ASN A C 1
ATOM 3324 O O . ASN A 1 390 ? 15.047 -11.380 -38.822 1.00 93.38 390 ASN A O 1
ATOM 3328 N N . TYR A 1 391 ? 15.248 -12.376 -36.817 1.00 92.44 391 TYR A N 1
ATOM 3329 C CA . TYR A 1 391 ? 15.863 -11.229 -36.151 1.00 92.44 391 TYR A CA 1
ATOM 3330 C C . TYR A 1 391 ? 17.205 -10.867 -36.794 1.00 92.44 391 TYR A C 1
ATOM 3332 O O . TYR A 1 391 ? 17.389 -9.722 -37.195 1.00 92.44 391 TYR A O 1
ATOM 3340 N N . ASN A 1 392 ? 18.101 -11.836 -36.993 1.00 92.75 392 ASN A N 1
ATOM 3341 C CA . ASN A 1 392 ? 19.410 -11.621 -37.606 1.00 92.75 392 ASN A CA 1
ATOM 3342 C C . ASN A 1 392 ? 19.297 -11.070 -39.041 1.00 92.75 392 ASN A C 1
ATOM 3344 O O . ASN A 1 392 ? 19.950 -10.089 -39.391 1.00 92.75 392 ASN A O 1
ATOM 3348 N N . LYS A 1 393 ? 18.382 -11.619 -39.853 1.00 93.44 393 LYS A N 1
ATOM 3349 C CA . LYS A 1 393 ? 18.087 -11.111 -41.207 1.00 93.44 393 LYS A CA 1
ATOM 3350 C C . LYS A 1 393 ? 17.612 -9.655 -41.219 1.00 93.44 393 LYS A C 1
ATOM 3352 O O . LYS A 1 393 ? 17.854 -8.946 -42.190 1.00 93.44 393 LYS A O 1
ATOM 3357 N N . SER A 1 394 ? 16.972 -9.173 -40.151 1.00 91.75 394 SER A N 1
ATOM 3358 C CA . SER A 1 394 ? 16.556 -7.763 -40.078 1.00 91.75 394 SER A CA 1
ATOM 3359 C C . SER A 1 394 ? 17.733 -6.772 -40.009 1.00 91.75 394 SER A C 1
ATOM 3361 O O . SER A 1 394 ? 17.547 -5.582 -40.273 1.00 91.75 394 SER A O 1
ATOM 3363 N N . PHE A 1 395 ? 18.951 -7.266 -39.750 1.00 92.44 395 PHE A N 1
ATOM 3364 C CA . PHE A 1 395 ? 20.194 -6.492 -39.722 1.00 92.44 395 PHE A CA 1
ATOM 3365 C C . PHE A 1 395 ? 21.116 -6.771 -40.917 1.00 92.44 395 PHE A C 1
ATOM 3367 O O . PHE A 1 395 ? 22.239 -6.287 -40.934 1.00 92.44 395 PHE A O 1
ATOM 3374 N N . SER A 1 396 ? 20.671 -7.483 -41.962 1.00 84.00 396 SER A N 1
ATOM 3375 C CA . SER A 1 396 ? 21.543 -7.819 -43.106 1.00 84.00 396 SER A CA 1
ATOM 3376 C C . SER A 1 396 ? 22.186 -6.604 -43.791 1.00 84.00 396 SER A C 1
ATOM 3378 O O . SER A 1 396 ? 23.268 -6.738 -44.351 1.00 84.00 396 SER A O 1
ATOM 3380 N N . ASN A 1 397 ? 21.555 -5.428 -43.705 1.00 85.00 397 ASN A N 1
ATOM 3381 C CA . ASN A 1 397 ? 22.065 -4.165 -44.253 1.00 85.00 397 ASN A CA 1
ATOM 3382 C C . ASN A 1 397 ? 22.283 -3.076 -43.182 1.00 85.00 397 ASN A C 1
ATOM 3384 O O . ASN A 1 397 ? 22.501 -1.920 -43.533 1.00 85.00 397 ASN A O 1
ATOM 3388 N N . ASN A 1 398 ? 22.182 -3.412 -41.890 1.00 89.00 398 ASN A N 1
ATOM 3389 C CA . ASN A 1 398 ? 22.253 -2.452 -40.786 1.00 89.00 398 ASN A CA 1
ATOM 3390 C C . ASN A 1 398 ? 23.223 -2.936 -39.707 1.00 89.00 398 ASN A C 1
ATOM 3392 O O . ASN A 1 398 ? 23.276 -4.119 -39.392 1.00 89.00 398 ASN A O 1
ATOM 3396 N N . ILE A 1 399 ? 23.943 -2.010 -39.078 1.00 92.50 399 ILE A N 1
ATOM 3397 C CA . ILE A 1 399 ? 24.804 -2.338 -37.938 1.00 92.50 399 ILE A CA 1
ATOM 3398 C C . ILE A 1 399 ? 23.924 -2.587 -36.710 1.00 92.50 399 ILE A C 1
ATOM 3400 O O . ILE A 1 399 ? 23.040 -1.786 -36.400 1.00 92.50 399 ILE A O 1
ATOM 3404 N N . TRP A 1 400 ? 24.173 -3.683 -35.996 1.00 95.62 400 TRP A N 1
ATOM 3405 C CA . TRP A 1 400 ? 23.505 -3.961 -34.732 1.00 95.62 400 TRP A CA 1
ATOM 3406 C C . TRP A 1 400 ? 24.121 -3.101 -33.624 1.00 95.62 400 TRP A C 1
ATOM 3408 O O . TRP A 1 400 ? 25.315 -3.204 -33.333 1.00 95.62 400 TRP A O 1
ATOM 3418 N N . SER A 1 401 ? 23.302 -2.246 -33.014 1.00 94.81 401 SER A N 1
ATOM 3419 C CA . SER A 1 401 ? 23.684 -1.337 -31.930 1.00 94.81 401 SER A CA 1
ATOM 3420 C C . SER A 1 401 ? 23.089 -1.834 -30.620 1.00 94.81 401 SER A C 1
ATOM 3422 O O . SER A 1 401 ? 21.865 -1.876 -30.459 1.00 94.81 401 SER A O 1
ATOM 3424 N N . LEU A 1 402 ? 23.951 -2.178 -29.657 1.00 94.44 402 LEU A N 1
ATOM 3425 C CA . LEU A 1 402 ? 23.511 -2.628 -28.333 1.00 94.44 402 LEU A CA 1
ATOM 3426 C C . LEU A 1 402 ? 22.627 -1.569 -27.672 1.00 94.44 402 LEU A C 1
ATOM 3428 O O . LEU A 1 402 ? 21.602 -1.888 -27.068 1.00 94.44 402 LEU A O 1
ATOM 3432 N N . ARG A 1 403 ? 23.015 -0.300 -27.805 1.00 94.75 403 ARG A N 1
ATOM 3433 C CA . ARG A 1 403 ? 22.297 0.830 -27.220 1.00 94.75 403 ARG A CA 1
ATOM 3434 C C . ARG A 1 403 ? 20.883 0.946 -27.781 1.00 94.75 403 ARG A C 1
ATOM 3436 O O . ARG A 1 403 ? 19.940 1.041 -26.997 1.00 94.75 403 ARG A O 1
ATOM 3443 N N . ASP A 1 404 ? 20.736 0.917 -29.102 1.00 94.38 404 ASP A N 1
ATOM 3444 C CA . ASP A 1 404 ? 19.440 1.137 -29.751 1.00 94.38 404 ASP A CA 1
ATOM 3445 C C . ASP A 1 404 ? 18.491 -0.041 -29.520 1.00 94.38 404 ASP A C 1
ATOM 3447 O O . ASP A 1 404 ? 17.314 0.158 -29.211 1.00 94.38 404 ASP A O 1
ATOM 3451 N N . GLU A 1 405 ? 19.010 -1.269 -29.564 1.00 94.50 405 GLU A N 1
ATOM 3452 C CA . GLU A 1 405 ? 18.207 -2.461 -29.305 1.00 94.50 405 GLU A CA 1
ATOM 3453 C C . GLU A 1 405 ? 17.811 -2.581 -27.829 1.00 94.50 405 GLU A C 1
ATOM 3455 O O . GLU A 1 405 ? 16.671 -2.953 -27.544 1.00 94.50 405 GLU A O 1
ATOM 3460 N N . THR A 1 406 ? 18.673 -2.174 -26.886 1.00 94.88 406 THR A N 1
ATOM 3461 C CA . THR A 1 406 ? 18.285 -2.104 -25.465 1.00 94.88 406 THR A CA 1
ATOM 3462 C C . THR A 1 406 ? 17.181 -1.069 -25.249 1.00 94.88 406 THR A C 1
ATOM 3464 O O . THR A 1 406 ? 16.187 -1.361 -24.587 1.00 94.88 406 THR A O 1
ATOM 3467 N N . ILE A 1 407 ? 17.318 0.131 -25.829 1.00 95.81 407 ILE A N 1
ATOM 3468 C CA . ILE A 1 407 ? 16.303 1.192 -25.728 1.00 95.81 407 ILE A CA 1
ATOM 3469 C C . ILE A 1 407 ? 14.963 0.692 -26.265 1.00 95.81 407 ILE A C 1
ATOM 3471 O O . ILE A 1 407 ? 13.950 0.759 -25.570 1.00 95.81 407 ILE A O 1
ATOM 3475 N N . LYS A 1 408 ? 14.959 0.127 -27.475 1.00 95.00 408 LYS A N 1
ATOM 3476 C CA . LYS A 1 408 ? 13.760 -0.422 -28.115 1.00 95.00 408 LYS A CA 1
ATOM 3477 C C . LYS A 1 408 ? 13.094 -1.493 -27.254 1.00 95.00 408 LYS A C 1
ATOM 3479 O O . LYS A 1 408 ? 11.869 -1.499 -27.120 1.00 95.00 408 LYS A O 1
ATOM 3484 N N . TYR A 1 409 ? 13.889 -2.383 -26.672 1.00 94.75 409 TYR A N 1
ATOM 3485 C CA . TYR A 1 409 ? 13.411 -3.452 -25.811 1.00 94.75 409 TYR A CA 1
ATOM 3486 C C . TYR A 1 409 ? 12.820 -2.921 -24.486 1.00 94.75 409 TYR A C 1
ATOM 3488 O O . TYR A 1 409 ? 11.682 -3.258 -24.153 1.00 94.75 409 TYR A O 1
ATOM 3496 N N . CYS A 1 410 ? 13.515 -2.030 -23.774 1.00 95.94 410 CYS A N 1
ATOM 3497 C CA . CYS A 1 410 ? 13.055 -1.487 -22.488 1.00 95.94 410 CYS A CA 1
ATOM 3498 C C . CYS A 1 410 ? 11.813 -0.585 -22.659 1.00 95.94 410 CYS A C 1
ATOM 3500 O O . CYS A 1 410 ? 10.848 -0.638 -21.889 1.00 95.94 410 CYS A O 1
ATOM 3502 N N . GLU A 1 411 ? 11.754 0.187 -23.750 1.00 96.56 411 GLU A N 1
ATOM 3503 C CA . GLU A 1 411 ? 10.555 0.934 -24.140 1.00 96.56 411 GLU A CA 1
ATOM 3504 C C . GLU A 1 411 ? 9.360 0.027 -24.436 1.00 96.56 411 GLU A C 1
ATOM 3506 O O . GLU A 1 411 ? 8.212 0.391 -24.149 1.00 96.56 411 GLU A O 1
ATOM 3511 N N . GLN A 1 412 ? 9.611 -1.139 -25.032 1.00 95.94 412 GLN A N 1
ATOM 3512 C CA . GLN A 1 412 ? 8.579 -2.129 -25.296 1.00 95.94 412 GLN A CA 1
ATOM 3513 C C . GLN A 1 412 ? 8.060 -2.743 -23.991 1.00 95.94 412 GLN A C 1
ATOM 3515 O O . GLN A 1 412 ? 6.843 -2.868 -23.841 1.00 95.94 412 GLN A O 1
ATOM 3520 N N . ASP A 1 413 ? 8.923 -3.041 -23.019 1.00 95.62 413 ASP A N 1
ATOM 3521 C CA . ASP A 1 413 ? 8.514 -3.515 -21.689 1.00 95.62 413 ASP A CA 1
ATOM 3522 C C . ASP A 1 413 ? 7.653 -2.469 -20.958 1.00 95.62 413 ASP A C 1
ATOM 3524 O O . ASP A 1 413 ? 6.550 -2.786 -20.490 1.00 95.62 413 ASP A O 1
ATOM 3528 N N . CYS A 1 414 ? 8.061 -1.195 -20.980 1.00 97.62 414 CYS A N 1
ATOM 3529 C CA . CYS A 1 414 ? 7.261 -0.080 -20.466 1.00 97.62 414 CYS A CA 1
ATOM 3530 C C . CYS A 1 414 ? 5.879 -0.010 -21.142 1.00 97.62 414 CYS A C 1
ATOM 3532 O O . CYS A 1 414 ? 4.841 0.014 -20.473 1.00 97.62 414 CYS A O 1
ATOM 3534 N N . LYS A 1 415 ? 5.836 -0.014 -22.481 1.00 97.75 415 LYS A N 1
ATOM 3535 C CA . LYS A 1 415 ? 4.581 0.049 -23.248 1.00 97.75 415 LYS A CA 1
ATOM 3536 C C . LYS A 1 415 ? 3.663 -1.135 -22.934 1.00 97.75 415 LYS A C 1
ATOM 3538 O O . LYS A 1 415 ? 2.462 -0.939 -22.723 1.00 97.75 415 LYS A O 1
ATOM 3543 N N . SER A 1 416 ? 4.223 -2.339 -22.862 1.00 97.31 416 SER A N 1
ATOM 3544 C CA . SER A 1 416 ? 3.498 -3.574 -22.546 1.00 97.31 416 SER A CA 1
ATOM 3545 C C . SER A 1 416 ? 2.859 -3.475 -21.161 1.00 97.31 416 SER A C 1
ATOM 3547 O O . SER A 1 416 ? 1.650 -3.684 -21.010 1.00 97.31 416 SER A O 1
ATOM 3549 N N . LEU A 1 417 ? 3.637 -3.058 -20.154 1.00 97.75 417 LEU A N 1
ATOM 3550 C CA . LEU A 1 417 ? 3.140 -2.858 -18.795 1.00 97.75 417 LEU A CA 1
ATOM 3551 C C . LEU A 1 417 ? 2.021 -1.809 -18.752 1.00 97.75 417 LEU A C 1
ATOM 3553 O O . LEU A 1 417 ? 0.986 -2.036 -18.119 1.00 97.75 417 LEU A O 1
ATOM 3557 N N . TYR A 1 418 ? 2.172 -0.691 -19.466 1.00 98.00 418 TYR A N 1
ATOM 3558 C CA . TYR A 1 418 ? 1.146 0.350 -19.525 1.00 98.00 418 TYR A CA 1
ATOM 3559 C C . TYR A 1 418 ? -0.163 -0.202 -20.090 1.00 98.00 418 TYR A C 1
ATOM 3561 O O . TYR A 1 418 ? -1.234 0.002 -19.510 1.00 98.00 418 TYR A O 1
ATOM 3569 N N . GLN A 1 419 ? -0.092 -0.929 -21.209 1.00 97.69 419 GLN A N 1
ATOM 3570 C CA . GLN A 1 419 ? -1.264 -1.512 -21.859 1.00 97.69 419 GLN A CA 1
ATOM 3571 C C . GLN A 1 419 ? -1.959 -2.537 -20.948 1.00 97.69 419 GLN A C 1
ATOM 3573 O O . GLN A 1 419 ? -3.192 -2.518 -20.860 1.00 97.69 419 GLN A O 1
ATOM 3578 N N . ILE A 1 420 ? -1.198 -3.366 -20.223 1.00 97.94 420 ILE A N 1
ATOM 3579 C CA . ILE A 1 420 ? -1.716 -4.322 -19.229 1.00 97.94 420 ILE A CA 1
ATOM 3580 C C . ILE A 1 420 ? -2.478 -3.588 -18.123 1.00 97.94 420 ILE A C 1
ATOM 3582 O O . ILE A 1 420 ? -3.663 -3.856 -17.908 1.00 97.94 420 ILE A O 1
ATOM 3586 N N . ILE A 1 421 ? -1.843 -2.623 -17.450 1.00 97.81 421 ILE A N 1
ATOM 3587 C CA . ILE A 1 421 ? -2.463 -1.896 -16.332 1.00 97.81 421 ILE A CA 1
ATOM 3588 C C . ILE A 1 421 ? -3.677 -1.095 -16.809 1.00 97.81 421 ILE A C 1
ATOM 3590 O O . ILE A 1 421 ? -4.703 -1.055 -16.128 1.00 97.81 421 ILE A O 1
ATOM 3594 N N . ASN A 1 422 ? -3.614 -0.502 -18.002 1.00 96.88 422 ASN A N 1
ATOM 3595 C CA . ASN A 1 422 ? -4.734 0.220 -18.597 1.00 96.88 422 ASN A CA 1
ATOM 3596 C C . ASN A 1 422 ? -5.923 -0.710 -18.896 1.00 96.88 422 ASN A C 1
ATOM 3598 O O . ASN A 1 422 ? -7.060 -0.378 -18.547 1.00 96.88 422 ASN A O 1
ATOM 3602 N N . LYS A 1 423 ? -5.684 -1.884 -19.502 1.00 97.06 423 LYS A N 1
ATOM 3603 C CA . LYS A 1 423 ? -6.729 -2.889 -19.764 1.00 97.06 423 LYS A CA 1
ATOM 3604 C C . LYS A 1 423 ? -7.324 -3.427 -18.463 1.00 97.06 423 LYS A C 1
ATOM 3606 O O . LYS A 1 423 ? -8.548 -3.459 -18.334 1.00 97.06 423 LYS A O 1
ATOM 3611 N N . PHE A 1 424 ? -6.491 -3.760 -17.478 1.00 97.38 424 PHE A N 1
ATOM 3612 C CA . PHE A 1 424 ? -6.946 -4.203 -16.161 1.00 97.38 424 PHE A CA 1
ATOM 3613 C C . PHE A 1 424 ? -7.771 -3.122 -15.443 1.00 97.38 424 PHE A C 1
ATOM 3615 O O . PHE A 1 424 ? -8.866 -3.401 -14.955 1.00 97.38 424 PHE A O 1
ATOM 3622 N N . SER A 1 425 ? -7.321 -1.862 -15.464 1.00 96.56 425 SER A N 1
ATOM 3623 C CA . SER A 1 425 ? -8.069 -0.723 -14.909 1.00 96.56 425 SER A CA 1
ATOM 3624 C C . SER A 1 425 ? -9.448 -0.583 -15.557 1.00 96.56 425 SER A C 1
ATOM 3626 O O . SER A 1 425 ? -10.459 -0.466 -14.860 1.00 96.56 425 SER A O 1
ATOM 3628 N N . LYS A 1 426 ? -9.514 -0.651 -16.895 1.00 96.25 426 LYS A N 1
ATOM 3629 C CA . LYS A 1 426 ? -10.778 -0.591 -17.647 1.00 96.25 426 LYS A CA 1
ATOM 3630 C C . LYS A 1 426 ? -11.710 -1.745 -17.276 1.00 96.25 426 LYS A C 1
ATOM 3632 O O . LYS A 1 426 ? -12.898 -1.503 -17.071 1.00 96.25 426 LYS A O 1
ATOM 3637 N N . LEU A 1 427 ? -11.184 -2.964 -17.148 1.00 96.31 427 LEU A N 1
ATOM 3638 C CA . LEU A 1 427 ? -11.952 -4.146 -16.754 1.00 96.31 427 LEU A CA 1
ATOM 3639 C C . LEU A 1 427 ? -12.566 -3.980 -15.357 1.00 96.31 427 LEU A C 1
ATOM 3641 O O . 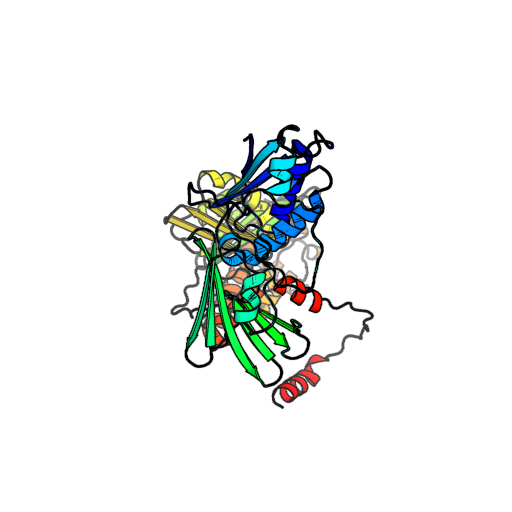LEU A 1 427 ? -13.781 -4.098 -15.195 1.00 96.31 427 LEU A O 1
ATOM 3645 N N . ILE A 1 428 ? -11.749 -3.633 -14.360 1.00 96.38 428 ILE A N 1
ATOM 3646 C CA . ILE A 1 428 ? -12.209 -3.444 -12.978 1.00 96.38 428 ILE A CA 1
ATOM 3647 C C . ILE A 1 428 ? -13.204 -2.285 -12.875 1.00 96.38 428 ILE A C 1
ATOM 3649 O O . ILE A 1 428 ? -14.230 -2.401 -12.199 1.00 96.38 428 ILE A O 1
ATOM 3653 N N . PHE A 1 429 ? -12.957 -1.179 -13.579 1.00 96.12 429 PHE A N 1
ATOM 3654 C CA . PHE A 1 429 ? -13.893 -0.062 -13.607 1.00 96.12 429 PHE A CA 1
ATOM 3655 C C . PHE A 1 429 ? -15.229 -0.452 -14.256 1.00 96.12 429 PHE A C 1
ATOM 3657 O O . PHE A 1 429 ? -16.280 -0.093 -13.727 1.00 96.12 429 PHE A O 1
ATOM 3664 N N . LYS A 1 430 ? -15.211 -1.216 -15.358 1.00 95.69 430 LYS A N 1
ATOM 3665 C CA . LYS A 1 430 ? -16.425 -1.710 -16.028 1.00 95.69 430 LYS A CA 1
ATOM 3666 C C . LYS A 1 430 ? -17.261 -2.588 -15.093 1.00 95.69 430 LYS A C 1
ATOM 3668 O O . LYS A 1 430 ? -18.468 -2.387 -15.004 1.00 95.69 430 LYS A O 1
ATOM 3673 N N . LEU A 1 431 ? -16.624 -3.517 -14.379 1.00 95.31 431 LEU A N 1
ATOM 3674 C CA . LEU A 1 431 ?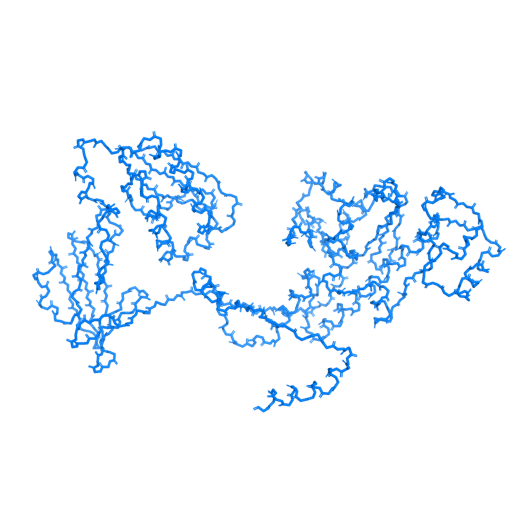 -17.309 -4.500 -13.530 1.00 95.31 431 LEU A CA 1
ATOM 3675 C C . LEU A 1 431 ? -17.761 -3.941 -12.172 1.00 95.31 431 LEU A C 1
ATOM 3677 O O . LEU A 1 431 ? -18.815 -4.326 -11.659 1.00 95.31 431 LEU A O 1
ATOM 3681 N N . PHE A 1 432 ? -16.968 -3.045 -11.575 1.00 95.25 432 PHE A N 1
ATOM 3682 C CA . PHE A 1 432 ? -17.135 -2.649 -10.170 1.00 95.25 432 PHE A CA 1
ATOM 3683 C C . PHE A 1 432 ? -17.198 -1.137 -9.938 1.00 95.25 432 PHE A C 1
ATOM 3685 O O . PHE A 1 432 ? -17.473 -0.708 -8.818 1.00 95.25 432 PHE A O 1
ATOM 3692 N N . ARG A 1 433 ? -16.947 -0.311 -10.965 1.00 95.25 433 ARG A N 1
ATOM 3693 C CA . ARG A 1 433 ? -16.816 1.154 -10.845 1.00 95.25 433 ARG A CA 1
ATOM 3694 C C . ARG A 1 433 ? -15.790 1.560 -9.779 1.00 95.25 433 ARG A C 1
ATOM 3696 O O . ARG A 1 433 ? -15.965 2.557 -9.081 1.00 95.25 433 ARG A O 1
ATOM 3703 N N . ILE A 1 434 ? -14.708 0.792 -9.650 1.00 95.12 434 ILE A N 1
ATOM 3704 C CA . ILE A 1 434 ? -13.589 1.066 -8.741 1.00 95.12 434 ILE A CA 1
ATOM 3705 C C . ILE A 1 434 ? -12.356 1.462 -9.553 1.00 95.12 434 ILE A C 1
ATOM 3707 O O . ILE A 1 434 ? -12.083 0.893 -10.605 1.00 95.12 434 ILE A O 1
ATOM 3711 N N . ASN A 1 435 ? -11.616 2.460 -9.064 1.00 94.44 435 ASN A N 1
ATOM 3712 C CA . ASN A 1 435 ? -10.352 2.879 -9.660 1.00 94.44 435 ASN A CA 1
ATOM 3713 C C . ASN A 1 435 ? -9.189 2.140 -8.983 1.00 94.44 435 ASN A C 1
ATOM 3715 O O . ASN A 1 435 ? -8.889 2.410 -7.817 1.00 94.44 435 ASN A O 1
ATOM 3719 N N . ILE A 1 436 ? -8.513 1.261 -9.729 1.00 95.56 436 ILE A N 1
ATOM 3720 C CA . ILE A 1 436 ? -7.381 0.468 -9.227 1.00 95.56 436 ILE A CA 1
ATOM 3721 C C . ILE A 1 436 ? -6.214 1.343 -8.749 1.00 95.56 436 ILE A C 1
ATOM 3723 O O . ILE A 1 436 ? -5.485 0.967 -7.837 1.00 95.56 436 ILE A O 1
ATOM 3727 N N . LEU A 1 437 ? -6.080 2.560 -9.290 1.00 95.00 437 LEU A N 1
ATOM 3728 C CA . LEU A 1 437 ? -5.000 3.492 -8.966 1.00 95.00 437 LEU A CA 1
ATOM 3729 C C . LEU A 1 437 ? -5.084 4.044 -7.535 1.00 95.00 437 LEU A C 1
ATOM 3731 O O . LEU A 1 437 ? -4.163 4.724 -7.095 1.00 95.00 437 LEU A O 1
ATOM 3735 N N . LYS A 1 438 ? -6.130 3.737 -6.764 1.00 93.75 438 LYS A N 1
ATOM 3736 C CA . LYS A 1 438 ? -6.198 4.076 -5.331 1.00 93.75 438 LYS A CA 1
ATOM 3737 C C . LYS A 1 438 ? -5.582 3.017 -4.417 1.00 93.75 438 LYS A C 1
ATOM 3739 O O . LYS A 1 438 ? -5.357 3.297 -3.247 1.00 93.75 438 LYS A O 1
ATOM 3744 N N . TYR A 1 439 ? -5.305 1.827 -4.942 1.00 95.00 439 TYR A N 1
ATOM 3745 C CA . TYR A 1 439 ? -4.918 0.666 -4.147 1.00 95.00 439 TYR A CA 1
ATOM 3746 C C . TYR A 1 439 ? -3.498 0.224 -4.522 1.00 95.00 439 TYR A C 1
ATOM 3748 O O . TYR A 1 439 ? -3.137 0.309 -5.700 1.00 95.00 439 TYR A O 1
ATOM 3756 N N . PRO A 1 440 ? -2.654 -0.159 -3.550 1.00 94.81 440 PRO A N 1
ATOM 3757 C CA . PRO A 1 440 ? -1.299 -0.634 -3.830 1.00 94.81 440 PRO A CA 1
ATOM 3758 C C . PRO A 1 440 ? -1.246 -2.124 -4.196 1.00 94.81 440 PRO A C 1
ATOM 3760 O O . PRO A 1 440 ? -0.280 -2.555 -4.808 1.00 94.81 440 PRO A O 1
ATOM 3763 N N . THR A 1 441 ? -2.257 -2.918 -3.823 1.00 96.50 441 THR A N 1
ATOM 3764 C CA . THR A 1 441 ? -2.226 -4.385 -3.967 1.00 96.50 441 THR A CA 1
ATOM 3765 C C . THR A 1 441 ? -3.559 -4.956 -4.436 1.00 96.50 441 THR A C 1
ATOM 3767 O O . THR A 1 441 ? -4.613 -4.351 -4.219 1.00 96.50 441 THR A O 1
ATOM 3770 N N . LEU A 1 442 ? -3.532 -6.172 -4.982 1.00 97.12 442 LEU A N 1
ATOM 3771 C CA . LEU A 1 442 ? -4.737 -6.899 -5.377 1.00 97.12 442 LEU A CA 1
ATOM 3772 C C . LEU A 1 442 ? -5.680 -7.151 -4.192 1.00 97.12 442 LEU A C 1
ATOM 3774 O O . LEU A 1 442 ? -6.884 -6.946 -4.317 1.00 97.12 442 LEU A O 1
ATOM 3778 N N . SER A 1 443 ? -5.156 -7.515 -3.017 1.00 95.81 443 SER A N 1
ATOM 3779 C CA . SER A 1 443 ? -5.979 -7.746 -1.818 1.00 95.81 443 SER A CA 1
ATOM 3780 C C . SER A 1 443 ? -6.695 -6.475 -1.352 1.00 95.81 443 SER A C 1
ATOM 3782 O O . SER A 1 443 ? -7.874 -6.516 -1.006 1.00 95.81 443 SER A O 1
ATOM 3784 N N . SER A 1 444 ? -6.012 -5.323 -1.381 1.00 95.69 444 SER A N 1
ATOM 3785 C CA . SER A 1 444 ? -6.634 -4.041 -1.017 1.00 95.69 444 SER A CA 1
ATOM 3786 C C . SER A 1 444 ? -7.687 -3.600 -2.039 1.00 95.69 444 SER A C 1
ATOM 3788 O O . SER A 1 444 ? -8.733 -3.075 -1.651 1.00 95.69 444 SER A O 1
ATOM 3790 N N . LEU A 1 445 ? -7.466 -3.885 -3.327 1.00 97.12 445 LEU A N 1
ATOM 3791 C CA . LEU A 1 445 ? -8.465 -3.694 -4.376 1.00 97.12 445 LEU A CA 1
ATOM 3792 C C . LEU A 1 445 ? -9.686 -4.607 -4.180 1.00 97.12 445 LEU A C 1
ATOM 3794 O O . LEU A 1 445 ? -10.818 -4.128 -4.231 1.00 97.12 445 LEU A O 1
ATOM 3798 N N . ALA A 1 446 ? -9.474 -5.897 -3.921 1.00 97.38 446 ALA A N 1
ATOM 3799 C CA . ALA A 1 446 ? -10.544 -6.862 -3.680 1.00 97.38 446 ALA A CA 1
ATOM 3800 C C . ALA A 1 446 ? -11.404 -6.450 -2.476 1.00 97.38 446 ALA A C 1
ATOM 3802 O O . ALA A 1 446 ? -12.632 -6.419 -2.566 1.00 97.38 446 ALA A O 1
ATOM 3803 N N . PHE A 1 447 ? -10.770 -6.022 -1.381 1.00 96.50 447 PHE A N 1
ATOM 3804 C CA . PHE A 1 447 ? -11.484 -5.530 -0.206 1.00 96.50 447 PHE A CA 1
ATOM 3805 C C . PHE A 1 447 ? -12.285 -4.252 -0.495 1.00 96.50 447 PHE A C 1
ATOM 3807 O O . PHE A 1 447 ? -13.401 -4.083 -0.004 1.00 96.50 447 PHE A O 1
ATOM 3814 N N . ALA A 1 448 ? -11.769 -3.358 -1.340 1.00 96.50 448 ALA A N 1
ATOM 3815 C CA . ALA A 1 448 ? -12.515 -2.183 -1.776 1.00 96.50 448 ALA A CA 1
ATOM 3816 C C . ALA A 1 448 ? -13.723 -2.530 -2.658 1.00 96.50 448 ALA A C 1
ATOM 3818 O O . ALA A 1 448 ? -14.778 -1.909 -2.518 1.00 96.50 448 ALA A O 1
ATOM 3819 N N . ILE A 1 449 ? -13.592 -3.526 -3.538 1.00 96.62 449 ILE A N 1
ATOM 3820 C CA . ILE A 1 449 ? -14.704 -4.054 -4.337 1.00 96.62 449 ILE A CA 1
ATOM 3821 C C . ILE A 1 449 ? -15.777 -4.638 -3.413 1.00 96.62 449 ILE A C 1
ATOM 3823 O O . ILE A 1 449 ? -16.948 -4.281 -3.549 1.00 96.62 449 ILE A O 1
ATOM 3827 N N . TYR A 1 450 ? -15.377 -5.448 -2.428 1.00 96.25 450 TYR A N 1
ATOM 3828 C CA . TYR A 1 450 ? -16.272 -5.968 -1.394 1.00 96.25 450 TYR A CA 1
ATOM 3829 C C . TYR A 1 450 ? -17.047 -4.847 -0.694 1.00 96.25 450 TYR A C 1
ATOM 3831 O O . TYR A 1 450 ? -18.275 -4.810 -0.753 1.00 96.25 450 TYR A O 1
ATOM 3839 N N . ARG A 1 451 ? -16.341 -3.847 -0.158 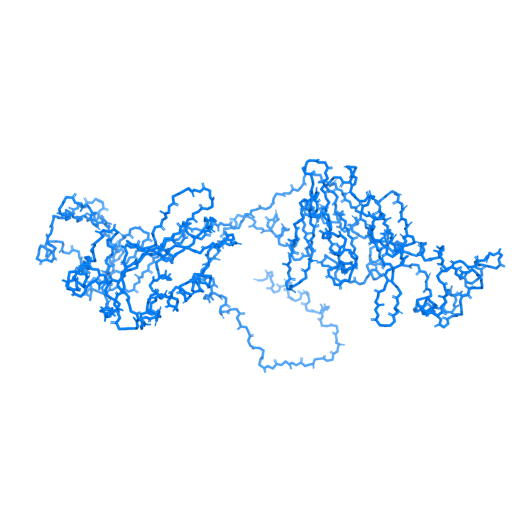1.00 94.81 451 ARG A N 1
ATOM 3840 C CA . ARG A 1 451 ? -16.941 -2.700 0.546 1.00 94.81 451 ARG A CA 1
ATOM 3841 C C . ARG A 1 451 ? -17.833 -1.805 -0.319 1.00 94.81 451 ARG A C 1
ATOM 3843 O O . ARG A 1 451 ? -18.600 -1.013 0.219 1.00 94.81 451 ARG A O 1
ATOM 3850 N N . SER A 1 452 ? -17.707 -1.875 -1.641 1.00 93.69 452 SER A N 1
ATOM 3851 C CA . SER A 1 452 ? -18.477 -1.064 -2.596 1.00 93.69 452 SER A CA 1
ATOM 3852 C C . SER A 1 452 ? -19.696 -1.791 -3.172 1.00 93.69 452 SER A C 1
ATOM 3854 O O . SER A 1 452 ? -20.712 -1.167 -3.502 1.00 93.69 452 SER A O 1
ATOM 3856 N N . LYS A 1 453 ? -19.600 -3.113 -3.353 1.00 90.94 453 LYS A N 1
ATOM 3857 C CA . LYS A 1 453 ? -20.624 -3.907 -4.046 1.00 90.94 453 LYS A CA 1
ATOM 3858 C C . LYS A 1 453 ? -21.310 -4.935 -3.156 1.00 90.94 453 LYS A C 1
ATOM 3860 O O . LYS A 1 453 ? -22.502 -5.143 -3.331 1.00 90.94 453 LYS A O 1
ATOM 3865 N N . PHE A 1 454 ? -20.579 -5.550 -2.236 1.00 92.25 454 PHE A N 1
ATOM 3866 C CA . PHE A 1 454 ? -21.017 -6.760 -1.542 1.00 92.25 454 PHE A CA 1
ATOM 3867 C C . PHE A 1 454 ? -21.267 -6.557 -0.044 1.00 92.25 454 PHE A C 1
ATOM 3869 O O . PHE A 1 454 ? -21.932 -7.383 0.562 1.00 92.25 454 PHE A O 1
ATOM 3876 N N . LEU A 1 455 ? -20.796 -5.451 0.546 1.00 92.81 455 LEU A N 1
ATOM 3877 C CA . LEU A 1 455 ? -21.044 -5.147 1.960 1.00 92.81 455 LEU A CA 1
ATOM 3878 C C . LEU A 1 455 ? -22.538 -4.936 2.275 1.00 92.81 455 LEU A C 1
ATOM 3880 O O . LEU A 1 455 ? -22.959 -5.232 3.387 1.00 92.81 455 LEU A O 1
ATOM 3884 N N . GLY A 1 456 ? -23.345 -4.454 1.318 1.00 88.06 456 GLY A N 1
ATOM 3885 C CA . GLY A 1 456 ? -24.781 -4.220 1.542 1.00 88.06 456 GLY A CA 1
ATOM 3886 C C . GLY A 1 456 ? -25.020 -3.350 2.778 1.00 88.06 456 GLY A C 1
ATOM 3887 O O . GLY A 1 456 ? -24.252 -2.425 3.018 1.00 88.06 456 GLY A O 1
ATOM 3888 N N . ASP A 1 457 ? -26.029 -3.654 3.587 1.00 89.81 457 ASP A N 1
ATOM 3889 C CA . ASP A 1 457 ? -26.289 -2.952 4.856 1.00 89.81 457 ASP A CA 1
ATOM 3890 C C . ASP A 1 457 ? -25.714 -3.677 6.081 1.00 89.81 457 ASP A C 1
ATOM 3892 O O . ASP A 1 457 ? -26.036 -3.345 7.223 1.00 89.81 457 ASP A O 1
ATOM 3896 N N . ALA A 1 458 ? -24.820 -4.645 5.850 1.00 90.69 458 ALA A N 1
ATOM 3897 C CA . ALA A 1 458 ? -24.163 -5.373 6.921 1.00 90.69 458 ALA A CA 1
ATOM 3898 C C . ALA A 1 458 ? -23.314 -4.426 7.782 1.00 90.69 458 ALA A C 1
ATOM 3900 O O . ALA A 1 458 ? -22.449 -3.691 7.294 1.00 90.69 458 ALA A O 1
ATOM 3901 N N . LYS A 1 459 ? -23.539 -4.480 9.096 1.00 87.94 459 LYS A N 1
ATOM 3902 C CA . LYS A 1 459 ? -22.790 -3.721 10.098 1.00 87.94 459 LYS A CA 1
ATOM 3903 C C . LYS A 1 459 ? -21.676 -4.590 10.666 1.00 87.94 459 LYS A C 1
ATOM 3905 O O . LYS A 1 459 ? -21.858 -5.259 11.675 1.00 87.94 459 LYS A O 1
ATOM 3910 N N . ILE A 1 460 ? -20.519 -4.579 10.006 1.00 89.38 460 ILE A N 1
ATOM 3911 C CA . ILE A 1 460 ? -19.336 -5.313 10.476 1.00 89.38 460 ILE A CA 1
ATOM 3912 C C . ILE A 1 460 ? -18.551 -4.415 11.444 1.00 89.38 460 ILE A C 1
ATOM 3914 O O . ILE A 1 460 ? -18.024 -3.392 10.992 1.00 89.38 460 ILE A O 1
ATOM 3918 N N . PRO A 1 461 ? -18.480 -4.741 12.747 1.00 85.94 461 PRO A N 1
ATOM 3919 C CA . PRO A 1 461 ? -17.754 -3.934 13.720 1.00 85.94 461 PRO A CA 1
ATOM 3920 C C . PRO A 1 461 ? -16.239 -4.049 13.516 1.00 85.94 461 PRO A C 1
ATOM 3922 O O . PRO A 1 461 ? -15.710 -5.110 13.180 1.00 85.94 461 PRO A O 1
ATOM 3925 N N . LEU A 1 462 ? -15.527 -2.948 13.734 1.00 84.62 462 LEU A N 1
ATOM 3926 C CA . LEU A 1 462 ? -14.069 -2.905 13.734 1.00 84.62 462 LEU A CA 1
ATOM 3927 C C . LEU A 1 462 ? -13.586 -3.199 15.155 1.00 84.62 462 LEU A C 1
ATOM 3929 O O . LEU A 1 462 ? -13.458 -2.305 15.991 1.00 84.62 462 LEU A O 1
ATOM 3933 N N . ILE A 1 463 ? -13.368 -4.485 15.420 1.00 78.81 463 ILE A N 1
ATOM 3934 C CA . ILE A 1 463 ? -12.963 -4.995 16.730 1.00 78.81 463 ILE A CA 1
ATOM 3935 C C . ILE A 1 463 ? -11.475 -4.708 16.966 1.00 78.81 463 ILE A C 1
ATOM 3937 O O . ILE A 1 463 ? -10.640 -4.952 16.094 1.00 78.81 463 ILE A O 1
ATOM 3941 N N . THR A 1 464 ? -11.144 -4.214 18.158 1.00 69.69 464 THR A N 1
ATOM 3942 C CA . THR A 1 464 ? -9.775 -3.911 18.601 1.00 69.69 464 THR A CA 1
ATOM 3943 C C . THR A 1 464 ? -9.541 -4.398 20.037 1.00 69.69 464 THR A C 1
ATOM 3945 O O . THR A 1 464 ? -10.465 -4.843 20.720 1.00 69.69 464 THR A O 1
ATOM 3948 N N . GLY A 1 465 ? -8.289 -4.332 20.500 1.00 67.31 465 GLY A N 1
ATOM 3949 C CA . GLY A 1 465 ? -7.911 -4.687 21.870 1.00 67.31 465 GLY A CA 1
ATOM 3950 C C . GLY A 1 465 ? -8.038 -6.181 22.173 1.00 67.31 465 GLY A C 1
ATOM 3951 O O . GLY A 1 465 ? -7.888 -7.017 21.285 1.00 67.31 465 GLY A O 1
ATOM 3952 N N . GLN A 1 466 ? -8.338 -6.504 23.433 1.00 63.25 466 GLN A N 1
ATOM 3953 C CA . GLN A 1 466 ? -8.353 -7.886 23.921 1.00 63.25 466 GLN A CA 1
ATOM 3954 C C . GLN A 1 466 ? -9.314 -8.784 23.131 1.00 63.25 466 GLN A C 1
ATOM 3956 O O . GLN A 1 466 ? -8.950 -9.900 22.791 1.00 63.25 466 GLN A O 1
ATOM 3961 N N . ILE A 1 467 ? -10.491 -8.275 22.748 1.00 70.50 467 ILE A N 1
ATOM 3962 C CA . ILE A 1 467 ? -11.470 -9.048 21.966 1.00 70.50 467 ILE A CA 1
ATOM 3963 C C . ILE A 1 467 ? -10.871 -9.473 20.619 1.00 70.50 467 ILE A C 1
ATOM 3965 O O . ILE A 1 467 ? -11.052 -10.607 20.184 1.00 70.50 467 ILE A O 1
ATOM 3969 N N . TYR A 1 468 ? -10.136 -8.579 19.952 1.00 73.31 468 TYR A N 1
ATOM 3970 C CA . TYR A 1 468 ? -9.455 -8.922 18.706 1.00 73.31 468 TYR A CA 1
ATOM 3971 C C . TYR A 1 468 ? -8.363 -9.972 18.933 1.00 73.31 468 TYR A C 1
ATOM 3973 O O . TYR A 1 468 ? -8.256 -10.914 18.148 1.00 73.31 468 TYR A O 1
ATOM 3981 N N . ASP A 1 469 ? -7.567 -9.827 19.994 1.00 72.44 469 ASP A N 1
ATOM 3982 C CA . ASP A 1 469 ? -6.494 -10.769 20.316 1.00 72.44 469 ASP A CA 1
ATOM 3983 C C . ASP A 1 469 ? -7.043 -12.165 20.645 1.00 72.44 469 ASP A C 1
ATOM 3985 O O . ASP A 1 469 ? -6.524 -13.160 20.133 1.00 72.44 469 ASP A O 1
ATOM 3989 N N . ASP A 1 470 ? -8.136 -12.237 21.406 1.00 73.06 470 ASP A N 1
ATOM 3990 C CA . ASP A 1 470 ? -8.831 -13.480 21.748 1.00 73.06 470 ASP A CA 1
ATOM 3991 C C . ASP A 1 470 ? -9.388 -14.159 20.493 1.00 73.06 470 ASP A C 1
ATOM 3993 O O . ASP A 1 470 ? -9.138 -15.344 20.256 1.00 73.06 470 ASP A O 1
ATOM 3997 N N . LEU A 1 471 ? -10.068 -13.398 19.625 1.00 75.75 471 LEU A N 1
ATOM 3998 C CA . LEU A 1 471 ? -10.549 -13.913 18.343 1.00 75.75 471 LEU A CA 1
ATOM 3999 C C . LEU A 1 471 ? -9.385 -14.422 17.493 1.00 75.75 471 LEU A C 1
ATOM 4001 O O . LEU A 1 471 ? -9.447 -15.527 16.966 1.00 75.75 471 LEU A O 1
ATOM 4005 N N . LYS A 1 472 ? -8.292 -13.660 17.394 1.00 75.00 472 LYS A N 1
ATOM 4006 C CA . LYS A 1 472 ? -7.110 -14.025 16.604 1.00 75.00 472 LYS A CA 1
ATOM 4007 C C . LYS A 1 472 ? -6.474 -15.336 17.070 1.00 75.00 472 LYS A C 1
ATOM 4009 O O . LYS A 1 472 ? -5.954 -16.075 16.233 1.00 75.00 472 LYS A O 1
ATOM 4014 N N . LEU A 1 473 ? -6.503 -15.645 18.369 1.00 76.62 473 LEU A N 1
ATOM 4015 C CA . LEU A 1 473 ? -6.042 -16.940 18.879 1.00 76.62 473 LEU A CA 1
ATOM 4016 C C . LEU A 1 473 ? -6.880 -18.101 18.328 1.00 76.62 473 LEU A C 1
ATOM 4018 O O . LEU A 1 473 ? -6.306 -19.135 17.991 1.00 76.62 473 LEU A O 1
ATOM 4022 N N . GLY A 1 474 ? -8.188 -17.899 18.147 1.00 74.88 474 GLY A N 1
ATOM 4023 C CA . GLY A 1 474 ? -9.099 -18.872 17.535 1.00 74.88 474 GLY A CA 1
ATOM 4024 C C . GLY A 1 474 ? -8.858 -19.138 16.042 1.00 74.88 474 GLY A C 1
ATOM 4025 O O . GLY A 1 474 ? -9.305 -20.158 15.531 1.00 74.88 474 GLY A O 1
ATOM 4026 N N . TYR A 1 475 ? -8.112 -18.275 15.341 1.00 70.25 475 TYR A N 1
ATOM 4027 C CA . TYR A 1 475 ? -7.767 -18.438 13.917 1.00 70.25 475 TYR A CA 1
ATOM 4028 C C . TYR A 1 475 ? -6.391 -19.088 13.681 1.00 70.25 475 TYR A C 1
ATOM 4030 O O . TYR A 1 475 ? -5.874 -19.073 12.560 1.00 70.25 475 TYR A O 1
ATOM 4038 N N . LYS A 1 476 ? -5.753 -19.648 14.717 1.00 61.81 476 LYS A N 1
ATOM 4039 C CA . LYS A 1 476 ? -4.490 -20.380 14.561 1.00 61.81 476 LYS A CA 1
ATOM 4040 C C . LYS A 1 476 ? -4.759 -21.838 14.207 1.00 61.81 476 LYS A C 1
ATOM 4042 O O . LYS A 1 476 ? -5.137 -22.633 15.059 1.00 61.81 476 LYS A O 1
ATOM 4047 N N . PHE A 1 477 ? -4.471 -22.204 12.965 1.00 66.44 477 PHE A N 1
ATOM 4048 C CA . PHE A 1 477 ? -4.472 -23.597 12.530 1.00 66.44 477 PHE A CA 1
ATOM 4049 C C . PHE A 1 477 ? -3.056 -24.162 12.638 1.00 66.44 477 PHE A C 1
ATOM 4051 O O . PHE A 1 477 ? -2.103 -23.571 12.126 1.00 66.44 477 PHE A O 1
ATOM 4058 N N . LYS A 1 478 ? -2.909 -25.311 13.301 1.00 65.12 478 LYS A N 1
ATOM 4059 C CA . LYS A 1 478 ? -1.689 -26.117 13.236 1.00 65.12 478 LYS A CA 1
ATOM 4060 C C . LYS A 1 478 ? -1.909 -27.181 12.170 1.00 65.12 478 LYS A C 1
ATOM 4062 O O . LYS A 1 478 ? -2.763 -28.044 12.340 1.00 65.12 478 LYS A O 1
ATOM 4067 N N . ILE A 1 479 ? -1.149 -27.119 11.083 1.00 71.12 479 ILE A N 1
ATOM 4068 C CA . ILE A 1 479 ? -1.116 -28.209 10.106 1.00 71.12 479 ILE A CA 1
ATOM 4069 C C . ILE A 1 479 ? -0.346 -29.357 10.768 1.00 71.12 479 ILE A C 1
ATOM 4071 O O . ILE A 1 479 ? 0.834 -29.209 11.079 1.00 71.12 479 ILE A O 1
ATOM 4075 N N . ILE A 1 480 ? -1.040 -30.453 11.074 1.00 78.06 480 ILE A N 1
ATOM 4076 C CA . ILE A 1 480 ? -0.471 -31.625 11.763 1.00 78.06 480 ILE A CA 1
ATOM 4077 C C . ILE A 1 480 ? 0.239 -32.537 10.757 1.00 78.06 480 ILE A C 1
ATOM 4079 O O . ILE A 1 480 ? 1.304 -33.076 11.041 1.00 78.06 480 ILE A O 1
ATOM 4083 N N . SER A 1 481 ? -0.341 -32.665 9.569 1.00 72.00 481 SER A N 1
ATOM 4084 C CA . SER A 1 481 ? 0.154 -33.451 8.445 1.00 72.00 481 SER A CA 1
ATOM 4085 C C . SER A 1 481 ? -0.479 -32.915 7.158 1.00 72.00 481 SER A C 1
ATOM 4087 O O . SER A 1 481 ? -1.484 -32.202 7.197 1.00 72.00 481 SER A O 1
ATOM 4089 N N . GLY A 1 482 ? 0.129 -33.211 6.013 1.00 73.44 482 GLY A N 1
ATOM 4090 C CA . GLY A 1 482 ? -0.400 -32.875 4.695 1.00 73.44 482 GLY A CA 1
ATOM 4091 C C . GLY A 1 482 ? -0.086 -34.003 3.724 1.00 73.44 482 GLY A C 1
ATOM 4092 O O . GLY A 1 482 ? 0.967 -34.627 3.830 1.00 73.44 482 GLY A O 1
ATOM 4093 N N . TYR A 1 483 ? -1.006 -34.274 2.804 1.00 73.50 483 TYR A N 1
ATOM 4094 C CA . TYR A 1 483 ? -0.801 -35.244 1.734 1.00 73.50 483 TYR A CA 1
ATOM 4095 C C . TYR A 1 483 ? -0.214 -34.525 0.521 1.00 73.50 483 TYR A C 1
ATOM 4097 O O . TYR A 1 483 ? -0.712 -33.472 0.115 1.00 73.50 483 TYR A O 1
ATOM 4105 N N . LEU A 1 484 ? 0.857 -35.082 -0.039 1.00 58.50 484 LEU A N 1
ATOM 4106 C CA . LEU A 1 484 ? 1.382 -34.661 -1.330 1.00 58.50 484 LEU A CA 1
ATOM 4107 C C . LEU A 1 484 ? 0.604 -35.440 -2.394 1.00 58.50 484 LEU A C 1
ATOM 4109 O O . LEU A 1 484 ? 0.679 -36.664 -2.426 1.00 58.50 484 LEU A O 1
ATOM 4113 N N . PHE A 1 485 ? -0.177 -34.748 -3.215 1.00 65.25 485 PHE A N 1
ATOM 4114 C CA . PHE A 1 485 ? -0.851 -35.366 -4.353 1.00 65.25 485 PHE A CA 1
ATOM 4115 C C . PHE A 1 485 ? -0.034 -35.116 -5.617 1.00 65.25 485 PHE A C 1
ATOM 4117 O O . PHE A 1 485 ? 0.483 -34.010 -5.807 1.00 65.25 485 PHE A O 1
ATOM 4124 N N . ASP A 1 486 ? 0.036 -36.115 -6.493 1.00 67.50 486 ASP A N 1
ATOM 4125 C CA . ASP A 1 486 ? 0.504 -35.911 -7.859 1.00 67.50 486 ASP A CA 1
ATOM 4126 C C . ASP A 1 486 ? -0.439 -34.950 -8.593 1.00 67.50 486 ASP A C 1
ATOM 4128 O O . ASP A 1 486 ? -1.644 -34.882 -8.332 1.00 67.50 486 ASP A O 1
ATOM 4132 N N . GLN A 1 487 ? 0.124 -34.144 -9.490 1.00 55.66 487 GLN A N 1
ATOM 4133 C CA . GLN A 1 487 ? -0.577 -33.037 -10.127 1.00 55.66 487 GLN A CA 1
ATOM 4134 C C . GLN A 1 487 ? -1.687 -33.550 -11.069 1.00 55.66 487 GLN A C 1
ATOM 4136 O O . GLN A 1 487 ? -1.433 -33.877 -12.223 1.00 55.66 487 GLN A O 1
ATOM 4141 N N . GLY A 1 488 ? -2.928 -33.598 -10.577 1.00 64.56 488 GLY A N 1
ATOM 4142 C CA . GLY A 1 488 ? -4.148 -33.828 -11.360 1.00 64.56 488 GLY A CA 1
ATOM 4143 C C . GLY A 1 488 ? -5.014 -32.566 -11.475 1.00 64.56 488 GLY A C 1
ATOM 4144 O O . GLY A 1 488 ? -4.932 -31.660 -10.642 1.00 64.56 488 GLY A O 1
ATOM 4145 N N . PHE A 1 489 ? -5.871 -32.485 -12.499 1.00 57.59 489 PHE A N 1
ATOM 4146 C CA . PHE A 1 489 ? -6.833 -31.386 -12.685 1.00 57.59 489 PHE A CA 1
ATOM 4147 C C . PHE A 1 489 ? -8.022 -31.508 -11.711 1.00 57.59 489 PHE A C 1
ATOM 4149 O O . PHE A 1 489 ? -9.142 -31.818 -12.094 1.00 57.59 489 PHE A O 1
ATOM 4156 N N . ILE A 1 490 ? -7.780 -31.253 -10.423 1.00 56.19 490 ILE A N 1
ATOM 4157 C CA . ILE A 1 490 ? -8.795 -31.348 -9.356 1.00 56.19 490 ILE A CA 1
ATOM 4158 C C . ILE A 1 490 ? -9.904 -30.290 -9.552 1.00 56.19 490 ILE A C 1
ATOM 4160 O O . ILE A 1 490 ? -11.074 -30.535 -9.288 1.00 56.19 490 ILE A O 1
ATOM 4164 N N . PHE A 1 491 ? -9.571 -29.104 -10.064 1.00 52.22 491 PHE A N 1
ATOM 4165 C CA . PHE A 1 491 ? -10.503 -27.969 -10.089 1.00 52.22 491 PHE A CA 1
ATOM 4166 C C . PHE A 1 491 ? -11.627 -28.048 -11.129 1.00 52.22 491 PHE A C 1
ATOM 4168 O O . PHE A 1 491 ? -12.636 -27.377 -10.945 1.00 52.22 491 PHE A O 1
ATOM 4175 N N . GLU A 1 492 ? -11.499 -28.825 -12.202 1.00 58.69 492 GLU A N 1
ATOM 4176 C CA . GLU A 1 492 ? -12.551 -28.869 -13.230 1.00 58.69 492 GLU A CA 1
ATOM 4177 C C . GLU A 1 492 ? -13.792 -29.634 -12.740 1.00 58.69 492 GLU A C 1
ATOM 4179 O O . GLU A 1 492 ? -14.918 -29.211 -12.991 1.00 58.69 492 GLU A O 1
ATOM 4184 N N . ASN A 1 493 ? -13.589 -30.681 -11.933 1.00 56.75 493 ASN A N 1
ATOM 4185 C CA . ASN A 1 493 ? -14.674 -31.528 -11.432 1.00 56.75 493 ASN A CA 1
ATOM 4186 C C . ASN A 1 493 ? -15.386 -30.931 -10.205 1.00 56.75 493 ASN A C 1
ATOM 4188 O O . ASN A 1 493 ? -16.606 -31.015 -10.102 1.00 56.75 493 ASN A O 1
ATOM 4192 N N . TYR A 1 494 ? -14.652 -30.281 -9.294 1.00 59.94 494 TYR A N 1
ATOM 4193 C CA . TYR A 1 494 ? -15.218 -29.827 -8.014 1.00 59.94 494 TYR A CA 1
ATOM 4194 C C . TYR A 1 494 ? -15.788 -28.406 -8.029 1.00 59.94 494 TYR A C 1
ATOM 4196 O O . TYR A 1 494 ? -16.496 -28.034 -7.099 1.00 59.94 494 TYR A O 1
ATOM 4204 N N . VAL A 1 495 ? -15.500 -27.575 -9.038 1.00 61.25 495 VAL A N 1
ATOM 4205 C CA . VAL A 1 495 ? -16.024 -26.193 -9.061 1.00 61.25 495 VAL A CA 1
ATOM 4206 C C . VAL A 1 495 ? -17.546 -26.172 -9.192 1.00 61.25 495 VAL A C 1
ATOM 4208 O O . VAL A 1 495 ? -18.187 -25.361 -8.525 1.00 61.25 495 VAL A O 1
ATOM 4211 N N . ASN A 1 496 ? -18.120 -27.079 -9.986 1.00 60.84 496 ASN A N 1
ATOM 4212 C CA . ASN A 1 496 ? -19.571 -27.201 -10.110 1.00 60.84 496 ASN A CA 1
ATOM 4213 C C . ASN A 1 496 ? -20.186 -27.733 -8.808 1.00 60.84 496 ASN A C 1
ATOM 4215 O O . ASN A 1 496 ? -21.097 -27.108 -8.283 1.00 60.84 496 ASN A O 1
ATOM 4219 N N . GLU A 1 497 ? -19.630 -28.792 -8.211 1.00 62.62 497 GLU A N 1
ATOM 4220 C CA . GLU A 1 497 ? -20.106 -29.308 -6.915 1.00 62.62 497 GLU A CA 1
ATOM 4221 C C . GLU A 1 497 ? -20.011 -28.277 -5.781 1.00 62.62 497 GLU A C 1
ATOM 4223 O O . GLU A 1 497 ? -20.966 -28.091 -5.035 1.00 62.62 497 GLU A O 1
ATOM 4228 N N . LEU A 1 498 ? -18.894 -27.554 -5.652 1.00 62.47 498 LEU A N 1
ATOM 4229 C CA . LEU A 1 498 ? -18.727 -26.524 -4.617 1.00 62.47 498 LEU A CA 1
ATOM 4230 C C . LEU A 1 498 ? -19.657 -25.322 -4.829 1.00 62.47 498 LEU A C 1
ATOM 4232 O O . LEU A 1 498 ? -20.019 -24.645 -3.863 1.00 62.47 498 LEU A O 1
ATOM 4236 N N . TYR A 1 499 ? -20.016 -25.025 -6.080 1.00 64.06 499 TYR A N 1
ATOM 4237 C CA . TYR A 1 499 ? -21.010 -24.008 -6.407 1.00 64.06 499 TYR A CA 1
ATOM 4238 C C . TYR A 1 499 ? -22.421 -24.469 -6.022 1.00 64.06 499 TYR A C 1
ATOM 4240 O O . TYR A 1 499 ? -23.125 -23.711 -5.359 1.00 64.06 499 TYR A O 1
ATOM 4248 N N . GLU A 1 500 ? -22.790 -25.709 -6.347 1.00 66.75 500 GLU A N 1
ATOM 4249 C CA . GLU A 1 500 ? -24.082 -26.306 -5.984 1.00 66.75 500 GLU A CA 1
ATOM 4250 C C . GLU A 1 500 ? -24.252 -26.432 -4.460 1.00 66.75 500 GLU A C 1
ATOM 4252 O O . GLU A 1 500 ? -25.264 -25.985 -3.928 1.00 66.75 500 GLU A O 1
ATOM 4257 N N . ILE A 1 501 ? -23.223 -26.892 -3.729 1.00 67.44 501 ILE A N 1
ATOM 4258 C CA . ILE A 1 501 ? -23.218 -26.964 -2.249 1.00 67.44 501 ILE A CA 1
ATOM 4259 C C . ILE A 1 501 ? -23.453 -25.593 -1.600 1.00 67.44 501 ILE A C 1
ATOM 4261 O O . ILE A 1 501 ? -23.948 -25.502 -0.483 1.00 67.44 501 ILE A O 1
ATOM 4265 N N . LYS A 1 502 ? -23.060 -24.506 -2.268 1.00 52.75 502 LYS A N 1
ATOM 4266 C CA . LYS A 1 502 ? -23.262 -23.143 -1.766 1.00 52.75 502 LYS A CA 1
ATOM 4267 C C . LYS A 1 502 ? -24.679 -22.614 -2.036 1.00 52.75 502 LYS A C 1
ATOM 4269 O O . LYS A 1 502 ? -25.063 -21.610 -1.434 1.00 52.75 502 LYS A O 1
ATOM 4274 N N . ILE A 1 503 ? -25.394 -23.199 -2.996 1.00 59.81 503 ILE A N 1
ATOM 4275 C CA . ILE A 1 503 ? -26.753 -22.800 -3.387 1.00 59.81 503 ILE A CA 1
ATOM 4276 C C . ILE A 1 503 ? -27.810 -23.589 -2.608 1.00 59.81 503 ILE A C 1
ATOM 4278 O O . ILE A 1 503 ? -28.883 -23.041 -2.354 1.00 59.81 503 ILE A O 1
ATOM 4282 N N . THR A 1 504 ? -27.502 -24.826 -2.211 1.00 44.16 504 THR A N 1
ATOM 4283 C CA . THR A 1 504 ? -28.222 -25.569 -1.161 1.00 44.16 504 THR A CA 1
ATOM 4284 C C . THR A 1 504 ? -27.951 -24.990 0.217 1.00 44.16 504 THR A C 1
ATOM 4286 O O . THR A 1 504 ? -28.917 -24.890 1.005 1.00 44.16 504 THR A O 1
#